Protein 9MNR (pdb70)

Sequence (478 aa):
SMYIAIDGDDVGRKITSSYLSNSEERLTYISNKLNDTTKKISKMLLSNGFEIIFQAADGVTAKTDNEVNLNFVFDKIKSYSFDEITFSAGVGANLREAYVALLNSKSNGKNMISIYKDISMYIAIDGDDVGRKITSSYLSNSEERLTYISNKLNDTTKKISKMLLSNGFEIIFQAADGVTAKTDNEVNLNFVFDKIKSYSFDEITFSAGVGANLREAYVALLNSKSNGKNMISIYKDILSMYIAIDGDDVGRKITSSYLSNSEERLTYISNKLNDTTKKISKMLLSNGFEIIFQAADGVTAKTDNEVNLNFVFDKIKSYSFDEITFSAGVGANLREAYVALLNSKSNGKNMISIYKDILSMYIAIDGDDVGRKITSSYLSNSEERLTYISNKLNDTTKKISKMLLSNGFEIIFQAADGVTAKTDNEVNLNFVFDKIKSYSFDEITFSAGVGANLREAYVALLNSKSNGKNMISIYKDI

Secondary structure (DSSP, 8-state):
-EEEEEEESSHHHHHHHHHHTT-HHHHHHHHHHHHHHHHHHHHHHHHTT-EEEEE-SSEEEEEESS---HHHHHHHHHHT-BTTB-EEEEEESSHHHHHHHHHHHHHH-SS-EEEGGG-/-EEEEEEEESHHHHHHHHHHTT-HHHHHHHHHHHHHHHHHHHHHHHHTT-EEEEEETTEEEEEESS---HHHHHHHHHHT-BTTBEEEEEEESSHHHHHHHHHHHHHH-SS-EEEGGGG-/-EEEEEEESSHHHHHHHHHHTT-HHHHHHHHHHHHHHHHHHHHHHHTTTPEEEEEETTEEEEEESS---HHHHHHHHHHT-BTTB-EEEEEESSHHHHHHHHHHHHHH-SS-EEEHHHH-/-EEEEEEESSHHHHHHHHHHTT-HHHHHHHHHHHHHHHHHHHHHHHHTT-EEEEEETTEEEEEESS---HHHHHHHHHTT-BTTB-EEEEEESSHHHHHHHHHHHHHH-SS-EEEGGG-

Solvent-accessible surface area: 19566 Å² total; per-residue (Å²): 92,53,17,0,0,3,31,1,12,65,8,44,75,46,31,21,3,0,13,0,59,52,34,32,144,91,0,60,95,5,12,96,52,3,75,58,1,5,100,82,0,5,135,13,0,94,101,43,39,9,100,45,8,12,57,12,14,34,7,2,2,0,48,6,120,93,178,28,89,26,118,93,0,10,82,69,0,88,76,33,38,20,106,54,5,21,0,0,0,0,4,7,67,47,2,40,44,0,30,4,0,14,35,14,0,58,7,73,23,146,46,64,52,10,54,44,176,105,60,88,49,25,0,0,4,35,3,5,49,8,44,75,56,29,19,4,0,11,0,53,58,34,38,146,86,0,48,106,8,6,83,56,1,49,72,0,6,107,82,1,6,128,14,0,100,97,41,39,8,109,42,6,15,54,15,9,29,8,1,2,0,43,5,111,104,130,40,87,33,116,94,0,6,78,73,0,82,75,28,42,15,110,39,2,23,1,0,0,0,4,8,65,40,3,23,40,0,29,5,0,14,36,17,0,60,9,73,21,92,44,61,50,8,48,33,155,108,27,129,98,49,22,3,0,3,30,5,4,50,8,45,90,43,31,21,5,0,13,0,58,61,35,51,154,81,0,49,90,6,7,94,69,5,52,69,2,5,111,84,0,5,140,17,0,98,93,49,33,6,97,43,8,12,54,10,27,29,10,0,2,0,52,2,115,92,177,35,95,40,115,93,2,14,84,77,0,80,70,32,43,21,117,58,3,25,0,0,0,0,4,3,49,38,1,24,29,0,30,3,0,12,34,14,0,61,8,72,17,94,40,65,53,9,46,26,99,112,35,129,96,50,20,1,0,3,35,2,6,41,6,45,72,43,29,20,4,0,13,0,53,58,27,46,156,102,0,47,103,12,7,80,74,5,52,82,7,7,111,106,0,7,111,9,0,100,100,39,33,10,104,44,8,14,51,9,30,30,4,1,2,0,48,5,112,96,173,42,93,35,123,97,3,14,74,65,0,96,80,33,40,12,118,58,5,17,1,0,0,0,4,7,66,50,2,33,42,0,28,4,0,12,31,19,0,54,9,76,21,100,37,59,55,11,54,45,177,110,67

InterPro domains:
  IPR040942 Minimal CRISPR polymerase domain [NF033576] (1-118)
  IPR040942 Minimal CRISPR polymerase domain [PF18182] (2-115)

Organism: Klebsiella pneumoniae (NCBI:txid573)

Foldseek 3Di:
DKKKKKFKAPVVVQLVVCVVVVNPVSNVVLVVLLVVLQVQLVVLCVVFAWAWDDGDRRITMIDHPDDGDVVVSLVSQQVSDDDPMHMEMEMEPDDVQRVVQRVVANVPDTSYYGYSVVD/DKKKKKAKACLVVQLVVCVVVVPPPSNVVSVVLQVVLQVQLVVLCVVFAWAWDDGDGRITMTDHPDDGDVVVSLVSQQVSDDDPMHMEMAMEPDDVLRVVQRVVGRVPDTSYYGYSVVVD/DKKKKKFKACLVVQLVVCVVVVPPPSNVVSQVLQLVLLVQLVVVQVVVAWDWDDGDRGMTMTDHPDDDDVVVSLVSQQVSDDDPMHMEMAMEPDPVLRVVQRVVRNVPDTSYYGYSVVVD/DKKKKKFKACLVVQLVVCVVVVNPVSNVVSVVLQVVLLVVLVVLVVVQAWDWDDGDGNMTMTDHPDDGDVVVSLVVQQVSDDDPMGMEMEMEPDPVQRVVQRVVANVPDTSYYGYSVVD

B-factor: mean 33.14, std 10.77, range [14.69, 75.46]

Nearest PDB structures (foldseek):
  2qv6-assembly1_B  TM=6.618E-01  e=1.847E-04  Methanocaldococcus jannaschii
  6jt0-assembly1_B  TM=6.784E-01  e=3.971E-03  Homo sapiens
  8hbe-assembly1_B  TM=6.672E-01  e=1.032E-02  Homo sapiens
  3uvj-assembly2_D  TM=6.135E-01  e=5.217E-03  Homo sapiens
  7d9t-assembly1_B  TM=6.543E-01  e=2.503E-02  Homo sapiens

Radius of gyration: 22.52 Å; Cα contacts (8 Å, |Δi|>4): 1011; chains: 4; bounding box: 63×44×66 Å

Structure (mmCIF, N/CA/C/O backbone):
data_9MNR
#
_entry.id   9MNR
#
_cell.length_a   114.170
_cell.length_b   39.652
_cell.length_c   109.204
_cell.angle_alpha   90.000
_cell.angle_beta   91.988
_cell.angle_gamma   90.000
#
_symmetry.space_group_name_H-M   'C 1 2 1'
#
loop_
_entity.id
_entity.type
_entity.pdbx_description
1 polymer 'Panoptes OptS minimal CRISPR polymerase (mCpol)'
2 water water
#
loop_
_atom_site.group_PDB
_atom_site.id
_atom_site.type_symbol
_atom_site.label_atom_id
_atom_site.label_alt_id
_atom_site.label_comp_id
_atom_site.label_asym_id
_atom_site.label_entity_id
_atom_site.label_seq_id
_atom_site.pdbx_PDB_ins_code
_atom_site.Cartn_x
_atom_site.Cartn_y
_atom_site.Cartn_z
_atom_site.occupancy
_atom_site.B_iso_or_equiv
_atom_site.auth_seq_id
_atom_site.auth_comp_id
_atom_site.auth_asym_id
_atom_site.auth_atom_id
_atom_site.pdbx_PDB_model_num
ATOM 1 N N . SER A 1 12 ? 14.89505 0.63391 14.14179 1.000 43.86465 0 SER A N 1
ATOM 2 C CA . SER A 1 12 ? 15.47272 -0.03107 15.30892 1.000 43.49001 0 SER A CA 1
ATOM 3 C C . SER A 1 12 ? 16.71502 0.71850 15.80468 1.000 40.43100 0 SER A C 1
ATOM 4 O O . SER A 1 12 ? 17.73624 0.77044 15.12015 1.000 38.08148 0 SER A O 1
ATOM 7 N N . MET A 1 13 ? 16.62418 1.30727 16.99376 1.000 29.83368 1 MET A N 1
ATOM 8 C CA . MET A 1 13 ? 17.66338 2.18183 17.52186 1.000 28.63660 1 MET A CA 1
ATOM 9 C C . MET A 1 13 ? 18.20600 1.62492 18.82750 1.000 29.28205 1 MET A C 1
ATOM 10 O O . MET A 1 13 ? 17.43365 1.23677 19.71246 1.000 25.24482 1 MET A O 1
ATOM 15 N N . TYR A 1 14 ? 19.52946 1.61779 18.95287 1.000 25.26517 2 TYR A N 1
ATOM 16 C CA . TYR A 1 14 ? 20.22143 1.17008 20.15109 1.000 26.54579 2 TYR A CA 1
ATOM 17 C C . TYR A 1 14 ? 20.92026 2.35604 20.79941 1.000 26.81184 2 TYR A C 1
ATOM 18 O O . TYR A 1 14 ? 21.39130 3.26133 20.10759 1.000 22.14740 2 TYR A O 1
ATOM 27 N N . ILE A 1 15 ? 20.96163 2.35942 22.13287 1.000 19.00619 3 ILE A N 1
ATOM 28 C CA . ILE A 1 15 ? 21.68482 3.36854 22.89243 1.000 20.95782 3 ILE A CA 1
ATOM 29 C C . ILE A 1 15 ? 22.52952 2.66438 23.94823 1.000 22.61381 3 ILE A C 1
ATOM 30 O O . ILE A 1 15 ? 22.04268 1.78867 24.67413 1.000 20.05468 3 ILE A O 1
ATOM 35 N N . ALA A 1 16 ? 23.81315 3.00491 23.99299 1.000 21.28686 4 ALA A N 1
ATOM 36 C CA . ALA A 1 16 ? 24.72562 2.47221 24.99409 1.000 21.35601 4 ALA A CA 1
ATOM 37 C C . ALA A 1 16 ? 25.20898 3.63731 25.84106 1.000 19.59647 4 ALA A C 1
ATOM 38 O O . ALA A 1 16 ? 25.73291 4.61893 25.30586 1.000 22.34397 4 ALA A O 1
ATOM 40 N N . ILE A 1 17 ? 25.00254 3.53726 27.15497 1.000 18.76712 5 ILE A N 1
ATOM 41 C CA . ILE A 1 17 ? 25.25599 4.61514 28.10339 1.000 17.87199 5 ILE A CA 1
ATOM 42 C C . ILE A 1 17 ? 26.25596 4.10749 29.12982 1.000 24.13939 5 ILE A C 1
ATOM 43 O O . ILE A 1 17 ? 26.10764 2.99281 29.64761 1.000 25.34619 5 ILE A O 1
ATOM 48 N N . ASP A 1 18 ? 27.25904 4.92812 29.44221 1.000 22.17398 6 ASP A N 1
ATOM 49 C CA . ASP A 1 18 ? 28.28917 4.51020 30.37591 1.000 22.80893 6 ASP A CA 1
ATOM 50 C C . ASP A 1 18 ? 28.83499 5.72552 31.11693 1.000 21.97910 6 ASP A C 1
ATOM 51 O O . ASP A 1 18 ? 28.84462 6.83892 30.58850 1.000 23.46037 6 ASP A O 1
ATOM 56 N N . GLY A 1 19 ? 29.30474 5.50122 32.34108 1.000 26.21152 7 GLY A N 1
ATOM 57 C CA . GLY A 1 19 ? 29.85993 6.59402 33.12205 1.000 25.22574 7 GLY A CA 1
ATOM 58 C C . GLY A 1 19 ? 31.20623 7.04311 32.58281 1.000 29.31188 7 GLY A C 1
ATOM 59 O O . GLY A 1 19 ? 31.93617 6.27995 31.95556 1.000 27.81597 7 GLY A O 1
ATOM 60 N N . ASP A 1 20 ? 31.53393 8.31181 32.82542 1.000 27.41461 8 ASP A N 1
ATOM 61 C CA . ASP A 1 20 ? 32.78302 8.89697 32.33860 1.000 38.93757 8 ASP A CA 1
ATOM 62 C C . ASP A 1 20 ? 33.86689 8.74678 33.39828 1.000 34.59327 8 ASP A C 1
ATOM 63 O O . ASP A 1 20 ? 33.86418 9.46496 34.40320 1.000 43.78960 8 ASP A O 1
ATOM 68 N N . ASP A 1 21 ? 34.79715 7.82418 33.16375 1.000 43.48495 9 ASP A N 1
ATOM 69 C CA . ASP A 1 21 ? 35.98537 7.68223 34.00358 1.000 49.10632 9 ASP A CA 1
ATOM 70 C C . ASP A 1 21 ? 35.61335 7.46402 35.46710 1.000 35.66541 9 ASP A C 1
ATOM 71 O O . ASP A 1 21 ? 36.27385 7.96777 36.37716 1.000 33.27592 9 ASP A O 1
ATOM 76 N N . VAL A 1 22 ? 34.52389 6.72206 35.69469 1.000 32.65852 10 VAL A N 1
ATOM 77 C CA . VAL A 1 22 ? 34.13144 6.38500 37.06009 1.000 31.93135 10 VAL A CA 1
ATOM 78 C C . VAL A 1 22 ? 35.24675 5.61744 37.75040 1.000 25.88966 10 VAL A C 1
ATOM 79 O O . VAL A 1 22 ? 35.47224 5.77849 38.95631 1.000 26.87594 10 VAL A O 1
ATOM 83 N N . GLY A 1 23 ? 35.97540 4.79422 36.99273 1.000 24.94379 11 GLY A N 1
ATOM 84 C CA . GLY A 1 23 ? 37.08888 4.05281 37.55066 1.000 29.51591 11 GLY A CA 1
ATOM 85 C C . GLY A 1 23 ? 38.12653 4.93222 38.21599 1.000 25.16996 11 GLY A C 1
ATOM 86 O O . GLY A 1 23 ? 38.70791 4.54149 39.22672 1.000 23.26851 11 GLY A O 1
ATOM 87 N N . ARG A 1 24 ? 38.35416 6.13810 37.68447 1.000 27.13917 12 ARG A N 1
ATOM 88 C CA . ARG A 1 24 ? 39.32372 7.03266 38.31665 1.000 22.37754 12 ARG A CA 1
ATOM 89 C C . ARG A 1 24 ? 38.86745 7.45647 39.70072 1.000 24.05401 12 ARG A C 1
ATOM 90 O O . ARG A 1 24 ? 39.67696 7.53874 40.62822 1.000 20.13857 12 ARG A O 1
ATOM 98 N N . LYS A 1 25 ? 37.57320 7.74663 39.85857 1.000 25.65954 13 LYS A N 1
ATOM 99 C CA . LYS A 1 25 ? 37.06045 8.14980 41.16171 1.000 25.15195 13 LYS A CA 1
ATOM 100 C C . LYS A 1 25 ? 37.13120 6.99771 42.15279 1.000 27.87100 13 LYS A C 1
ATOM 101 O O . LYS A 1 25 ? 37.40306 7.20476 43.34119 1.000 24.23327 13 LYS A O 1
ATOM 107 N N . ILE A 1 26 ? 36.89119 5.77417 41.67754 1.000 24.61207 14 ILE A N 1
ATOM 108 C CA . ILE A 1 26 ? 36.93433 4.60700 42.55408 1.000 27.73803 14 ILE A CA 1
ATOM 109 C C . ILE A 1 26 ? 38.36758 4.33814 43.00892 1.000 21.92299 14 ILE A C 1
ATOM 110 O O . ILE A 1 26 ? 38.63642 4.17896 44.20653 1.000 21.72831 14 ILE A O 1
ATOM 115 N N . THR A 1 27 ? 39.30866 4.30851 42.05792 1.000 21.95240 15 THR A N 1
ATOM 116 C CA . THR A 1 27 ? 40.72308 4.12024 42.38795 1.000 19.31486 15 THR A CA 1
ATOM 117 C C . THR A 1 27 ? 41.20005 5.17124 43.38281 1.000 17.69739 15 THR A C 1
ATOM 118 O O . THR A 1 27 ? 41.92379 4.85592 44.33410 1.000 19.59441 15 THR A O 1
ATOM 122 N N . SER A 1 28 ? 40.83156 6.43436 43.15852 1.000 19.65126 16 SER A N 1
ATOM 123 C CA . SER A 1 28 ? 41.23375 7.48853 44.08358 1.000 21.19394 16 SER A CA 1
ATOM 124 C C . SER A 1 28 ? 40.78166 7.16848 45.50053 1.000 24.43137 16 SER A C 1
ATOM 125 O O . SER A 1 28 ? 41.55623 7.30395 46.45492 1.000 26.34846 16 SER A O 1
ATOM 128 N N . SER A 1 29 ? 39.54927 6.68141 45.64440 1.000 19.91414 17 SER A N 1
ATOM 129 C CA . SER A 1 29 ? 39.01983 6.36680 46.96953 1.000 22.23022 17 SER A CA 1
ATOM 130 C C . SER A 1 29 ? 39.78425 5.21763 47.62111 1.000 22.23126 17 SER A C 1
ATOM 131 O O . SER A 1 29 ? 40.02835 5.24638 48.83191 1.000 24.04183 17 SER A O 1
ATOM 134 N N . TYR A 1 30 ? 40.17347 4.19838 46.84048 1.000 22.20210 18 TYR A N 1
ATOM 135 C CA . TYR A 1 30 ? 40.96906 3.10027 47.39460 1.000 19.02290 18 TYR A CA 1
ATOM 136 C C . TYR A 1 30 ? 42.32517 3.59898 47.87784 1.000 19.86488 18 TYR A C 1
ATOM 137 O O . TYR A 1 30 ? 42.78308 3.24620 48.97320 1.000 21.55885 18 TYR A O 1
ATOM 146 N N . LEU A 1 31 ? 42.98318 4.42294 47.06699 1.000 18.91740 19 LEU A N 1
ATOM 147 C CA . LEU A 1 31 ? 44.35594 4.81290 47.37106 1.000 24.96344 19 LEU A CA 1
ATOM 148 C C . LEU A 1 31 ? 44.43474 5.77245 48.54772 1.000 27.19450 19 LEU A C 1
ATOM 149 O O . LEU A 1 31 ? 45.47012 5.82394 49.22019 1.000 26.79558 19 LEU A O 1
ATOM 154 N N . SER A 1 32 ? 43.36635 6.52123 48.81579 1.000 26.47228 20 SER A N 1
ATOM 155 C CA . SER A 1 32 ? 43.29290 7.39610 49.97912 1.000 19.20583 20 SER A CA 1
ATOM 156 C C . SER A 1 32 ? 42.59309 6.75058 51.16664 1.000 29.94928 20 SER A C 1
ATOM 157 O O . SER A 1 32 ? 42.33224 7.43858 52.16065 1.000 25.76131 20 SER A O 1
ATOM 160 N N . ASN A 1 33 ? 42.27706 5.45258 51.09439 1.000 22.70775 21 ASN A N 1
ATOM 161 C CA . ASN A 1 33 ? 41.63696 4.74971 52.21192 1.000 20.88069 21 ASN A CA 1
ATOM 162 C C . ASN A 1 33 ? 40.31554 5.40905 52.60427 1.000 24.11180 21 ASN A C 1
ATOM 163 O O . ASN A 1 33 ? 39.97581 5.50704 53.78616 1.000 33.29575 21 ASN A O 1
ATOM 168 N N . SER A 1 34 ? 39.55674 5.85982 51.60440 1.000 26.66624 22 SER A N 1
ATOM 169 C CA . SER A 1 34 ? 38.31181 6.60081 51.82902 1.000 28.41955 22 SER A CA 1
ATOM 170 C C . SER A 1 34 ? 37.12441 5.65293 51.67892 1.000 21.24181 22 SER A C 1
ATOM 171 O O . SER A 1 34 ? 36.42265 5.64830 50.67008 1.000 22.07853 22 SER A O 1
ATOM 174 N N . GLU A 1 35 ? 36.89991 4.84840 52.72572 1.000 27.70912 23 GLU A N 1
ATOM 175 C CA . GLU A 1 35 ? 35.77058 3.92279 52.74173 1.000 28.84700 23 GLU A CA 1
ATOM 176 C C . GLU A 1 35 ? 34.45755 4.63938 52.47691 1.000 31.51274 23 GLU A C 1
ATOM 177 O O . GLU A 1 35 ? 33.63637 4.16501 51.68496 1.000 23.19839 23 GLU A O 1
ATOM 183 N N . GLU A 1 36 ? 34.23786 5.77924 53.13718 1.000 33.61674 24 GLU A N 1
ATOM 184 C CA . GLU A 1 36 ? 32.94825 6.44848 53.03017 1.000 37.07793 24 GLU A CA 1
ATOM 185 C C . GLU A 1 36 ? 32.69281 6.92277 51.60758 1.000 27.43401 24 GLU A C 1
ATOM 186 O O . GLU A 1 36 ? 31.56871 6.81596 51.10725 1.000 24.85514 24 GLU A O 1
ATOM 192 N N . ARG A 1 37 ? 33.72706 7.43777 50.93665 1.000 28.83259 25 ARG A N 1
ATOM 193 C CA . ARG A 1 37 ? 33.56939 7.88364 49.55790 1.000 31.16122 25 ARG A CA 1
ATOM 194 C C . ARG A 1 37 ? 33.29939 6.70349 48.63375 1.000 29.67940 25 ARG A C 1
ATOM 195 O O . ARG A 1 37 ? 32.49433 6.80725 47.69856 1.000 27.45357 25 ARG A O 1
ATOM 203 N N . LEU A 1 38 ? 33.93946 5.56333 48.90253 1.000 25.68696 26 LEU A N 1
ATOM 204 C CA . LEU A 1 38 ? 33.71608 4.37711 48.08324 1.000 25.96375 26 LEU A CA 1
ATOM 205 C C . LEU A 1 38 ? 32.28767 3.85725 48.24294 1.000 29.68892 26 LEU A C 1
ATOM 206 O O . LEU A 1 38 ? 31.63914 3.49991 47.25371 1.000 27.05442 26 LEU A O 1
ATOM 211 N N . THR A 1 39 ? 31.77998 3.81270 49.47977 1.000 30.79819 27 THR A N 1
ATOM 212 C CA . THR A 1 39 ? 30.40345 3.36479 49.70121 1.000 27.23554 27 THR A CA 1
ATOM 213 C C . THR A 1 39 ? 29.41267 4.34703 49.09522 1.000 27.30563 27 THR A C 1
ATOM 214 O O . THR A 1 39 ? 28.38771 3.94576 48.52770 1.000 28.05811 27 THR A O 1
ATOM 218 N N . TYR A 1 40 ? 29.71777 5.64002 49.18654 1.000 26.21211 28 TYR A N 1
ATOM 219 C CA . TYR A 1 40 ? 28.87801 6.65113 48.55571 1.000 35.01032 28 TYR A CA 1
ATOM 220 C C . TYR A 1 40 ? 28.79146 6.43218 47.04791 1.000 32.04386 28 TYR A C 1
ATOM 221 O O . TYR A 1 40 ? 27.69575 6.42915 46.47478 1.000 30.51644 28 TYR A O 1
ATOM 230 N N . ILE A 1 41 ? 29.93764 6.22572 46.39008 1.000 23.65886 29 ILE A N 1
ATOM 231 C CA . ILE A 1 41 ? 29.94089 5.98935 44.94930 1.000 23.63194 29 ILE A CA 1
ATOM 232 C C . ILE A 1 41 ? 29.14843 4.73260 44.60982 1.000 22.78227 29 ILE A C 1
ATOM 233 O O . ILE A 1 41 ? 28.36827 4.71532 43.65088 1.000 32.15461 29 ILE A O 1
ATOM 238 N N . SER A 1 42 ? 29.34723 3.65913 45.37791 1.000 20.73943 30 SER A N 1
ATOM 239 C CA . SER A 1 42 ? 28.58721 2.42727 45.16983 1.000 24.09831 30 SER A CA 1
ATOM 240 C C . SER A 1 42 ? 27.08446 2.68370 45.22725 1.000 38.82381 30 SER A C 1
ATOM 241 O O . SER A 1 42 ? 26.33438 2.26899 44.33385 1.000 29.75536 30 SER A O 1
ATOM 244 N N . ASN A 1 43 ? 26.62493 3.36021 46.28176 1.000 29.00824 31 ASN A N 1
ATOM 245 C CA . ASN A 1 43 ? 25.19376 3.60251 46.43344 1.000 31.02573 31 ASN A CA 1
ATOM 246 C C . ASN A 1 43 ? 24.67513 4.53430 45.34412 1.000 26.42800 31 ASN A C 1
ATOM 247 O O . ASN A 1 43 ? 23.59010 4.30989 44.78824 1.000 33.72276 31 ASN A O 1
ATOM 252 N N . LYS A 1 44 ? 25.43918 5.57855 45.01193 1.000 25.82278 32 LYS A N 1
ATOM 253 C CA . LYS A 1 44 ? 24.95409 6.57300 44.06108 1.000 30.39915 32 LYS A CA 1
ATOM 254 C C . LYS A 1 44 ? 24.96480 6.04258 42.63196 1.000 30.97927 32 LYS A C 1
ATOM 255 O O . LYS A 1 44 ? 24.08899 6.39381 41.83156 1.000 28.72187 32 LYS A O 1
ATOM 261 N N . LEU A 1 45 ? 25.94681 5.20659 42.28534 1.000 24.33384 33 LEU A N 1
ATOM 262 C CA . LEU A 1 45 ? 25.93117 4.56888 40.97127 1.000 26.83607 33 LEU A CA 1
ATOM 263 C C . LEU A 1 45 ? 24.70599 3.68039 40.81699 1.000 26.97475 33 LEU A C 1
ATOM 264 O O . LEU A 1 45 ? 24.02925 3.70768 39.78178 1.000 36.27907 33 LEU A O 1
ATOM 269 N N . ASN A 1 46 ? 24.41175 2.87891 41.84409 1.000 28.45746 34 ASN A N 1
ATOM 270 C CA . ASN A 1 46 ? 23.23337 2.01994 41.81860 1.000 27.25237 34 ASN A CA 1
ATOM 271 C C . ASN A 1 46 ? 21.96063 2.84098 41.64717 1.000 41.94126 34 ASN A C 1
ATOM 272 O O . ASN A 1 46 ? 21.09187 2.49566 40.83713 1.000 33.16099 34 ASN A O 1
ATOM 277 N N . ASP A 1 47 ? 21.84792 3.95128 42.38052 1.000 29.01585 35 ASP A N 1
ATOM 278 C CA . ASP A 1 47 ? 20.63066 4.75869 42.32631 1.000 33.72250 35 ASP A CA 1
ATOM 279 C C . ASP A 1 47 ? 20.52752 5.52178 41.01062 1.000 29.42699 35 ASP A C 1
ATOM 280 O O . ASP A 1 47 ? 19.43243 5.67573 40.45667 1.000 27.82723 35 ASP A O 1
ATOM 285 N N . THR A 1 48 ? 21.65672 5.99514 40.48261 1.000 29.51859 36 THR A N 1
ATOM 286 C CA . THR A 1 48 ? 21.60744 6.76765 39.24609 1.000 27.52179 36 THR A CA 1
ATOM 287 C C . THR A 1 48 ? 21.31946 5.88030 38.03845 1.000 32.34562 36 THR A C 1
ATOM 288 O O . THR A 1 48 ? 20.62245 6.30252 37.10682 1.000 32.94146 36 THR A O 1
ATOM 292 N N . THR A 1 49 ? 21.84082 4.65042 38.02015 1.000 28.68471 37 THR A N 1
ATOM 293 C CA . THR A 1 49 ? 21.52285 3.79475 36.87845 1.000 28.12964 37 THR A CA 1
ATOM 294 C C . THR A 1 49 ? 20.09168 3.27137 36.94163 1.000 24.57301 37 THR A C 1
ATOM 295 O O . THR A 1 49 ? 19.52401 2.93269 35.89964 1.000 25.92796 37 THR A O 1
ATOM 299 N N . LYS A 1 50 ? 19.48696 3.20802 38.12897 1.000 29.42375 38 LYS A N 1
ATOM 300 C CA . LYS A 1 50 ? 18.05623 2.93875 38.18382 1.000 29.77574 38 LYS A CA 1
ATOM 301 C C . LYS A 1 50 ? 17.25090 4.08590 37.58239 1.000 25.63899 38 LYS A C 1
ATOM 302 O O . LYS A 1 50 ? 16.29245 3.84495 36.84199 1.000 26.68191 38 LYS A O 1
ATOM 308 N N . LYS A 1 51 ? 17.60981 5.33909 37.88870 1.000 20.47806 39 LYS A N 1
ATOM 309 C CA . LYS A 1 51 ? 16.89301 6.46590 37.29037 1.000 21.39436 39 LYS A CA 1
ATOM 310 C C . LYS A 1 51 ? 17.01972 6.45575 35.76911 1.000 28.97679 39 LYS A C 1
ATOM 311 O O . LYS A 1 51 ? 16.06828 6.79169 35.05291 1.000 22.84981 39 LYS A O 1
ATOM 317 N N . ILE A 1 52 ? 18.19175 6.08485 35.25783 1.000 22.93470 40 ILE A N 1
ATOM 318 C CA . ILE A 1 52 ? 18.37985 6.03593 33.80917 1.000 22.41699 40 ILE A CA 1
ATOM 319 C C . ILE A 1 52 ? 17.48683 4.96845 33.19126 1.000 22.55312 40 ILE A C 1
ATOM 320 O O . ILE A 1 52 ? 16.78613 5.21675 32.19947 1.000 21.12218 40 ILE A O 1
ATOM 325 N N . SER A 1 53 ? 17.49454 3.76303 33.77149 1.000 22.96817 41 SER A N 1
ATOM 326 C CA . SER A 1 53 ? 16.73264 2.66268 33.18566 1.000 23.64972 41 SER A CA 1
ATOM 327 C C . SER A 1 53 ? 15.23932 2.95859 33.19745 1.000 26.38123 41 SER A C 1
ATOM 328 O O . SER A 1 53 ? 14.54774 2.69606 32.21022 1.000 23.34775 41 SER A O 1
ATOM 331 N N . LYS A 1 54 ? 14.72556 3.50662 34.30525 1.000 27.4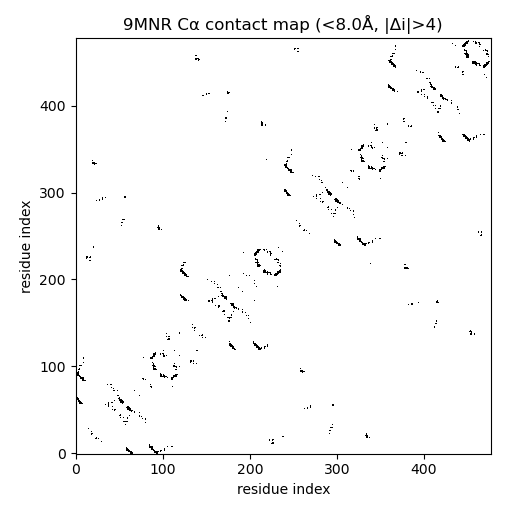3487 42 LYS A N 1
ATOM 332 C CA . LYS A 1 54 ? 13.29768 3.81244 34.38142 1.000 21.57065 42 LYS A CA 1
ATOM 333 C C . LYS A 1 54 ? 12.90747 4.91005 33.39898 1.000 23.28141 42 LYS A C 1
ATOM 334 O O . LYS A 1 54 ? 11.84843 4.83009 32.76548 1.000 23.04490 42 LYS A O 1
ATOM 340 N N . MET A 1 55 ? 13.75379 5.93375 33.24378 1.000 24.82426 43 MET A N 1
ATOM 341 C CA . MET A 1 55 ? 13.48444 6.97373 32.25266 1.000 23.31010 43 MET A CA 1
ATOM 342 C C . MET A 1 55 ? 13.43114 6.38739 30.84662 1.000 22.78950 43 MET A C 1
ATOM 343 O O . MET A 1 55 ? 12.54204 6.71955 30.05227 1.000 22.86854 43 MET A O 1
ATOM 348 N N . LEU A 1 56 ? 14.40155 5.53342 30.50867 1.000 21.92772 44 LEU A N 1
ATOM 349 C CA . LEU A 1 56 ? 14.38769 4.86830 29.20536 1.000 18.42857 44 LEU A CA 1
ATOM 350 C C . LEU A 1 56 ? 13.12306 4.03086 29.02333 1.000 22.15491 44 LEU A C 1
ATOM 351 O O . LEU A 1 56 ? 12.50174 4.04699 27.95234 1.000 22.56960 44 LEU A O 1
ATOM 356 N N . LEU A 1 57 ? 12.74373 3.27825 30.05432 1.000 19.93422 45 LEU A N 1
ATOM 357 C CA . LEU A 1 57 ? 11.52435 2.47801 29.98266 1.000 24.39272 45 LEU A CA 1
ATOM 358 C C . LEU A 1 57 ? 10.29804 3.35493 29.74881 1.000 25.11225 45 LEU A C 1
ATOM 359 O O . LEU A 1 57 ? 9.41718 3.01286 28.94541 1.000 27.34712 45 LEU A O 1
ATOM 364 N N . SER A 1 58 ? 10.22292 4.48820 30.44593 1.000 22.42071 46 SER A N 1
ATOM 365 C CA . SER A 1 58 ? 9.10604 5.40928 30.27771 1.000 26.92326 46 SER A CA 1
ATOM 366 C C . SER A 1 58 ? 9.10490 6.08645 28.91662 1.000 36.03354 46 SER A C 1
ATOM 367 O O . SER A 1 58 ? 8.08495 6.67100 28.53762 1.000 33.47479 46 SER A O 1
ATOM 370 N N . ASN A 1 59 ? 10.20943 6.01859 28.17368 1.000 29.25729 47 ASN A N 1
ATOM 371 C CA . ASN A 1 59 ? 10.30179 6.59686 26.83996 1.000 29.25697 47 ASN A CA 1
ATOM 372 C C . ASN A 1 59 ? 10.30054 5.54083 25.74274 1.000 24.24110 47 ASN A C 1
ATOM 373 O O . ASN A 1 59 ? 10.70902 5.82798 24.61229 1.000 30.93414 47 ASN A O 1
ATOM 378 N N . GLY A 1 60 ? 9.86289 4.32331 26.05076 1.000 23.45974 48 GLY A N 1
ATOM 379 C CA . GLY A 1 60 ? 9.64516 3.32464 25.02308 1.000 26.82862 48 GLY A CA 1
ATOM 380 C C . GLY A 1 60 ? 10.77981 2.36357 24.73735 1.000 27.61204 48 GLY A C 1
ATOM 381 O O . GLY A 1 60 ? 10.68407 1.60575 23.76364 1.000 30.47598 48 GLY A O 1
ATOM 382 N N . PHE A 1 61 ? 11.83013 2.34153 25.55813 1.000 20.72839 49 PHE A N 1
ATOM 383 C CA . PHE A 1 61 ? 12.97206 1.46381 25.34394 1.000 18.96385 49 PHE A CA 1
ATOM 384 C C . PHE A 1 61 ? 12.78613 0.11185 26.03164 1.000 20.25082 49 PHE A C 1
ATOM 385 O O . PHE A 1 61 ? 12.01086 -0.03890 26.97774 1.000 23.90740 49 PHE A O 1
ATOM 393 N N . GLU A 1 62 ? 13.53745 -0.86847 25.54144 1.000 22.68184 50 GLU A N 1
ATOM 394 C CA . GLU A 1 62 ? 13.71623 -2.16970 26.17347 1.000 21.47729 50 GLU A CA 1
ATOM 395 C C . GLU A 1 62 ? 15.13805 -2.24367 26.72050 1.000 24.56177 50 GLU A C 1
ATOM 396 O O . GLU A 1 62 ? 16.08839 -1.99442 25.97736 1.000 28.07916 50 GLU A O 1
ATOM 402 N N . ILE A 1 63 ? 15.29701 -2.58760 28.00086 1.000 21.80458 51 ILE A N 1
ATOM 403 C CA . ILE A 1 63 ? 16.63759 -2.60343 28.60043 1.000 16.59842 51 ILE A CA 1
ATOM 404 C C . ILE A 1 63 ? 17.34172 -3.90960 28.23000 1.000 27.25140 51 ILE A C 1
ATOM 405 O O . ILE A 1 63 ? 16.82019 -5.00151 28.49046 1.000 26.24832 51 ILE A O 1
ATOM 410 N N . ILE A 1 64 ? 18.53326 -3.79612 27.64202 1.000 21.96709 52 ILE A N 1
ATOM 411 C CA . ILE A 1 64 ? 19.33060 -4.93766 27.19088 1.000 24.43258 52 ILE A CA 1
ATOM 412 C C . ILE A 1 64 ? 20.42283 -5.29528 28.19403 1.000 24.90606 52 ILE A C 1
ATOM 413 O O . ILE A 1 64 ? 20.75777 -6.46789 28.38038 1.000 24.38661 52 ILE A O 1
ATOM 418 N N . PHE A 1 65 ? 21.01691 -4.28194 28.81246 1.000 20.98316 53 PHE A N 1
ATOM 419 C CA . PHE A 1 65 ? 22.17638 -4.45642 29.67185 1.000 19.52530 53 PHE A CA 1
ATOM 420 C C . PHE A 1 65 ? 22.07035 -3.40903 30.75839 1.000 17.86834 53 PHE A C 1
ATOM 421 O O . PHE A 1 65 ? 21.79182 -2.24818 30.46098 1.000 21.96507 53 PHE A O 1
ATOM 429 N N . GLN A 1 66 ? 22.28599 -3.81612 32.00748 1.000 22.75448 54 GLN A N 1
ATOM 430 C CA . GLN A 1 66 ? 22.18981 -2.88154 33.12594 1.000 20.92703 54 GLN A CA 1
ATOM 431 C C . GLN A 1 66 ? 23.13841 -3.37560 34.21125 1.000 22.67563 54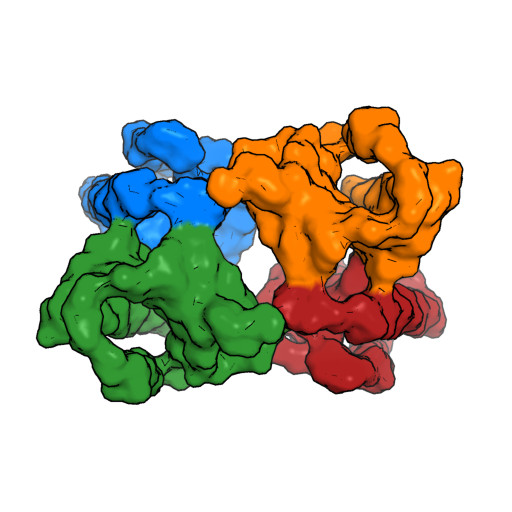 GLN A C 1
ATOM 432 O O . GLN A 1 66 ? 22.78793 -4.25848 34.99359 1.000 28.54042 54 GLN A O 1
ATOM 438 N N . ALA A 1 67 ? 24.33521 -2.82405 34.22416 1.000 30.27201 55 ALA A N 1
ATOM 439 C CA . ALA A 1 67 ? 25.23772 -2.87940 35.35761 1.000 42.42391 55 ALA A CA 1
ATOM 440 C C . ALA A 1 67 ? 25.20624 -1.53001 36.05997 1.000 59.81590 55 ALA A C 1
ATOM 441 O O . ALA A 1 67 ? 24.44972 -0.62064 35.69424 1.000 44.29120 55 ALA A O 1
ATOM 443 N N . ALA A 1 68 ? 26.04432 -1.39719 37.07600 1.000 55.79327 56 ALA A N 1
ATOM 444 C CA . ALA A 1 68 ? 26.31017 -0.08645 37.63625 1.000 43.58489 56 ALA A CA 1
ATOM 445 C C . ALA A 1 68 ? 27.23812 0.65785 36.68994 1.000 54.29200 56 ALA A C 1
ATOM 446 O O . ALA A 1 68 ? 28.23255 0.10307 36.21488 1.000 53.43269 56 ALA A O 1
ATOM 448 N N . ASP A 1 69 ? 26.88040 1.89748 36.39310 1.000 49.20477 57 ASP A N 1
ATOM 449 C CA . ASP A 1 69 ? 27.48531 2.86113 35.48204 1.000 52.91111 57 ASP A CA 1
ATOM 450 C C . ASP A 1 69 ? 27.22991 2.52863 34.00294 1.000 35.82655 57 ASP A C 1
ATOM 451 O O . ASP A 1 69 ? 27.36112 3.42266 33.17572 1.000 34.08880 57 ASP A O 1
ATOM 456 N N . GLY A 1 70 ? 26.79013 1.31497 33.65180 1.000 26.32267 58 GLY A N 1
ATOM 457 C CA . GLY A 1 70 ? 26.43053 1.00416 32.27359 1.000 28.73943 58 GLY A CA 1
ATOM 458 C C . GLY A 1 70 ? 24.99159 0.54509 32.04346 1.000 29.93239 58 GLY A C 1
ATOM 459 O O . GLY A 1 70 ? 24.51904 -0.37977 32.71863 1.000 23.87244 58 GLY A O 1
ATOM 460 N N . VAL A 1 71 ? 24.28127 1.19272 31.10961 1.000 19.68278 59 VAL A N 1
ATOM 461 C CA . VAL A 1 71 ? 22.94412 0.77449 30.67446 1.000 16.85618 59 VAL A CA 1
ATOM 462 C C . VAL A 1 71 ? 22.87696 0.82824 29.15028 1.000 21.07486 59 VAL A C 1
ATOM 463 O O . VAL A 1 71 ? 23.20583 1.85633 28.54642 1.000 19.72112 59 VAL A O 1
ATOM 467 N N . THR A 1 72 ? 22.39785 -0.25992 28.52970 1.000 18.10609 60 THR A N 1
ATOM 468 C CA . THR A 1 72 ? 22.18670 -0.33188 27.08823 1.000 20.60896 60 THR A CA 1
ATOM 469 C C . THR A 1 72 ? 20.75372 -0.75649 26.81766 1.000 22.15201 60 THR A C 1
ATOM 470 O O . THR A 1 72 ? 20.22904 -1.65071 27.49016 1.000 20.12082 60 THR A O 1
ATOM 474 N N . ALA A 1 73 ? 20.12820 -0.11817 25.83047 1.000 23.58797 61 ALA A N 1
ATOM 475 C CA . ALA A 1 73 ? 18.70695 -0.32441 25.57007 1.000 21.65199 61 ALA A CA 1
ATOM 476 C C . ALA A 1 73 ? 18.44108 -0.20261 24.07570 1.000 24.30719 61 ALA A C 1
ATOM 477 O O . ALA A 1 73 ? 19.30982 0.19334 23.29336 1.000 24.97652 61 ALA A O 1
ATOM 479 N N . LYS A 1 74 ? 17.21809 -0.54102 23.67775 1.000 23.33514 62 LYS A N 1
ATOM 480 C CA . LYS A 1 74 ? 16.83532 -0.38155 22.28290 1.000 21.59511 62 LYS A CA 1
ATOM 481 C C . LYS A 1 74 ? 15.35329 -0.04976 22.19449 1.000 27.87358 62 LYS A C 1
ATOM 482 O O . LYS A 1 74 ? 14.58293 -0.28233 23.12884 1.000 23.45136 62 LYS A O 1
ATOM 488 N N . THR A 1 75 ? 14.96380 0.50795 21.05263 1.000 25.64025 63 THR A N 1
ATOM 489 C CA . THR A 1 75 ? 13.56362 0.82395 20.81411 1.000 25.15565 63 THR A CA 1
ATOM 490 C C . THR A 1 75 ? 13.27848 0.72878 19.32480 1.000 35.08720 63 THR A C 1
ATOM 491 O O . THR A 1 75 ? 14.17625 0.88409 18.49676 1.000 32.20734 63 THR A O 1
ATOM 495 N N . ASP A 1 76 ? 12.01740 0.45900 18.99455 1.000 37.09723 64 ASP A N 1
ATOM 496 C CA . ASP A 1 76 ? 11.53616 0.57820 17.62690 1.000 38.91587 64 ASP A CA 1
ATOM 497 C C . ASP A 1 76 ? 10.67710 1.81334 17.41060 1.000 36.70220 64 ASP A C 1
ATOM 498 O O . ASP A 1 76 ? 10.28948 2.08324 16.26977 1.000 47.21728 64 ASP A O 1
ATOM 503 N N . ASN A 1 77 ? 10.36529 2.55832 18.46713 1.000 37.64889 65 ASN A N 1
ATOM 504 C CA . ASN A 1 77 ? 9.59218 3.78327 18.36031 1.000 43.58896 65 ASN A CA 1
ATOM 505 C C . ASN A 1 77 ? 10.51325 4.96679 18.09311 1.000 39.56360 65 ASN A C 1
ATOM 506 O O . ASN A 1 77 ? 11.70721 4.94597 18.40374 1.000 38.09015 65 ASN A O 1
ATOM 511 N N . GLU A 1 78 ? 9.93721 6.00935 17.50758 1.000 38.29111 66 GLU A N 1
ATOM 512 C CA . GLU A 1 78 ? 10.64141 7.27505 17.39139 1.000 46.78865 66 GLU A CA 1
ATOM 513 C C . GLU A 1 78 ? 10.84621 7.87128 18.77669 1.000 36.91497 66 GLU A C 1
ATOM 514 O O . GLU A 1 78 ? 9.97934 7.76397 19.64703 1.000 54.17824 66 GLU A O 1
ATOM 520 N N . VAL A 1 79 ? 12.00443 8.49177 18.98995 1.000 32.47799 67 VAL A N 1
ATOM 521 C CA . VAL A 1 79 ? 12.31121 9.11891 20.26872 1.000 39.64902 67 VAL A CA 1
ATOM 522 C C . VAL A 1 79 ? 13.01372 10.44547 20.02421 1.000 37.57746 67 VAL A C 1
ATOM 523 O O . VAL A 1 79 ? 13.66987 10.64690 18.99717 1.000 41.33244 67 VAL A O 1
ATOM 527 N N . ASN A 1 80 ? 12.85191 11.35749 20.97873 1.000 34.10749 68 ASN A N 1
ATOM 528 C CA . ASN A 1 80 ? 13.58568 12.62040 21.00952 1.000 38.10907 68 ASN A CA 1
ATOM 529 C C . ASN A 1 80 ? 14.87744 12.37383 21.77890 1.000 33.54026 68 ASN A C 1
ATOM 530 O O . ASN A 1 80 ? 14.89687 12.41553 23.01091 1.000 31.73564 68 ASN A O 1
ATOM 535 N N . LEU A 1 81 ? 15.96607 12.13237 21.04530 1.000 31.19541 69 LEU A N 1
ATOM 536 C CA . LEU A 1 81 ? 17.24745 11.86448 21.68377 1.000 37.09865 69 LEU A CA 1
ATOM 537 C C . LEU A 1 81 ? 17.75878 13.06764 22.45615 1.000 28.82076 69 LEU A C 1
ATOM 538 O O . LEU A 1 81 ? 18.48720 12.90026 23.43374 1.000 28.54051 69 LEU A O 1
ATOM 543 N N . ASN A 1 82 ? 17.40767 14.28420 22.03380 1.000 29.70254 70 ASN A N 1
ATOM 544 C CA . ASN A 1 82 ? 17.79042 15.45845 22.80977 1.000 26.20434 70 ASN A CA 1
ATOM 545 C C . ASN A 1 82 ? 17.15591 15.42005 24.19767 1.000 25.97037 70 ASN A C 1
ATOM 546 O O . ASN A 1 82 ? 17.82623 15.65004 25.21034 1.000 34.44734 70 ASN A O 1
ATOM 551 N N . PHE A 1 83 ? 15.85719 15.13518 24.25739 1.000 29.87111 71 PHE A N 1
ATOM 552 C CA . PHE A 1 83 ? 15.17932 15.01876 25.54308 1.000 27.73258 71 PHE A CA 1
ATOM 553 C C . PHE A 1 83 ? 15.76635 13.88994 26.38422 1.000 27.64937 71 PHE A C 1
ATOM 554 O O . PHE A 1 83 ? 16.00885 14.06482 27.58280 1.000 30.80194 71 PHE A O 1
ATOM 562 N N . VAL A 1 84 ? 15.98132 12.71966 25.77369 1.000 29.71705 72 VAL A N 1
ATOM 563 C CA . VAL A 1 84 ? 16.49283 11.56114 26.50637 1.000 27.82135 72 VAL A CA 1
ATOM 564 C C . VAL A 1 84 ? 17.87815 11.85299 27.06924 1.000 32.64394 72 VAL A C 1
ATOM 565 O O . VAL A 1 84 ? 18.16679 11.58103 28.24241 1.000 26.36439 72 VAL A O 1
ATOM 569 N N . PHE A 1 85 ? 18.76519 12.40436 26.24277 1.000 27.56901 73 PHE A N 1
ATOM 570 C CA . PHE A 1 85 ? 20.10369 12.65604 26.75843 1.000 24.82249 73 PHE A CA 1
ATOM 571 C C . PHE A 1 85 ? 20.13067 13.84041 27.71894 1.000 24.78595 73 PHE A C 1
ATOM 572 O O . PHE A 1 85 ? 20.99393 13.89449 28.60198 1.000 26.76086 73 PHE A O 1
ATOM 580 N N . ASP A 1 86 ? 19.20689 14.79598 27.57364 1.000 26.85942 74 ASP A N 1
ATOM 581 C CA . ASP A 1 86 ? 19.09532 15.84362 28.58726 1.000 31.93360 74 ASP A CA 1
ATOM 582 C C . ASP A 1 86 ? 18.72010 15.25606 29.94359 1.000 29.47504 74 ASP A C 1
ATOM 583 O O . ASP A 1 86 ? 19.23114 15.69763 30.98038 1.000 27.34270 74 ASP A O 1
ATOM 588 N N . LYS A 1 87 ? 17.82581 14.26085 29.95710 1.000 30.94927 75 LYS A N 1
ATOM 589 C CA . LYS A 1 87 ? 17.49768 13.58203 31.21037 1.000 29.71721 75 LYS A CA 1
ATOM 590 C C . LYS A 1 87 ? 18.71999 12.88744 31.79454 1.000 26.69285 75 LYS A C 1
ATOM 591 O O . LYS A 1 87 ? 18.98865 12.99295 32.99686 1.000 33.55664 75 LYS A O 1
ATOM 597 N N . ILE A 1 88 ? 19.48173 12.18545 30.95428 1.000 30.13786 76 ILE A N 1
ATOM 598 C CA . ILE A 1 88 ? 20.69251 11.52190 31.42827 1.000 27.86013 76 ILE A CA 1
ATOM 599 C C . ILE A 1 88 ? 21.65899 12.53380 32.02257 1.000 28.62564 76 ILE A C 1
ATOM 600 O O . ILE A 1 88 ? 22.24124 12.29877 33.08685 1.000 29.97567 76 ILE A O 1
ATOM 605 N N . LYS A 1 89 ? 21.83671 13.67944 31.35375 1.000 27.58148 77 LYS A N 1
ATOM 606 C CA . LYS A 1 89 ? 22.70160 14.72507 31.89249 1.000 28.33052 77 LYS A CA 1
ATOM 607 C C . LYS A 1 89 ? 22.19707 15.22762 33.23960 1.000 31.27408 77 LYS A C 1
ATOM 608 O O . LYS A 1 89 ? 22.99781 15.51967 34.13480 1.000 35.95509 77 LYS A O 1
ATOM 614 N N . SER A 1 90 ? 20.87158 15.30997 33.41735 1.000 33.35032 78 SER A N 1
ATOM 615 C CA . SER A 1 90 ? 20.33087 15.78055 34.68930 1.000 38.90061 78 SER A CA 1
ATOM 616 C C . SER A 1 90 ? 20.53487 14.79060 35.83076 1.000 39.82927 78 SER A C 1
ATOM 617 O O . SER A 1 90 ? 20.35756 15.17310 36.99104 1.000 38.91836 78 SER A O 1
ATOM 620 N N . TYR A 1 91 ? 20.89715 13.54277 35.54069 1.000 38.55709 79 TYR A N 1
ATOM 621 C CA . TYR A 1 91 ? 21.11120 12.53325 36.56915 1.000 38.20703 79 TYR A CA 1
ATOM 622 C C . TYR A 1 91 ? 22.55046 12.48641 37.07154 1.000 46.18999 79 TYR A C 1
ATOM 623 O O . TYR A 1 91 ? 22.85415 11.67711 37.95602 1.000 45.77958 79 TYR A O 1
ATOM 632 N N . SER A 1 92 ? 23.43604 13.32792 36.53694 1.000 37.00064 80 SER A N 1
ATOM 633 C CA . SER A 1 92 ? 24.80802 13.39177 37.02696 1.000 45.73472 80 SER A CA 1
ATOM 634 C C . SER A 1 92 ? 24.84587 13.79544 38.49826 1.000 40.11218 80 SER A C 1
ATOM 635 O O . SER A 1 92 ? 23.94278 14.46253 39.01030 1.000 41.44927 80 SER A O 1
ATOM 638 N N . PHE A 1 93 ? 25.90783 13.37554 39.18104 1.000 34.47682 81 PHE A N 1
ATOM 639 C CA . PHE A 1 93 ? 26.13390 13.72740 40.57511 1.000 47.41010 81 PHE A CA 1
ATOM 640 C C . PHE A 1 93 ? 27.62650 13.92742 40.79828 1.000 45.12779 81 PHE A C 1
ATOM 641 O O . PHE A 1 93 ? 28.44144 13.12269 40.33691 1.000 46.37393 81 PHE A O 1
ATOM 649 N N . ASP A 1 94 ? 27.97632 15.00773 41.49598 1.000 47.41707 82 ASP A N 1
ATOM 650 C CA . ASP A 1 94 ? 29.36886 15.32927 41.84593 1.000 46.85352 82 ASP A CA 1
ATOM 651 C C . ASP A 1 94 ? 30.15135 15.47997 40.54106 1.000 46.73615 82 ASP A C 1
ATOM 652 O O . ASP A 1 94 ? 29.65618 16.13264 39.60808 1.000 46.12597 82 ASP A O 1
ATOM 657 N N . GLU A 1 95 ? 31.35956 14.92994 40.43413 1.000 55.95440 83 GLU A N 1
ATOM 658 C CA . GLU A 1 95 ? 32.11543 14.94146 39.19273 1.000 57.00836 83 GLU A CA 1
ATOM 659 C C . GLU A 1 95 ? 31.90086 13.67923 38.37042 1.000 51.80500 83 GLU A C 1
ATOM 660 O O . GLU A 1 95 ? 32.79173 13.28772 37.61207 1.000 47.65286 83 GLU A O 1
ATOM 661 N N . ILE A 1 96 ? 30.74982 13.02638 38.51271 1.000 44.34029 84 ILE A N 1
ATOM 662 C CA . ILE A 1 96 ? 30.43355 11.81226 37.76798 1.000 42.13326 84 ILE A CA 1
ATOM 663 C C . ILE A 1 96 ? 29.32688 12.12559 36.76954 1.000 42.70184 84 ILE A C 1
ATOM 664 O O . ILE A 1 96 ? 28.24587 12.59773 37.14690 1.000 34.58309 84 ILE A O 1
ATOM 669 N N . THR A 1 97 ? 29.60313 11.85097 35.49673 1.000 31.46242 85 THR A N 1
ATOM 670 C CA . THR A 1 97 ? 28.70169 12.09692 34.38221 1.000 40.39752 85 THR A CA 1
ATOM 671 C C . THR A 1 97 ? 28.65291 10.84020 33.52170 1.000 32.36608 85 THR A C 1
ATOM 672 O O . THR A 1 97 ? 29.40942 9.89060 33.74036 1.000 25.68737 85 THR A O 1
ATOM 676 N N . PHE A 1 98 ? 27.75575 10.83705 32.53446 1.000 30.40635 86 PHE A N 1
ATOM 677 C CA . PHE A 1 98 ? 27.58854 9.70329 31.63233 1.000 28.08083 86 PHE A CA 1
ATOM 678 C C . PHE A 1 98 ? 27.65939 10.16715 30.18403 1.000 23.33535 86 PHE A C 1
ATOM 679 O O . PHE A 1 98 ? 27.23805 11.27831 29.85581 1.000 27.01849 86 PHE A O 1
ATOM 687 N N . SER A 1 99 ? 28.18139 9.29743 29.31550 1.000 21.56508 87 SER A N 1
ATOM 688 C CA . SER A 1 99 ? 28.18656 9.51732 27.87489 1.000 27.83506 87 SER A CA 1
ATOM 689 C C . SER A 1 99 ? 27.34497 8.44493 27.18755 1.000 23.60550 87 SER A C 1
ATOM 690 O O . SER A 1 99 ? 26.97278 7.43678 27.79773 1.000 21.86598 87 SER A O 1
ATOM 693 N N . ALA A 1 100 ? 27.03771 8.67203 25.90497 1.000 25.41457 88 ALA A N 1
ATOM 694 C CA . ALA A 1 100 ? 26.13805 7.78586 25.17351 1.000 20.50764 88 ALA A CA 1
ATOM 695 C C . ALA A 1 100 ? 26.54495 7.65372 23.71429 1.000 23.44500 88 ALA A C 1
ATOM 696 O O . ALA A 1 100 ? 27.03045 8.60636 23.08914 1.000 21.77580 88 ALA A O 1
ATOM 698 N N . GLY A 1 101 ? 26.32094 6.46847 23.16984 1.000 19.61648 89 GLY A N 1
ATOM 699 C CA . GLY A 1 101 ? 26.38257 6.25822 21.73486 1.000 25.62204 89 GLY A CA 1
ATOM 700 C C . GLY A 1 101 ? 25.08944 5.66632 21.21915 1.000 32.05064 89 GLY A C 1
ATOM 701 O O . GLY A 1 101 ? 24.51545 4.77131 21.83826 1.000 19.85343 89 GLY A O 1
ATOM 702 N N . VAL A 1 102 ? 24.64565 6.15745 20.06281 1.000 22.48982 90 VAL A N 1
ATOM 703 C CA . VAL A 1 102 ? 23.42146 5.69318 19.41726 1.000 22.40055 90 VAL A CA 1
ATOM 704 C C . VAL A 1 102 ? 23.79002 5.08565 18.07231 1.000 24.26501 90 VAL A C 1
ATOM 705 O O . VAL A 1 102 ? 24.67681 5.59481 17.37659 1.000 28.29768 90 VAL A O 1
ATOM 709 N N . GLY A 1 103 ? 23.11158 3.99395 17.71870 1.000 24.40777 91 GLY A N 1
ATOM 710 C CA . GLY A 1 103 ? 23.33914 3.29564 16.46623 1.000 26.26692 91 GLY A CA 1
ATOM 711 C C . GLY A 1 103 ? 22.16067 2.41693 16.10744 1.000 27.46893 91 GLY A C 1
ATOM 712 O O . GLY A 1 103 ? 21.20484 2.27080 16.87447 1.000 26.88603 91 GLY A O 1
ATOM 713 N N . ALA A 1 104 ? 22.25090 1.81958 14.91632 1.000 28.07388 92 ALA A N 1
ATOM 714 C CA . ALA A 1 104 ? 21.21740 0.93613 14.38714 1.000 27.23316 92 ALA A CA 1
ATOM 715 C C . ALA A 1 104 ? 21.43852 -0.52727 14.74532 1.000 29.01169 92 ALA A C 1
ATOM 716 O O . ALA A 1 104 ? 20.63327 -1.37772 14.34428 1.000 27.64805 92 ALA A O 1
ATOM 718 N N . ASN A 1 105 ? 22.52522 -0.84183 15.44724 1.000 22.34803 93 ASN A N 1
ATOM 719 C CA . ASN A 1 105 ? 22.74206 -2.15775 16.03241 1.000 23.10193 93 ASN A CA 1
ATOM 720 C C . ASN A 1 105 ? 23.70666 -1.99496 17.20261 1.000 19.58813 93 ASN A C 1
ATOM 721 O O . ASN A 1 105 ? 24.17382 -0.89017 17.48786 1.000 25.29864 93 ASN A O 1
ATOM 726 N N . LEU A 1 106 ? 24.00849 -3.11007 17.87506 1.000 21.79284 94 LEU A N 1
ATOM 727 C CA . LEU A 1 106 ? 24.86172 -3.06178 19.05853 1.000 19.47784 94 LEU A CA 1
ATOM 728 C C . LEU A 1 106 ? 26.24709 -2.53000 18.73697 1.000 22.06487 94 LEU A C 1
ATOM 729 O O . LEU A 1 106 ? 26.78494 -1.70870 19.48631 1.000 22.25184 94 LEU A O 1
ATOM 734 N N . ARG A 1 107 ? 26.83805 -2.98168 17.62475 1.000 24.27194 95 ARG A N 1
ATOM 735 C CA . ARG A 1 107 ? 28.19509 -2.57093 17.28807 1.000 23.65270 95 ARG A CA 1
ATOM 736 C C . ARG A 1 107 ? 28.27149 -1.07292 17.04648 1.000 24.29629 95 ARG A C 1
ATOM 737 O O . ARG A 1 107 ? 29.23475 -0.41489 17.45967 1.000 25.64697 95 ARG A O 1
ATOM 745 N N . GLU A 1 108 ? 27.26326 -0.51580 16.37435 1.000 21.60424 96 GLU A N 1
ATOM 746 C CA . GLU A 1 108 ? 27.27657 0.90764 16.07226 1.000 19.17082 96 GLU A CA 1
ATOM 747 C C . GLU A 1 108 ? 27.09353 1.74543 17.32653 1.000 24.39782 96 GLU A C 1
ATOM 748 O O . GLU A 1 108 ? 27.78911 2.75096 17.50780 1.000 23.85235 96 GLU A O 1
ATOM 754 N N . ALA A 1 109 ? 26.16796 1.35254 18.21108 1.000 22.18349 97 ALA A N 1
ATOM 755 C CA . ALA A 1 109 ? 26.04167 2.08451 19.46680 1.000 20.94454 97 ALA A CA 1
ATOM 756 C C . ALA A 1 109 ? 27.33384 2.01247 20.27524 1.000 20.31070 97 ALA A C 1
ATOM 757 O O . ALA A 1 109 ? 27.73171 2.99586 20.91077 1.000 22.59932 97 ALA A O 1
ATOM 759 N N . TYR A 1 110 ? 28.01034 0.85916 20.25951 1.000 20.00061 98 TYR A N 1
ATOM 760 C CA . TYR A 1 110 ? 29.25007 0.71992 21.02369 1.000 21.75105 98 TYR A CA 1
ATOM 761 C C . TYR A 1 110 ? 30.35500 1.61043 20.45328 1.000 24.60089 98 TYR A C 1
ATOM 762 O O . TYR A 1 110 ? 31.08609 2.26782 21.20603 1.000 19.72494 98 TYR A O 1
ATOM 771 N N . VAL A 1 111 ? 30.49409 1.63714 19.12955 1.000 19.58341 99 VAL A N 1
ATOM 772 C CA . VAL A 1 111 ? 31.52488 2.46992 18.51388 1.000 23.60627 99 VAL A CA 1
ATOM 773 C C . VAL A 1 111 ? 31.20514 3.94638 18.71422 1.000 23.35394 99 VAL A C 1
ATOM 774 O O . VAL A 1 111 ? 32.10385 4.76366 18.96624 1.000 19.61113 99 VAL A O 1
ATOM 778 N N . ALA A 1 112 ? 29.92079 4.31112 18.61729 1.000 21.66336 100 ALA A N 1
ATOM 779 C CA . ALA A 1 112 ? 29.50934 5.67812 18.91836 1.000 23.38235 100 ALA A CA 1
ATOM 780 C C . ALA A 1 112 ? 29.80862 6.02800 20.36691 1.000 23.78329 100 ALA A C 1
ATOM 781 O O . ALA A 1 112 ? 30.22293 7.15402 20.66679 1.000 23.00647 100 ALA A O 1
ATOM 783 N N . LEU A 1 113 ? 29.61233 5.07493 21.28858 1.000 18.28050 101 LEU A N 1
ATOM 784 C CA . LEU A 1 113 ? 29.95052 5.34405 22.68101 1.000 18.00919 101 LEU A CA 1
ATOM 785 C C . LEU A 1 113 ? 31.45131 5.56078 22.84873 1.000 21.21962 101 LEU A C 1
ATOM 786 O O . LEU A 1 113 ? 31.87491 6.48583 23.54913 1.000 19.49603 101 LEU A O 1
ATOM 791 N N . LEU A 1 114 ? 32.27202 4.72873 22.20706 1.000 27.50901 102 LEU A N 1
ATOM 792 C CA . LEU A 1 114 ? 33.71218 4.97361 22.23526 1.000 21.57210 102 LEU A CA 1
ATOM 793 C C . LEU A 1 114 ? 34.04329 6.35257 21.68366 1.000 26.29684 102 LEU A C 1
ATOM 794 O O . LEU A 1 114 ? 34.93625 7.04101 22.19556 1.000 22.68576 102 LEU A O 1
ATOM 799 N N . ASN A 1 115 ? 33.35029 6.75986 20.62137 1.000 28.50436 103 ASN A N 1
ATOM 800 C CA . ASN A 1 115 ? 33.56675 8.08468 20.05218 1.000 23.49098 103 ASN A CA 1
ATOM 801 C C . ASN A 1 115 ? 33.32660 9.17417 21.09185 1.000 29.45089 103 ASN A C 1
ATOM 802 O O . ASN A 1 115 ? 34.16138 10.06901 21.27680 1.000 26.27348 103 ASN A O 1
ATOM 807 N N . SER A 1 116 ? 32.19665 9.10128 21.80244 1.000 24.43031 104 SER A N 1
ATOM 808 C CA . SER A 1 116 ? 31.91896 10.07992 22.85138 1.000 21.66782 104 SER A CA 1
ATOM 809 C C . SER A 1 116 ? 33.00287 10.06573 23.92262 1.000 21.39888 104 SER A C 1
ATOM 810 O O . SER A 1 116 ? 33.47559 11.12115 24.36602 1.000 26.65160 104 SER A O 1
ATOM 813 N N . LYS A 1 117 ? 33.39888 8.87340 24.36949 1.000 19.69567 105 LYS A N 1
ATOM 814 C CA . LYS A 1 117 ? 34.34791 8.79416 25.47020 1.000 22.96492 105 LYS A CA 1
ATOM 815 C C . LYS A 1 117 ? 35.70989 9.33203 25.06291 1.000 24.67435 105 LYS A C 1
ATOM 816 O O . LYS A 1 117 ? 36.40768 9.94482 25.87968 1.000 26.70641 105 LYS A O 1
ATOM 822 N N . SER A 1 118 ? 36.09296 9.13715 23.80602 1.000 22.69513 106 SER A N 1
ATOM 823 C CA . SER A 1 118 ? 37.41778 9.56067 23.37931 1.000 27.43979 106 SER A CA 1
ATOM 824 C C . SER A 1 118 ? 37.49226 11.05261 23.08130 1.000 31.02593 106 SER A C 1
ATOM 825 O O . SER A 1 118 ? 38.59588 11.60563 23.04699 1.000 38.42640 106 SER A O 1
ATOM 828 N N . ASN A 1 119 ? 36.35473 11.71956 22.88564 1.000 28.55782 107 ASN A N 1
ATOM 829 C CA . ASN A 1 119 ? 36.33710 13.12997 22.52690 1.000 28.80196 107 ASN A CA 1
ATOM 830 C C . ASN A 1 119 ? 35.90442 14.04789 23.66268 1.000 41.14163 107 ASN A C 1
ATOM 831 O O . ASN A 1 119 ? 35.92411 15.27068 23.48945 1.000 58.45470 107 ASN A O 1
ATOM 836 N N . GLY A 1 120 ? 35.53246 13.51002 24.81301 1.000 40.66076 108 GLY A N 1
ATOM 837 C CA . GLY A 1 120 ? 35.12363 14.37496 25.90904 1.000 37.09272 108 GLY A CA 1
ATOM 838 C C . GLY A 1 120 ? 34.35950 13.59179 26.96273 1.000 41.02504 108 GLY A C 1
ATOM 839 O O . GLY A 1 120 ? 34.55721 12.38782 27.12467 1.000 34.39016 108 GLY A O 1
ATOM 840 N N . LYS A 1 121 ? 33.50595 14.31239 27.68383 1.000 38.61815 109 LYS A N 1
ATOM 841 C CA . LYS A 1 121 ? 32.63126 13.70739 28.67063 1.000 35.62194 109 LYS A CA 1
ATOM 842 C C . LYS A 1 121 ? 31.25394 14.33320 28.54611 1.000 40.25491 109 LYS A C 1
ATOM 843 O O . LYS A 1 121 ? 31.08766 15.41264 27.96964 1.000 36.30871 109 LYS A O 1
ATOM 849 N N . ASN A 1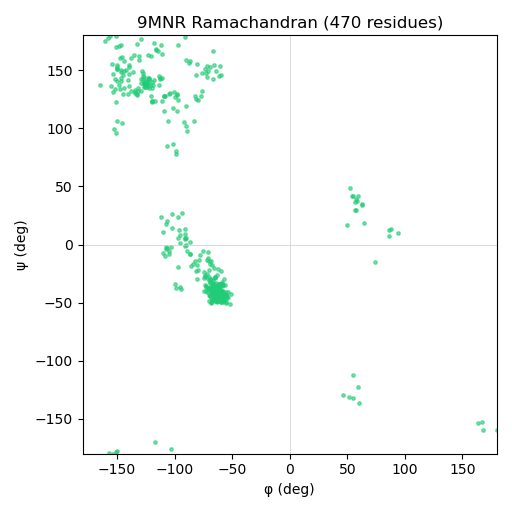 122 ? 30.26016 13.62408 29.07987 1.000 38.17350 110 ASN A N 1
ATOM 850 C CA . ASN A 1 122 ? 28.89473 14.13800 29.15025 1.000 35.26601 110 ASN A CA 1
ATOM 851 C C . ASN A 1 122 ? 28.36287 14.48742 27.76252 1.000 33.81103 110 ASN A C 1
ATOM 852 O O . ASN A 1 122 ? 27.64037 15.46909 27.58842 1.000 41.29497 110 ASN A O 1
ATOM 857 N N . MET A 1 123 ? 28.71928 13.68078 26.76327 1.000 29.60651 111 MET A N 1
ATOM 858 C CA . MET A 1 123 ? 28.26836 13.90778 25.39598 1.000 36.72129 111 MET A CA 1
ATOM 859 C C . MET A 1 123 ? 27.70451 12.62603 24.78918 1.000 37.01785 111 MET A C 1
ATOM 860 O O . MET A 1 123 ? 27.97464 11.51204 25.24650 1.000 29.85466 111 MET A O 1
ATOM 865 N N . ILE A 1 124 ? 26.89415 12.80988 23.75136 1.000 25.52521 112 ILE A N 1
ATOM 866 C CA . ILE A 1 124 ? 26.26673 11.72245 23.01465 1.000 27.88554 112 ILE A CA 1
ATOM 867 C C . ILE A 1 124 ? 26.72612 11.78814 21.56227 1.000 29.18314 112 ILE A C 1
ATOM 868 O O . ILE A 1 124 ? 26.87406 12.87721 20.99599 1.000 31.45536 112 ILE A O 1
ATOM 873 N N . SER A 1 125 ? 26.98976 10.62117 20.97305 1.000 27.80408 113 SER A N 1
ATOM 874 C CA . SER A 1 125 ? 27.32033 10.50365 19.55975 1.000 29.24685 113 SER A CA 1
ATOM 875 C C . SER A 1 125 ? 26.33175 9.57149 18.88125 1.000 31.73231 113 SER A C 1
ATOM 876 O O . SER A 1 125 ? 25.89853 8.57253 19.46836 1.000 28.72541 113 SER A O 1
ATOM 879 N N . ILE A 1 126 ? 25.98206 9.90870 17.64167 1.000 30.42484 114 ILE A N 1
ATOM 880 C CA . ILE A 1 126 ? 25.16126 9.07239 16.77332 1.000 29.30087 114 ILE A CA 1
ATOM 881 C C . ILE A 1 126 ? 26.06834 8.50619 15.68848 1.000 27.30496 114 ILE A C 1
ATOM 882 O O . ILE A 1 126 ? 26.79351 9.25849 15.02437 1.000 31.13294 114 ILE A O 1
ATOM 887 N N . TYR A 1 127 ? 26.03494 7.18317 15.51644 1.000 26.40790 115 TYR A N 1
ATOM 888 C CA . TYR A 1 127 ? 27.03239 6.51766 14.67776 1.000 25.74291 115 TYR A CA 1
ATOM 889 C C . TYR A 1 127 ? 27.04413 7.07202 13.25520 1.000 34.17068 115 TYR A C 1
ATOM 890 O O . TYR A 1 127 ? 28.11097 7.35121 12.69336 1.000 30.43329 115 TYR A O 1
ATOM 899 N N . LYS A 1 128 ? 25.86980 7.21133 12.64526 1.000 33.55990 116 LYS A N 1
ATOM 900 C CA . LYS A 1 128 ? 25.79883 7.70187 11.27257 1.000 33.82977 116 LYS A CA 1
ATOM 901 C C . LYS A 1 128 ? 26.39768 9.09500 11.11840 1.000 38.66815 116 LYS A C 1
ATOM 902 O O . LYS A 1 128 ? 26.79119 9.46885 10.00878 1.000 46.34738 116 LYS A O 1
ATOM 908 N N . ASP A 1 129 ? 26.46738 9.87332 12.19354 1.000 40.22285 117 ASP A N 1
ATOM 909 C CA . ASP A 1 129 ? 26.98516 11.23124 12.13097 1.000 37.42472 117 ASP A CA 1
ATOM 910 C C . ASP A 1 129 ? 28.48379 11.30927 12.38691 1.000 44.60530 117 ASP A C 1
ATOM 911 O O . ASP A 1 129 ? 29.02310 12.41660 12.45807 1.000 49.03710 117 ASP A O 1
ATOM 916 N N . ILE A 1 130 ? 29.16278 10.17565 12.54022 1.000 38.19125 118 ILE A N 1
ATOM 917 C CA . ILE A 1 130 ? 30.61629 10.16997 12.65555 1.000 47.09705 118 ILE A CA 1
ATOM 918 C C . ILE A 1 130 ? 31.22113 9.98647 11.26761 1.000 39.08753 118 ILE A C 1
ATOM 919 O O . ILE A 1 130 ? 32.13923 10.70856 10.88661 1.000 64.10260 118 ILE A O 1
ATOM 924 N N . SER B 1 12 ? 68.19057 5.82366 47.02595 1.000 41.01949 0 SER B N 1
ATOM 925 C CA . SER B 1 12 ? 67.66950 5.54746 45.68766 1.000 41.18781 0 SER B CA 1
ATOM 926 C C . SER B 1 12 ? 66.27358 6.11905 45.50727 1.000 35.21586 0 SER B C 1
ATOM 927 O O . SER B 1 12 ? 65.42749 6.01218 46.38850 1.000 40.51699 0 SER B O 1
ATOM 930 N N . MET B 1 13 ? 66.03332 6.72917 44.35226 1.000 29.83485 1 MET B N 1
ATOM 931 C CA . MET B 1 13 ? 64.72760 7.28422 44.03167 1.000 29.48647 1 MET B CA 1
ATOM 932 C C . MET B 1 13 ? 64.29713 6.77261 42.66819 1.000 32.93067 1 MET B C 1
ATOM 933 O O . MET B 1 13 ? 65.07972 6.79266 41.71377 1.000 25.03458 1 MET B O 1
ATOM 938 N N . TYR B 1 14 ? 63.06107 6.30288 42.58340 1.000 26.30096 2 TYR B N 1
ATOM 939 C CA . TYR B 1 14 ? 62.48498 5.83374 41.33611 1.000 19.83933 2 TYR B CA 1
ATOM 940 C C . TYR B 1 14 ? 61.39610 6.80791 40.91032 1.000 17.54324 2 TYR B C 1
ATOM 941 O O . TYR B 1 14 ? 60.68225 7.35698 41.75541 1.000 22.65359 2 TYR B O 1
ATOM 950 N N . ILE B 1 15 ? 61.27851 7.03419 39.60694 1.000 22.17877 3 ILE B N 1
ATOM 951 C CA . ILE B 1 15 ? 60.27011 7.92751 39.06066 1.000 24.23606 3 ILE B CA 1
ATOM 952 C C . ILE B 1 15 ? 59.61729 7.23542 37.87253 1.000 18.53406 3 ILE B C 1
ATOM 953 O O . ILE B 1 15 ? 60.30434 6.67017 37.01675 1.000 22.97179 3 ILE B O 1
ATOM 958 N N . ALA B 1 16 ? 58.28744 7.23635 37.85130 1.000 20.47219 4 ALA B N 1
ATOM 959 C CA . ALA B 1 16 ? 57.50628 6.66434 36.76219 1.000 21.96010 4 ALA B CA 1
ATOM 960 C C . ALA B 1 16 ? 56.65955 7.77843 36.16715 1.000 24.73448 4 ALA B C 1
ATOM 961 O O . ALA B 1 16 ? 55.89489 8.42526 36.88819 1.000 21.14166 4 ALA B O 1
ATOM 963 N N . ILE B 1 17 ? 56.81742 8.02143 34.86589 1.000 19.72650 5 ILE B N 1
ATOM 964 C CA . ILE B 1 17 ? 56.14960 9.11307 34.16835 1.000 20.32935 5 ILE B CA 1
ATOM 965 C C . ILE B 1 17 ? 55.26138 8.52666 33.08478 1.000 21.18250 5 ILE B C 1
ATOM 966 O O . ILE B 1 17 ? 55.67959 7.62395 32.35103 1.000 26.96798 5 ILE B O 1
ATOM 971 N N . ASP B 1 18 ? 54.05331 9.07122 32.95484 1.000 22.60233 6 ASP B N 1
ATOM 972 C CA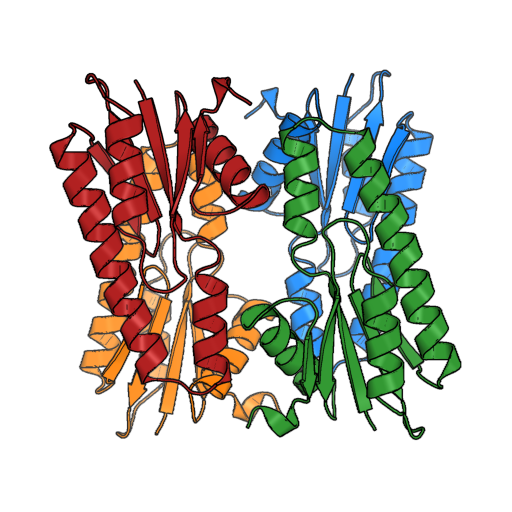 . ASP B 1 18 ? 53.09660 8.55665 31.98932 1.000 26.63233 6 ASP B CA 1
ATOM 973 C C . ASP B 1 18 ? 52.25187 9.70413 31.45362 1.000 24.31976 6 ASP B C 1
ATOM 974 O O . ASP B 1 18 ? 51.91037 10.63116 32.19408 1.000 32.80254 6 ASP B O 1
ATOM 979 N N . GLY B 1 19 ? 51.91927 9.64077 30.16698 1.000 26.80940 7 GLY B N 1
ATOM 980 C CA . GLY B 1 19 ? 51.00984 10.61720 29.60454 1.000 26.38370 7 GLY B CA 1
ATOM 981 C C . GLY B 1 19 ? 49.60074 10.42548 30.13207 1.000 29.89077 7 GLY B C 1
ATOM 982 O O . GLY B 1 19 ? 49.20340 9.33041 30.52690 1.000 27.80729 7 GLY B O 1
ATOM 983 N N . ASP B 1 20 ? 48.84616 11.52177 30.16694 1.000 27.46438 8 ASP B N 1
ATOM 984 C CA . ASP B 1 20 ? 47.43336 11.49186 30.52643 1.000 29.41400 8 ASP B CA 1
ATOM 985 C C . ASP B 1 20 ? 46.58896 11.48861 29.25849 1.000 34.21987 8 ASP B C 1
ATOM 986 O O . ASP B 1 20 ? 46.77837 12.33769 28.38191 1.000 32.48856 8 ASP B O 1
ATOM 991 N N . ASP B 1 21 ? 45.66079 10.54150 29.17057 1.000 33.97605 9 ASP B N 1
ATOM 992 C CA . ASP B 1 21 ? 44.60469 10.53286 28.15574 1.000 45.78120 9 ASP B CA 1
ATOM 993 C C . ASP B 1 21 ? 45.14211 10.38843 26.74310 1.000 30.38618 9 ASP B C 1
ATOM 994 O O . ASP B 1 21 ? 44.44664 10.73148 25.78210 1.000 35.98805 9 ASP B O 1
ATOM 999 N N . VAL B 1 22 ? 46.38104 9.91370 26.58934 1.000 23.85130 10 VAL B N 1
ATOM 1000 C CA . VAL B 1 22 ? 46.94066 9.72716 25.25373 1.000 28.72684 10 VAL B CA 1
ATOM 1001 C C . VAL B 1 22 ? 46.06231 8.78649 24.44194 1.000 21.90064 10 VAL B C 1
ATOM 1002 O O . VAL B 1 22 ? 45.74823 9.04880 23.27133 1.000 24.37535 10 VAL B O 1
ATOM 1006 N N . GLY B 1 23 ? 45.66553 7.66816 25.05475 1.000 27.68843 11 GLY B N 1
ATOM 1007 C CA . GLY B 1 23 ? 44.88487 6.67018 24.34851 1.000 28.28399 11 GLY B CA 1
ATOM 1008 C C . GLY B 1 23 ? 43.58333 7.21089 23.80220 1.000 26.26699 11 GLY B C 1
ATOM 1009 O O . GLY B 1 23 ? 43.14069 6.78870 22.73681 1.000 23.87608 11 GLY B O 1
ATOM 1010 N N . ARG B 1 24 ? 42.96684 8.16187 24.51101 1.000 29.17129 12 ARG B N 1
ATOM 1011 C CA . ARG B 1 24 ? 41.72297 8.75989 24.03600 1.000 20.80437 12 ARG B CA 1
ATOM 1012 C C . ARG B 1 24 ? 41.95192 9.61133 22.79450 1.000 26.52645 12 ARG B C 1
ATOM 1013 O O . ARG B 1 24 ? 41.15168 9.57167 21.85543 1.000 23.72122 12 ARG B O 1
ATOM 1021 N N . LYS B 1 25 ? 43.04192 10.38683 22.76538 1.000 24.81165 13 LYS B N 1
ATOM 1022 C CA . LYS B 1 25 ? 43.35969 11.16033 21.56962 1.000 26.44859 13 LYS B CA 1
ATOM 1023 C C . LYS B 1 25 ? 43.64992 10.24219 20.38969 1.000 23.64193 13 LYS B C 1
ATOM 1024 O O . LYS B 1 25 ? 43.23929 10.52044 19.25511 1.000 27.70035 13 LYS B O 1
ATOM 1030 N N . ILE B 1 26 ? 44.34608 9.13063 20.64350 1.000 21.49491 14 ILE B N 1
ATOM 1031 C CA . ILE B 1 26 ? 44.62052 8.15963 19.58610 1.000 20.49712 14 ILE B CA 1
ATOM 1032 C C . ILE B 1 26 ? 43.31541 7.55567 19.07431 1.000 23.62741 14 ILE B C 1
ATOM 1033 O O . ILE B 1 26 ? 43.06882 7.48499 17.86478 1.000 25.41669 14 ILE B O 1
ATOM 1038 N N . THR B 1 27 ? 42.46119 7.10791 19.99506 1.000 23.37910 15 THR B N 1
ATOM 1039 C CA . THR B 1 27 ? 41.18514 6.51727 19.59195 1.000 24.30285 15 THR B CA 1
ATOM 1040 C C . THR B 1 27 ? 40.34870 7.49424 18.78017 1.000 20.85443 15 THR B C 1
ATOM 1041 O O . THR B 1 27 ? 39.78677 7.12564 17.73940 1.000 21.48973 15 THR B O 1
ATOM 1045 N N . SER B 1 28 ? 40.26278 8.74602 19.23371 1.000 24.70855 16 SER B N 1
ATOM 1046 C CA . SER B 1 28 ? 39.52791 9.76283 18.48516 1.000 23.40069 16 SER B CA 1
ATOM 1047 C C . SER B 1 28 ? 39.96832 9.81072 17.02955 1.000 26.93095 16 SER B C 1
ATOM 1048 O O . SER B 1 28 ? 39.13333 9.91275 16.12103 1.000 25.91087 16 SER B O 1
ATOM 1051 N N . SER B 1 29 ? 41.28019 9.73437 16.79086 1.000 26.13255 17 SER B N 1
ATOM 1052 C CA . SER B 1 29 ? 41.80722 9.84055 15.43492 1.000 25.27043 17 SER B CA 1
ATOM 1053 C C . SER B 1 29 ? 41.38619 8.65453 14.57549 1.000 26.80200 17 SER B C 1
ATOM 1054 O O . SER B 1 29 ? 40.93206 8.84303 13.44433 1.000 27.39687 17 SER B O 1
ATOM 1057 N N . TYR B 1 30 ? 41.52015 7.42270 15.09184 1.000 22.90514 18 TYR B N 1
ATOM 1058 C CA . TYR B 1 30 ? 41.03978 6.25786 14.34612 1.000 22.71981 18 TYR B CA 1
ATOM 1059 C C . TYR B 1 30 ? 39.56682 6.40154 13.97989 1.000 29.42986 18 TYR B C 1
ATOM 1060 O O . TYR B 1 30 ? 39.17072 6.17908 12.83126 1.000 28.07077 18 TYR B O 1
ATOM 1069 N N . LEU B 1 31 ? 38.73387 6.74734 14.95613 1.000 24.57660 19 LEU B N 1
ATOM 1070 C CA . LEU B 1 31 ? 37.29936 6.74456 14.70276 1.000 25.44438 19 LEU B CA 1
ATOM 1071 C C . LEU B 1 31 ? 36.88111 7.83667 13.72228 1.000 32.82881 19 LEU B C 1
ATOM 1072 O O . LEU B 1 31 ? 35.90407 7.65788 12.98519 1.000 36.51675 19 LEU B O 1
ATOM 1077 N N . SER B 1 32 ? 37.59167 8.96068 13.68051 1.000 38.02639 20 SER B N 1
ATOM 1078 C CA . SER B 1 32 ? 37.27964 9.99427 12.69986 1.000 35.93763 20 SER B CA 1
ATOM 1079 C C . SER B 1 32 ? 38.05708 9.83301 11.39571 1.000 31.92525 20 SER B C 1
ATOM 1080 O O . SER B 1 32 ? 37.98431 10.71839 10.53965 1.000 34.05378 20 SER B O 1
ATOM 1083 N N . ASN B 1 33 ? 38.77132 8.71696 11.21144 1.000 27.92791 21 ASN B N 1
ATOM 1084 C CA . ASN B 1 33 ? 39.54071 8.46116 9.98608 1.000 36.38459 21 ASN B CA 1
ATOM 1085 C C . ASN B 1 33 ? 40.51766 9.59376 9.68492 1.000 34.95019 21 ASN B C 1
ATOM 1086 O O . ASN B 1 33 ? 40.67922 10.00762 8.53491 1.000 38.18188 21 ASN B O 1
ATOM 1091 N N . SER B 1 34 ? 41.17792 10.10148 10.72071 1.000 33.85074 22 SER B N 1
ATOM 1092 C CA . SER B 1 34 ? 42.08879 11.23690 10.57804 1.000 36.05287 22 SER B CA 1
ATOM 1093 C C . SER B 1 34 ? 43.51552 10.70657 10.57189 1.000 34.54829 22 SER B C 1
ATOM 1094 O O . SER B 1 34 ? 44.17574 10.65721 11.60735 1.000 32.52992 22 SER B O 1
ATOM 1097 N N . GLU B 1 35 ? 43.99479 10.31178 9.38635 1.000 34.19807 23 GLU B N 1
ATOM 1098 C CA . GLU B 1 35 ? 45.37031 9.83379 9.26114 1.000 35.80294 23 GLU B CA 1
ATOM 1099 C C . GLU B 1 35 ? 46.37290 10.88718 9.70944 1.000 41.23505 23 GLU B C 1
ATOM 1100 O O . GLU B 1 35 ? 47.35977 10.56611 10.38263 1.000 30.98980 23 GLU B O 1
ATOM 1106 N N . GLU B 1 36 ? 46.14484 12.14902 9.33074 1.000 42.65098 24 GLU B N 1
ATOM 1107 C CA . GLU B 1 36 ? 47.11072 13.19904 9.63744 1.000 46.34285 24 GLU B CA 1
ATOM 1108 C C . GLU B 1 36 ? 47.20473 13.43512 11.13263 1.000 40.03213 24 GLU B C 1
ATOM 1109 O O . GLU B 1 36 ? 48.30098 13.63460 11.66759 1.000 33.31034 24 GLU B O 1
ATOM 1115 N N . ARG B 1 37 ? 46.06530 13.42463 11.82507 1.000 28.10593 25 ARG B N 1
ATOM 1116 C CA . ARG B 1 37 ? 46.09911 13.62668 13.26551 1.000 41.31619 25 ARG B CA 1
ATOM 1117 C C . ARG B 1 37 ? 46.72978 12.43544 13.97564 1.000 31.30399 25 ARG B C 1
ATOM 1118 O O . ARG B 1 37 ? 47.39915 12.61107 15.00010 1.000 33.15203 25 ARG B O 1
ATOM 1126 N N . LEU B 1 38 ? 46.55193 11.22681 13.43543 1.000 26.66882 26 LEU B N 1
ATOM 1127 C CA . LEU B 1 38 ? 47.14467 10.04725 14.05893 1.000 29.69566 26 LEU B CA 1
ATOM 1128 C C . LEU B 1 38 ? 48.65275 10.01051 13.85553 1.000 26.48739 26 LEU B C 1
ATOM 1129 O O . LEU B 1 38 ? 49.40147 9.63625 14.76787 1.000 25.40082 26 LEU B O 1
ATOM 1134 N N . THR B 1 39 ? 49.12206 10.38873 12.66289 1.000 25.63568 27 THR B N 1
ATOM 1135 C CA . THR B 1 39 ? 50.56366 10.45838 12.44237 1.000 29.31029 27 THR B CA 1
ATOM 1136 C C . THR B 1 39 ? 51.18384 11.59016 13.25367 1.000 24.48935 27 THR B C 1
ATOM 1137 O O . THR B 1 39 ? 52.29182 11.44469 13.78229 1.000 27.65771 27 THR B O 1
ATOM 1141 N N . TYR B 1 40 ? 50.48558 12.72453 13.35894 1.000 29.41885 28 TYR B N 1
ATOM 1142 C CA . TYR B 1 40 ? 50.97143 13.81569 14.19791 1.000 33.79382 28 TYR B CA 1
ATOM 1143 C C . TYR B 1 40 ? 51.15893 13.36192 15.63997 1.000 33.81166 28 TYR B C 1
ATOM 1144 O O . TYR B 1 40 ? 52.16762 13.69127 16.27474 1.000 30.02548 28 TYR B O 1
ATOM 1153 N N . ILE B 1 41 ? 50.20168 12.59848 16.17398 1.000 29.65948 29 ILE B N 1
ATOM 1154 C CA . ILE B 1 41 ? 50.32167 12.11501 17.54711 1.000 31.22251 29 ILE B CA 1
ATOM 1155 C C . ILE B 1 41 ? 51.52308 11.18893 17.67941 1.000 27.53309 29 ILE B C 1
ATOM 1156 O O . ILE B 1 41 ? 52.33379 11.32126 18.60820 1.000 26.46748 29 ILE B O 1
ATOM 1161 N N . SER B 1 42 ? 51.64976 10.23559 16.75191 1.000 22.04419 30 SER B N 1
ATOM 1162 C CA . SER B 1 42 ? 52.79396 9.33100 16.73483 1.000 24.22071 30 SER B CA 1
ATOM 1163 C C . SER B 1 42 ? 54.10822 10.09979 16.78496 1.000 30.36791 30 SER B C 1
ATOM 1164 O O . SER B 1 42 ? 54.97946 9.81841 17.61669 1.000 22.07968 30 SER B O 1
ATOM 1167 N N . ASN B 1 43 ? 54.26611 11.07819 15.89057 1.000 25.70261 31 ASN B N 1
ATOM 1168 C CA . ASN B 1 43 ? 55.50848 11.84772 15.84910 1.000 26.98363 31 ASN B CA 1
ATOM 1169 C C . ASN B 1 43 ? 55.70079 12.66929 17.11696 1.000 23.60458 31 ASN B C 1
ATOM 1170 O O . ASN B 1 43 ? 56.80821 12.72427 17.66108 1.000 30.89425 31 ASN B O 1
ATOM 1175 N N . LYS B 1 44 ? 54.63308 13.29560 17.61508 1.000 30.64673 32 LYS B N 1
ATOM 1176 C CA . LYS B 1 44 ? 54.75007 14.12789 18.80934 1.000 25.83165 32 LYS B CA 1
ATOM 1177 C C . LYS B 1 44 ? 55.05783 13.29433 20.05460 1.000 37.73181 32 LYS B C 1
ATOM 1178 O O . LYS B 1 44 ? 55.87386 13.70143 20.89225 1.000 32.06084 32 LYS B O 1
ATOM 1184 N N . LEU B 1 45 ? 54.41438 12.12985 20.20243 1.000 29.04606 33 LEU B N 1
ATOM 1185 C CA . LEU B 1 45 ? 54.70352 11.26144 21.34562 1.000 26.18150 33 LEU B CA 1
ATOM 1186 C C . LEU B 1 45 ? 56.15887 10.81785 21.34953 1.000 24.15363 33 LEU B C 1
ATOM 1187 O O . LEU B 1 45 ? 56.83022 10.83298 22.39326 1.000 29.06594 33 LEU B O 1
ATOM 1192 N N . ASN B 1 46 ? 56.66695 10.41075 20.18468 1.000 28.05482 34 ASN B N 1
ATOM 1193 C CA . ASN B 1 46 ? 58.04799 9.94289 20.11474 1.000 26.05737 34 ASN B CA 1
ATOM 1194 C C . ASN B 1 46 ? 59.02403 11.06934 20.42428 1.000 26.17762 34 ASN B C 1
ATOM 1195 O O . ASN B 1 46 ? 59.96625 10.87881 21.19921 1.000 29.36473 34 ASN B O 1
ATOM 1200 N N . ASP B 1 47 ? 58.78169 12.26229 19.87445 1.000 27.03654 35 ASP B N 1
ATOM 1201 C CA . ASP B 1 47 ? 59.59396 13.42030 20.23575 1.000 29.00820 35 ASP B CA 1
ATOM 1202 C C . ASP B 1 47 ? 59.53817 13.69342 21.73257 1.000 33.19015 35 ASP B C 1
ATOM 1203 O O . ASP B 1 47 ? 60.55931 14.00824 22.35527 1.000 28.42252 35 ASP B O 1
ATOM 1208 N N . THR B 1 48 ? 58.35344 13.58491 22.32887 1.000 30.91791 36 THR B N 1
ATOM 1209 C CA . THR B 1 48 ? 58.22050 13.98415 23.72419 1.000 31.05296 36 THR B CA 1
ATOM 1210 C C . THR B 1 48 ? 58.85039 12.96103 24.66404 1.000 26.05481 36 THR B C 1
ATOM 1211 O O . THR B 1 48 ? 59.49449 13.33677 25.65010 1.000 24.85413 36 THR B O 1
ATOM 1215 N N . THR B 1 49 ? 58.69396 11.66546 24.38143 1.000 27.03036 37 THR B N 1
ATOM 1216 C CA . THR B 1 49 ? 59.33639 10.68445 25.25260 1.000 28.28236 37 THR B CA 1
ATOM 1217 C C . THR B 1 49 ? 60.85418 10.75631 25.16028 1.000 30.19984 37 THR B C 1
ATOM 1218 O O . THR B 1 49 ? 61.54325 10.53412 26.16205 1.000 25.08929 37 THR B O 1
ATOM 1222 N N . LYS B 1 50 ? 61.39750 11.08944 23.98676 1.000 29.29491 38 LYS B N 1
ATOM 1223 C CA . LYS B 1 50 ? 62.83659 11.29117 23.91053 1.000 32.97833 38 LYS B CA 1
ATOM 1224 C C . LYS B 1 50 ? 63.26648 12.52084 24.70761 1.000 21.31921 38 LYS B C 1
ATOM 1225 O O . LYS B 1 50 ? 64.30333 12.49042 25.37602 1.000 27.25732 38 LYS B O 1
ATOM 1231 N N . LYS B 1 51 ? 62.48475 13.60621 24.66997 1.000 23.38331 39 LYS B N 1
ATOM 1232 C CA . LYS B 1 51 ? 62.83231 14.77437 25.47854 1.000 23.92268 39 LYS B CA 1
ATOM 1233 C C . LYS B 1 51 ? 62.78648 14.44848 26.96345 1.000 26.07012 39 LYS B C 1
ATOM 1234 O O . LYS B 1 51 ? 63.63626 14.90816 27.73453 1.000 23.76891 39 LYS B O 1
ATOM 1240 N N . ILE B 1 52 ? 61.79751 13.65799 27.38583 1.000 23.88368 40 ILE B N 1
ATOM 1241 C CA . ILE B 1 52 ? 61.70257 13.28506 28.79290 1.000 23.40333 40 ILE B CA 1
ATOM 1242 C C . ILE B 1 52 ? 62.90618 12.44892 29.20765 1.000 21.91982 40 ILE B C 1
ATOM 1243 O O . ILE B 1 52 ? 63.54427 12.72028 30.23095 1.000 21.66353 40 ILE B O 1
ATOM 1248 N N . SER B 1 53 ? 63.24505 11.42920 28.41591 1.000 24.36932 41 SER B N 1
ATOM 1249 C CA . SER B 1 53 ? 64.35058 10.55338 28.79567 1.000 23.43411 41 SER B CA 1
ATOM 1250 C C . SER B 1 53 ? 65.69191 11.28471 28.74700 1.000 23.96333 41 SER B C 1
ATOM 1251 O O . SER B 1 53 ? 66.55142 11.06956 29.60961 1.000 19.93306 41 SER B O 1
ATOM 1254 N N . LYS B 1 54 ? 65.89636 12.14447 27.74381 1.000 24.36053 42 LYS B N 1
ATOM 1255 C CA . LYS B 1 54 ? 67.13347 12.92491 27.69657 1.000 25.42630 42 LYS B CA 1
ATOM 1256 C C . LYS B 1 54 ? 67.23722 13.86940 28.88919 1.000 23.94738 42 LYS B C 1
ATOM 1257 O O . LYS B 1 54 ? 68.32569 14.05504 29.44792 1.000 25.56472 42 LYS B O 1
ATOM 1263 N N . MET B 1 55 ? 66.10661 14.43009 29.33096 1.000 22.95411 43 MET B N 1
ATOM 1264 C CA . MET B 1 55 ? 66.12145 15.30795 30.49604 1.000 20.91430 43 MET B CA 1
ATOM 1265 C C . MET B 1 55 ? 66.45287 14.53227 31.77245 1.000 21.59037 43 MET B C 1
ATOM 1266 O O . MET B 1 55 ? 67.22966 15.00695 32.60760 1.000 22.82274 43 MET B O 1
ATOM 1271 N N . LEU B 1 56 ? 65.89327 13.32875 31.92996 1.000 24.20344 44 LEU B N 1
ATOM 1272 C CA . LEU B 1 56 ? 66.22327 12.48730 33.08051 1.000 22.55620 44 LEU B CA 1
ATOM 1273 C C . LEU B 1 56 ? 67.69767 12.08636 33.06164 1.000 22.19596 44 LEU B C 1
ATOM 1274 O O . LEU B 1 56 ? 68.39555 12.17935 34.07968 1.000 21.11956 44 LEU B O 1
ATOM 1279 N N . LEU B 1 57 ? 68.18552 11.62243 31.90991 1.000 20.68024 45 LEU B N 1
ATOM 1280 C CA . LEU B 1 57 ? 69.61304 11.33092 31.77689 1.000 22.46555 45 LEU B CA 1
ATOM 1281 C C . LEU B 1 57 ? 70.45336 12.55823 32.09772 1.000 25.98617 45 LEU B C 1
ATOM 1282 O O . LEU B 1 57 ? 71.47189 12.45916 32.79486 1.000 26.92479 45 LEU B O 1
ATOM 1287 N N . SER B 1 58 ? 70.03416 13.72913 31.60718 1.000 21.49315 46 SER B N 1
ATOM 1288 C CA . SER B 1 58 ? 70.76621 14.96171 31.89171 1.000 26.50140 46 SER B CA 1
ATOM 1289 C C . SER B 1 58 ? 70.79860 15.29188 33.37618 1.000 30.08526 46 SER B C 1
ATOM 1290 O O . SER B 1 58 ? 71.66180 16.05966 33.81433 1.000 28.52032 46 SER B O 1
ATOM 1293 N N . ASN B 1 59 ? 69.86461 14.75229 34.15637 1.000 25.38105 47 ASN B N 1
ATOM 1294 C CA . ASN B 1 59 ? 69.81311 14.99096 35.58941 1.000 21.59163 47 ASN B CA 1
ATOM 1295 C C . ASN B 1 59 ? 70.35513 13.81774 36.38407 1.000 21.16261 47 ASN B C 1
ATOM 1296 O O . ASN B 1 59 ? 70.10193 13.72353 37.58484 1.000 26.82286 47 ASN B O 1
ATOM 1301 N N . GLY B 1 60 ? 71.05405 12.89680 35.73423 1.000 24.48587 48 GLY B N 1
ATOM 1302 C CA . GLY B 1 60 ? 71.72137 11.83132 36.44834 1.000 29.88275 48 GLY B CA 1
ATOM 1303 C C . GLY B 1 60 ? 70.90298 10.59883 36.74886 1.000 32.49072 48 GLY B C 1
ATOM 1304 O O . GLY B 1 60 ? 71.34484 9.77704 37.56582 1.000 28.05266 48 GLY B O 1
ATOM 1305 N N . PHE B 1 61 ? 69.72816 10.44925 36.13415 1.000 25.04848 49 PHE B N 1
ATOM 1306 C CA . PHE B 1 61 ? 68.94159 9.22931 36.23204 1.000 21.77622 49 PHE B CA 1
ATOM 1307 C C . PHE B 1 61 ? 69.46478 8.15951 35.28042 1.000 25.35348 49 PHE B C 1
ATOM 1308 O O . PHE B 1 61 ? 70.10666 8.43898 34.25905 1.000 26.49137 49 PHE B O 1
ATOM 1316 N N . GLU B 1 62 ? 69.18167 6.91328 35.64062 1.000 21.27934 50 GLU B N 1
ATOM 1317 C CA . GLU B 1 62 ? 69.34190 5.76537 34.76566 1.000 24.61094 50 GLU B CA 1
ATOM 1318 C C . GLU B 1 62 ? 67.95949 5.34121 34.28323 1.000 28.67252 50 GLU B C 1
ATOM 1319 O O . GLU B 1 62 ? 67.04808 5.18558 35.10009 1.000 29.31063 50 GLU B O 1
ATOM 1325 N N . ILE B 1 63 ? 67.79985 5.15100 32.96974 1.000 27.23351 51 ILE B N 1
ATOM 1326 C CA . ILE B 1 63 ? 66.48652 4.82026 32.40998 1.000 25.06269 51 ILE B CA 1
ATOM 1327 C C . ILE B 1 63 ? 66.23327 3.32522 32.56320 1.000 27.67139 51 ILE B C 1
ATOM 1328 O O . ILE B 1 63 ? 67.05048 2.49307 32.15559 1.000 28.53872 51 ILE B O 1
ATOM 1333 N N . ILE B 1 64 ? 65.08638 2.98006 33.13771 1.000 24.24812 52 ILE B N 1
ATOM 1334 C CA . ILE B 1 64 ? 64.68879 1.59462 33.33858 1.000 22.61584 52 ILE B CA 1
ATOM 1335 C C . ILE B 1 64 ? 63.71376 1.12673 32.26314 1.000 21.81392 52 ILE B C 1
ATOM 1336 O O . ILE B 1 64 ? 63.74680 -0.03230 31.85684 1.000 25.51751 52 ILE B O 1
ATOM 1341 N N . PHE B 1 65 ? 62.84847 2.01692 31.78532 1.000 23.17443 53 PHE B N 1
ATOM 1342 C CA . PHE B 1 65 ? 61.75635 1.64390 30.90138 1.000 20.43441 53 PHE B CA 1
ATOM 1343 C C . PHE B 1 65 ? 61.42347 2.85818 30.05571 1.000 23.78960 53 PHE B C 1
ATOM 1344 O O . PHE B 1 65 ? 61.27236 3.96169 30.58612 1.000 25.30776 53 PHE B O 1
ATOM 1352 N N . GLN B 1 66 ? 61.31791 2.65945 28.74708 1.000 27.39773 54 GLN B N 1
ATOM 1353 C CA . GLN B 1 66 ? 61.01624 3.76229 27.84237 1.000 29.75030 54 GLN B CA 1
ATOM 1354 C C . GLN B 1 66 ? 60.16397 3.23669 26.70043 1.000 34.20505 54 GLN B C 1
ATOM 1355 O O . GLN B 1 66 ? 60.67195 2.55838 25.80316 1.000 35.02815 54 GLN B O 1
ATOM 1361 N N . ALA B 1 67 ? 58.87512 3.53842 26.74889 1.000 44.61299 55 ALA B N 1
ATOM 1362 C CA . ALA B 1 67 ? 57.95502 3.35672 25.63997 1.000 44.72152 55 ALA B CA 1
ATOM 1363 C C . ALA B 1 67 ? 57.42155 4.72872 25.22808 1.000 49.36967 55 ALA B C 1
ATOM 1364 O O . ALA B 1 67 ? 57.91063 5.77140 25.67463 1.000 52.93765 55 ALA B O 1
ATOM 1366 N N . ALA B 1 68 ? 56.40853 4.72751 24.37058 1.000 54.20921 56 ALA B N 1
ATOM 1367 C CA . ALA B 1 68 ? 55.69748 5.96329 24.08892 1.000 52.92907 56 ALA B CA 1
ATOM 1368 C C . ALA B 1 68 ? 54.84852 6.35066 25.29315 1.000 54.24238 56 ALA B C 1
ATOM 1369 O O . ALA B 1 68 ? 54.31151 5.48906 25.99559 1.000 54.22744 56 ALA B O 1
ATOM 1371 N N . ASP B 1 69 ? 54.75780 7.65993 25.53532 1.000 52.14871 57 ASP B N 1
ATOM 1372 C CA . ASP B 1 69 ? 54.03688 8.28251 26.65446 1.000 57.26785 57 ASP B CA 1
ATOM 1373 C C . ASP B 1 69 ? 54.37343 7.66500 28.01889 1.000 43.75351 57 ASP B C 1
ATOM 1374 O O . ASP B 1 69 ? 53.64681 7.88687 28.98997 1.000 47.47884 57 ASP B O 1
ATOM 1379 N N . GLY B 1 70 ? 55.47382 6.91813 28.13576 1.000 39.14765 58 GLY B N 1
ATOM 1380 C CA . GLY B 1 70 ? 55.85292 6.34478 29.41917 1.000 34.53200 58 GLY B CA 1
ATOM 1381 C C . GLY B 1 70 ? 57.34724 6.14793 29.61614 1.000 34.64364 58 GLY B C 1
ATOM 1382 O O . GLY B 1 70 ? 57.99047 5.46276 28.81499 1.000 27.91038 58 GLY B O 1
ATOM 1383 N N . VAL B 1 71 ? 57.91466 6.74053 30.67035 1.000 23.09832 59 VAL B N 1
ATOM 1384 C CA . VAL B 1 71 ? 59.33898 6.60737 30.98036 1.000 22.70391 59 VAL B CA 1
ATOM 1385 C C . VAL B 1 71 ? 59.48533 6.41764 32.48135 1.000 22.62819 59 VAL B C 1
ATOM 1386 O O . VAL B 1 71 ? 58.89369 7.16324 33.26693 1.000 21.64933 59 VAL B O 1
ATOM 1390 N N . THR B 1 72 ? 60.27625 5.42663 32.87916 1.000 20.75848 60 THR B N 1
ATOM 1391 C CA . THR B 1 72 ? 60.58843 5.18409 34.27750 1.000 19.79011 60 THR B CA 1
ATOM 1392 C C . THR B 1 72 ? 62.10070 5.14343 34.44193 1.000 17.67465 60 THR B C 1
ATOM 1393 O O . THR B 1 72 ? 62.81736 4.60247 33.59259 1.000 20.75776 60 THR B O 1
ATOM 1397 N N . ALA B 1 73 ? 62.57728 5.72355 35.53855 1.000 22.92640 61 ALA B N 1
ATOM 1398 C CA . ALA B 1 73 ? 64.00749 5.87449 35.73817 1.000 20.05892 61 ALA B CA 1
ATOM 1399 C C . ALA B 1 73 ? 64.31103 5.80665 37.22467 1.000 26.85375 61 ALA B C 1
ATOM 1400 O O . ALA B 1 73 ? 63.41313 5.83509 38.06549 1.000 23.99979 61 ALA B O 1
ATOM 1402 N N . LYS B 1 74 ? 65.59989 5.73320 37.54561 1.000 25.80112 62 LYS B N 1
ATOM 1403 C CA . LYS B 1 74 ? 66.02093 5.69503 38.93436 1.000 21.24417 62 LYS B CA 1
ATOM 1404 C C . LYS B 1 74 ? 67.35435 6.40922 39.06626 1.000 25.90142 62 LYS B C 1
ATOM 1405 O O . LYS B 1 74 ? 68.15927 6.42519 38.13205 1.000 27.93358 62 LYS B O 1
ATOM 1411 N N . THR B 1 75 ? 67.58044 6.99586 40.23500 1.000 26.74673 63 THR B N 1
ATOM 1412 C CA . THR B 1 75 ? 68.84933 7.64949 40.51402 1.000 28.65932 63 THR B CA 1
ATOM 1413 C C . THR B 1 75 ? 69.25362 7.40617 41.95951 1.000 31.96965 63 THR B C 1
ATOM 1414 O O . THR B 1 75 ? 68.40944 7.23628 42.84203 1.000 24.78963 63 THR B O 1
ATOM 1418 N N . ASP B 1 76 ? 70.56328 7.38033 42.18725 1.000 36.08730 64 ASP B N 1
ATOM 1419 C CA . ASP B 1 76 ? 71.12612 7.34523 43.52866 1.000 39.49666 64 ASP B CA 1
ATOM 1420 C C . ASP B 1 76 ? 71.76373 8.66888 43.91588 1.000 46.15567 64 ASP B C 1
ATOM 1421 O O . ASP B 1 76 ? 72.24099 8.81085 45.04612 1.000 49.90055 64 ASP B O 1
ATOM 1426 N N . ASN B 1 77 ? 71.77447 9.63816 43.01192 1.000 37.60055 65 ASN B N 1
ATOM 1427 C CA . ASN B 1 77 ? 72.35094 10.94782 43.25602 1.000 50.14736 65 ASN B CA 1
ATOM 1428 C C . ASN B 1 77 ? 71.26643 11.9325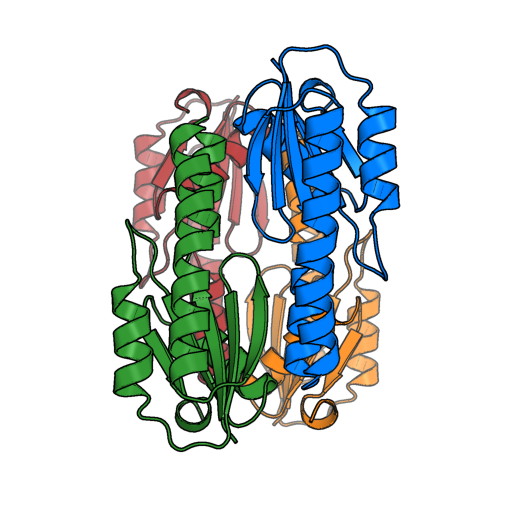5 43.67104 1.000 47.68960 65 ASN B C 1
ATOM 1429 O O . ASN B 1 77 ? 70.06856 11.64304 43.61741 1.000 47.62213 65 ASN B O 1
ATOM 1434 N N . GLU B 1 78 ? 71.70512 13.11625 44.08718 1.000 39.11045 66 GLU B N 1
ATOM 1435 C CA . GLU B 1 78 ? 70.76464 14.16027 44.45147 1.000 52.67183 66 GLU B CA 1
ATOM 1436 C C . GLU B 1 78 ? 70.07010 14.69015 43.20437 1.000 47.04930 66 GLU B C 1
ATOM 1437 O O . GLU B 1 78 ? 70.62478 14.67860 42.10195 1.000 47.50453 66 GLU B O 1
ATOM 1440 N N . VAL B 1 79 ? 68.83153 15.13371 43.38377 1.000 44.60346 67 VAL B N 1
ATOM 1441 C CA . VAL B 1 79 ? 68.01683 15.61443 42.27665 1.000 44.65951 67 VAL B CA 1
ATOM 1442 C C . VAL B 1 79 ? 67.05651 16.66953 42.80257 1.000 37.21564 67 VAL B C 1
ATOM 1443 O O . VAL B 1 79 ? 66.52433 16.54978 43.90929 1.000 46.67945 67 VAL B O 1
ATOM 1447 N N . ASN B 1 80 ? 66.85490 17.71647 42.00549 1.000 31.31504 68 ASN B N 1
ATOM 1448 C CA . ASN B 1 80 ? 65.76765 18.67021 42.21348 1.000 34.46180 68 ASN B CA 1
ATOM 1449 C C . ASN B 1 80 ? 64.55831 18.15703 41.44479 1.000 33.27754 68 ASN B C 1
ATOM 1450 O O . ASN B 1 80 ? 64.47826 18.31416 40.22437 1.000 37.29649 68 ASN B O 1
ATOM 1455 N N . LEU B 1 81 ? 63.60799 17.54456 42.16135 1.000 33.79249 69 LEU B N 1
ATOM 1456 C CA . LEU B 1 81 ? 62.40255 17.03745 41.51316 1.000 35.98201 69 LEU B CA 1
ATOM 1457 C C . LEU B 1 81 ? 61.54443 18.16920 40.97527 1.000 36.23245 69 LEU B C 1
ATOM 1458 O O . LEU B 1 81 ? 60.87681 18.01354 39.94555 1.000 36.04311 69 LEU B O 1
ATOM 1463 N N . ASN B 1 82 ? 61.51556 19.30400 41.67486 1.000 39.57722 70 ASN B N 1
ATOM 1464 C CA . ASN B 1 82 ? 60.72628 20.42725 41.18586 1.000 41.38574 70 ASN B CA 1
ATOM 1465 C C . ASN B 1 82 ? 61.20197 20.85335 39.80476 1.000 34.05397 70 ASN B C 1
ATOM 1466 O O . ASN B 1 82 ? 60.39442 21.02607 38.88494 1.000 35.21027 70 ASN B O 1
ATOM 1471 N N . PHE B 1 83 ? 62.51863 20.98454 39.63247 1.000 31.77692 71 PHE B N 1
ATOM 1472 C CA . PHE B 1 83 ? 63.05854 21.28824 38.31273 1.000 26.55589 71 PHE B CA 1
ATOM 1473 C C . PHE B 1 83 ? 62.73837 20.17426 37.32052 1.000 26.37951 71 PHE B C 1
ATOM 1474 O O . PHE B 1 83 ? 62.35140 20.44297 36.17917 1.000 24.89570 71 PHE B O 1
ATOM 1482 N N . VAL B 1 84 ? 62.86625 18.91702 37.74368 1.000 30.02696 72 VAL B N 1
ATOM 1483 C CA . VAL B 1 84 ? 62.62414 17.80248 36.82890 1.000 30.26189 72 VAL B CA 1
ATOM 1484 C C . VAL B 1 84 ? 61.16426 17.76672 36.38544 1.000 25.22000 72 VAL B C 1
ATOM 1485 O O . VAL B 1 84 ? 60.86844 17.62258 35.19528 1.000 25.41750 72 VAL B O 1
ATOM 1489 N N . PHE B 1 85 ? 60.22512 17.89956 37.32523 1.000 27.86690 73 PHE B N 1
ATOM 1490 C CA . PHE B 1 85 ? 58.83325 17.85144 36.89043 1.000 27.64571 73 PHE B CA 1
ATOM 1491 C C . PHE B 1 85 ? 58.40696 19.13112 36.17643 1.000 27.88057 73 PHE B C 1
ATOM 1492 O O . PHE B 1 85 ? 57.52179 19.08291 35.31756 1.000 28.17888 73 PHE B O 1
ATOM 1500 N N . ASP B 1 86 ? 59.00395 20.27948 36.50662 1.000 26.84697 74 ASP B N 1
ATOM 1501 C CA . ASP B 1 86 ? 58.69071 21.48115 35.74150 1.000 26.71873 74 ASP B CA 1
ATOM 1502 C C . ASP B 1 86 ? 59.04172 21.29251 34.27468 1.000 21.76992 74 ASP B C 1
ATOM 1503 O O . ASP B 1 86 ? 58.28695 21.71339 33.39032 1.000 28.85936 74 ASP B O 1
ATOM 1508 N N . LYS B 1 87 ? 60.17267 20.63628 33.99945 1.000 23.91827 75 LYS B N 1
ATOM 1509 C CA . LYS B 1 87 ? 60.53118 20.32529 32.62225 1.000 29.39346 75 LYS B CA 1
ATOM 1510 C C . LYS B 1 87 ? 59.51821 19.37919 31.99803 1.000 25.74995 75 LYS B C 1
ATOM 1511 O O . LYS B 1 87 ? 59.08637 19.58644 30.85856 1.000 29.60638 75 LYS B O 1
ATOM 1517 N N . ILE B 1 88 ? 59.11222 18.34220 32.73732 1.000 28.64947 76 ILE B N 1
ATOM 1518 C CA . ILE B 1 88 ? 58.11697 17.40519 32.21448 1.000 30.55505 76 ILE B CA 1
ATOM 1519 C C . ILE B 1 88 ? 56.84096 18.13988 31.81651 1.000 24.19119 76 ILE B C 1
ATOM 1520 O O . ILE B 1 88 ? 56.26874 17.88601 30.75036 1.000 28.18387 76 ILE B O 1
ATOM 1525 N N . LYS B 1 89 ? 56.37259 19.06333 32.66487 1.000 27.00352 77 LYS B N 1
ATOM 1526 C CA . LYS B 1 89 ? 55.14019 19.78493 32.35252 1.000 33.07890 77 LYS B CA 1
ATOM 1527 C C . LYS B 1 89 ? 55.30056 20.68409 31.13392 1.000 40.76958 77 LYS B C 1
ATOM 1528 O O . LYS B 1 89 ? 54.32903 20.90669 30.39996 1.000 43.01143 77 LYS B O 1
ATOM 1534 N N . SER B 1 90 ? 56.50914 21.20102 30.89648 1.000 33.48541 78 SER B N 1
ATOM 1535 C CA . SER B 1 90 ? 56.75342 22.01707 29.71377 1.000 36.48333 78 SER B CA 1
ATOM 1536 C C . SER B 1 90 ? 56.74060 21.20833 28.42184 1.000 42.52058 78 SER B C 1
ATOM 1537 O O . SER B 1 90 ? 56.70948 21.80508 27.34172 1.000 41.41491 78 SER B O 1
ATOM 1540 N N . TYR B 1 91 ? 56.76190 19.88057 28.49677 1.000 34.48264 79 TYR B N 1
ATOM 1541 C CA . TYR B 1 91 ? 56.69100 19.05535 27.30185 1.000 33.32789 79 TYR B CA 1
ATOM 1542 C C . TYR B 1 91 ? 55.26469 18.76336 26.85483 1.000 30.44267 79 TYR B C 1
ATOM 1543 O O . TYR B 1 91 ? 55.08165 18.03163 25.87571 1.000 32.06881 79 TYR B O 1
ATOM 1552 N N . SER B 1 92 ? 54.25626 19.30131 27.53794 1.000 31.66122 80 SER B N 1
ATOM 1553 C CA . SER B 1 92 ? 52.88454 19.08096 27.10646 1.000 33.62042 80 SER B CA 1
ATOM 1554 C C . SER B 1 92 ? 52.68489 19.61312 25.69447 1.000 40.28443 80 SER B C 1
ATOM 1555 O O . SER B 1 92 ? 53.29705 20.60299 25.28504 1.000 36.84578 80 SER B O 1
ATOM 1558 N N . PHE B 1 93 ? 51.83580 18.92485 24.93852 1.000 38.34300 81 PHE B N 1
ATOM 1559 C CA . PHE B 1 93 ? 51.43035 19.38536 23.62176 1.000 41.47012 81 PHE B CA 1
ATOM 1560 C C . PHE B 1 93 ? 49.94768 19.10175 23.45126 1.000 41.98880 81 PHE B C 1
ATOM 1561 O O . PHE B 1 93 ? 49.46620 18.02576 23.82084 1.000 31.20231 81 PHE B O 1
ATOM 1569 N N . ASP B 1 94 ? 49.23337 20.08523 22.90869 1.000 41.83934 82 ASP B N 1
ATOM 1570 C CA . ASP B 1 94 ? 47.79646 20.00390 22.65111 1.000 43.24447 82 ASP B CA 1
ATOM 1571 C C . ASP B 1 94 ? 47.11476 19.63472 23.96892 1.000 42.97792 82 ASP B C 1
ATOM 1572 O O . ASP B 1 94 ? 47.42834 20.24285 25.00097 1.000 46.03563 82 ASP B O 1
ATOM 1577 N N . GLU B 1 95 ? 46.21249 18.66160 23.99268 1.000 41.59191 83 GLU B N 1
ATOM 1578 C CA . GLU B 1 95 ? 45.53978 18.28395 25.22697 1.000 44.83378 83 GLU B CA 1
ATOM 1579 C C . GLU B 1 95 ? 46.26288 17.17934 25.98971 1.000 51.06144 83 GLU B C 1
ATOM 1580 O O . GLU B 1 95 ? 45.67909 16.59718 26.91006 1.000 53.02666 83 GLU B O 1
ATOM 1581 N N . ILE B 1 96 ? 47.51092 16.87941 25.63880 1.000 38.95656 84 ILE B N 1
ATOM 1582 C CA . ILE B 1 96 ? 48.24936 15.76937 26.23441 1.000 32.94232 84 ILE B CA 1
ATOM 1583 C C . ILE B 1 96 ? 49.21847 16.31860 27.27325 1.000 44.47291 84 ILE B C 1
ATOM 1584 O O . ILE B 1 96 ? 50.12623 17.08985 26.94230 1.000 36.99614 84 ILE B O 1
ATOM 1589 N N . THR B 1 97 ? 49.02523 15.91899 28.52719 1.000 37.43914 85 THR B N 1
ATOM 1590 C CA . THR B 1 97 ? 49.92796 16.22451 29.63086 1.000 42.29380 85 THR B CA 1
ATOM 1591 C C . THR B 1 97 ? 50.49730 14.92700 30.20156 1.000 37.28825 85 THR B C 1
ATOM 1592 O O . THR B 1 97 ? 50.08782 13.82854 29.82181 1.000 28.49480 85 THR B O 1
ATOM 1596 N N . PHE B 1 98 ? 51.44581 15.05891 31.13994 1.000 42.60133 86 PHE B N 1
ATOM 1597 C CA . PHE B 1 98 ? 52.14101 13.92024 31.73430 1.000 36.61577 86 PHE B CA 1
ATOM 1598 C C . PHE B 1 98 ? 52.05566 13.97613 33.25416 1.000 31.57504 86 PHE B C 1
ATOM 1599 O O . PHE B 1 98 ? 52.19112 15.05178 33.84468 1.000 34.89601 86 PHE B O 1
ATOM 1607 N N . SER B 1 99 ? 51.83190 12.81368 33.88382 1.000 28.06319 87 SER B N 1
ATOM 1608 C CA . SER B 1 99 ? 51.79118 12.65134 35.33489 1.000 29.82733 87 SER B CA 1
ATOM 1609 C C . SER B 1 99 ? 53.00110 11.85198 35.82165 1.000 20.66770 87 SER B C 1
ATOM 1610 O O . SER B 1 99 ? 53.67577 11.17630 35.04437 1.000 22.04375 87 SER B O 1
ATOM 1613 N N . ALA B 1 100 ? 53.26536 11.91411 37.13046 1.000 21.24861 88 ALA B N 1
ATOM 1614 C CA . ALA B 1 100 ? 54.44509 11.24003 37.66370 1.000 25.40710 88 ALA B CA 1
ATOM 1615 C C . ALA B 1 100 ? 54.20459 10.70270 39.07069 1.000 24.20079 88 ALA B C 1
ATOM 1616 O O . ALA B 1 100 ? 53.43500 11.26878 39.85963 1.000 24.84004 88 ALA B O 1
ATOM 1618 N N . GLY B 1 101 ? 54.88211 9.59814 39.35697 1.000 15.43939 89 GLY B N 1
ATOM 1619 C CA . GLY B 1 101 ? 54.95751 9.07216 40.71145 1.000 16.62555 89 GLY B CA 1
ATOM 1620 C C . GLY B 1 101 ? 56.40131 8.85050 41.11996 1.000 21.83416 89 GLY B C 1
ATOM 1621 O O . GLY B 1 101 ? 57.23099 8.43314 40.31087 1.000 22.76716 89 GLY B O 1
ATOM 1622 N N . VAL B 1 102 ? 56.69028 9.14189 42.38618 1.000 22.43146 90 VAL B N 1
ATOM 1623 C CA . VAL B 1 102 ? 58.03180 9.00971 42.94787 1.000 22.31802 90 VAL B CA 1
ATOM 1624 C C . VAL B 1 102 ? 57.97113 8.11357 44.17674 1.000 22.10683 90 VAL B C 1
ATOM 1625 O O . VAL B 1 102 ? 57.06172 8.24272 45.00341 1.000 24.09613 90 VAL B O 1
ATOM 1629 N N . GLY B 1 103 ? 58.94488 7.21096 44.30124 1.000 23.65190 91 GLY B N 1
ATOM 1630 C CA . GLY B 1 103 ? 58.99699 6.31233 45.43995 1.000 24.74536 91 GLY B CA 1
ATOM 1631 C C . GLY B 1 103 ? 60.39807 5.78003 45.65828 1.000 23.82956 91 GLY B C 1
ATOM 1632 O O . GLY B 1 103 ? 61.32236 6.06385 44.89654 1.000 25.08099 91 GLY B O 1
ATOM 1633 N N . ALA B 1 104 ? 60.54462 4.98120 46.71980 1.000 23.10576 92 ALA B N 1
ATOM 1634 C CA . ALA B 1 104 ? 61.83394 4.39828 47.07441 1.000 23.05218 92 ALA B CA 1
ATOM 1635 C C . ALA B 1 104 ? 62.12008 3.08765 46.35136 1.000 26.20566 92 ALA B C 1
ATOM 1636 O O . ALA B 1 104 ? 63.23705 2.56372 46.46392 1.000 23.61825 92 ALA B O 1
ATOM 1638 N N . ASN B 1 105 ? 61.13774 2.53828 45.64169 1.000 25.93280 93 ASN B N 1
ATOM 1639 C CA . ASN B 1 105 ? 61.33923 1.38841 44.77028 1.000 25.72294 93 ASN B CA 1
ATOM 1640 C C . ASN B 1 105 ? 60.31741 1.48289 43.64335 1.000 17.87943 93 ASN B C 1
ATOM 1641 O O . ASN B 1 105 ? 59.55420 2.45077 43.56045 1.000 21.09683 93 ASN B O 1
ATOM 1646 N N . LEU B 1 106 ? 60.32513 0.48298 42.74841 1.000 19.02877 94 LEU B N 1
ATOM 1647 C CA . LEU B 1 106 ? 59.40803 0.49778 41.60570 1.000 21.70079 94 LEU B CA 1
ATOM 1648 C C . LEU B 1 106 ? 57.94803 0.46035 42.03981 1.000 20.63853 94 LEU B C 1
ATOM 1649 O O . LEU B 1 106 ? 57.10941 1.17848 41.47976 1.000 20.15035 94 LEU B O 1
ATOM 1654 N N . ARG B 1 107 ? 57.62012 -0.38029 43.02409 1.000 19.60046 95 ARG B N 1
ATOM 1655 C CA . ARG B 1 107 ? 56.22843 -0.51067 43.43491 1.000 18.13805 95 ARG B CA 1
ATOM 1656 C C . ARG B 1 107 ? 55.70431 0.79977 44.00531 1.000 19.74826 95 ARG B C 1
ATOM 1657 O O . ARG B 1 107 ? 54.58421 1.20868 43.69687 1.000 19.82650 95 ARG B O 1
ATOM 1665 N N . GLU B 1 108 ? 56.51065 1.48662 44.81902 1.000 17.40441 96 GLU B N 1
ATOM 1666 C CA . GLU B 1 108 ? 56.07696 2.77173 45.36427 1.000 17.88476 96 GLU B CA 1
ATOM 1667 C C . GLU B 1 108 ? 55.91317 3.81867 44.27102 1.000 22.85271 96 GLU B C 1
ATOM 1668 O O . GLU B 1 108 ? 54.93537 4.57720 44.27500 1.000 21.28995 96 GLU B O 1
ATOM 1674 N N . ALA B 1 109 ? 56.85609 3.87726 43.32214 1.000 20.76647 97 ALA B N 1
ATOM 1675 C CA . ALA B 1 109 ? 56.72389 4.83201 42.22848 1.000 19.17907 97 ALA B CA 1
ATOM 1676 C C . ALA B 1 109 ? 55.45753 4.56658 41.42454 1.000 17.20508 97 ALA B C 1
ATOM 1677 O O . ALA B 1 109 ? 54.75239 5.50535 41.02756 1.000 19.45154 97 ALA B O 1
ATOM 1679 N N . TYR B 1 110 ? 55.16790 3.29089 41.15746 1.000 17.47006 98 TYR B N 1
ATOM 1680 C CA . TYR B 1 110 ? 53.98836 2.92766 40.37927 1.000 18.27263 98 TYR B CA 1
ATOM 1681 C C . TYR B 1 110 ? 52.70810 3.34330 41.09724 1.000 18.42682 98 TYR B C 1
ATOM 1682 O O . TYR B 1 110 ? 51.78943 3.90515 40.48740 1.000 18.67788 98 TYR B O 1
ATOM 1691 N N . VAL B 1 111 ? 52.61970 3.04861 42.39324 1.000 20.78575 99 VAL B N 1
ATOM 1692 C CA . VAL B 1 111 ? 51.40502 3.37038 43.13367 1.000 20.49288 99 VAL B CA 1
ATOM 1693 C C . VAL B 1 111 ? 51.24290 4.87863 43.24852 1.000 20.77222 99 VAL B C 1
ATOM 1694 O O . VAL B 1 111 ? 50.12992 5.40842 43.14111 1.000 18.64943 99 VAL B O 1
ATOM 1698 N N . ALA B 1 112 ? 52.35294 5.59594 43.44647 1.000 26.33732 100 ALA B N 1
ATOM 1699 C CA . ALA B 1 112 ? 52.30620 7.05162 43.38561 1.000 22.80792 100 ALA B CA 1
ATOM 1700 C C . ALA B 1 112 ? 51.80419 7.54016 42.02921 1.000 17.29179 100 ALA B C 1
ATOM 1701 O O . ALA B 1 112 ? 51.03019 8.50024 41.96608 1.000 21.77353 100 ALA B O 1
ATOM 1703 N N . LEU B 1 113 ? 52.25450 6.91565 40.92734 1.000 21.05042 101 LEU B N 1
ATOM 1704 C CA . LEU B 1 113 ? 51.76981 7.31623 39.60982 1.000 19.33830 101 LEU B CA 1
ATOM 1705 C C . LEU B 1 113 ? 50.27876 7.04471 39.46919 1.000 22.79039 101 LEU B C 1
ATOM 1706 O O . LEU B 1 113 ? 49.54345 7.86390 38.89955 1.000 18.76829 101 LEU B O 1
ATOM 1711 N N . LEU B 1 114 ? 49.81576 5.89456 39.96965 1.000 21.27645 102 LEU B N 1
ATOM 1712 C CA . LEU B 1 114 ? 48.37887 5.61799 39.95784 1.000 22.96993 102 LEU B CA 1
ATOM 1713 C C . LEU B 1 114 ? 47.62299 6.68106 40.73738 1.000 20.67336 102 LEU B C 1
ATOM 1714 O O . LEU B 1 114 ? 46.54618 7.11877 40.31637 1.000 21.71017 102 LEU B O 1
ATOM 1719 N N . ASN B 1 115 ? 48.18337 7.11535 41.87228 1.000 18.48236 103 ASN B N 1
ATOM 1720 C CA . ASN B 1 115 ? 47.58061 8.19588 42.64666 1.000 20.70823 103 ASN B CA 1
ATOM 1721 C C . ASN B 1 115 ? 47.44840 9.46952 41.82091 1.000 22.55541 103 ASN B C 1
ATOM 1722 O O . ASN B 1 115 ? 46.39830 10.12292 41.84507 1.000 20.00749 103 ASN B O 1
ATOM 1727 N N . SER B 1 116 ? 48.49800 9.83135 41.07450 1.000 24.13034 104 SER B N 1
ATOM 1728 C CA . SER B 1 116 ? 48.45592 11.04546 40.26527 1.000 21.75722 104 SER B CA 1
ATOM 1729 C C . SER B 1 116 ? 47.38811 10.95195 39.18897 1.000 22.85609 104 SER B C 1
ATOM 1730 O O . SER B 1 116 ? 46.61642 11.89369 38.97764 1.000 26.56303 104 SER B O 1
ATOM 1733 N N . LYS B 1 117 ? 47.33150 9.81456 38.49759 1.000 21.83977 105 LYS B N 1
ATOM 1734 C CA . LYS B 1 117 ? 46.43414 9.68110 37.35976 1.000 23.96956 105 LYS B CA 1
ATOM 1735 C C . LYS B 1 117 ? 44.98390 9.61346 37.79423 1.000 26.83359 105 LYS B C 1
ATOM 1736 O O . LYS B 1 117 ? 44.10250 10.05721 37.05508 1.000 25.68601 105 LYS B O 1
ATOM 1742 N N . SER B 1 118 ? 44.71444 9.08417 38.98593 1.000 20.87375 106 SER B N 1
ATOM 1743 C CA . SER B 1 118 ? 43.33205 8.98632 39.43436 1.000 25.56716 106 SER B CA 1
ATOM 1744 C C . SER B 1 118 ? 42.82853 10.27409 40.07310 1.000 26.80633 106 SER B C 1
ATOM 1745 O O . SER B 1 118 ? 41.61026 10.46308 40.18684 1.000 30.02737 106 SER B O 1
ATOM 1748 N N . ASN B 1 119 ? 43.72348 11.17240 40.46744 1.000 22.96314 107 ASN B N 1
ATOM 1749 C CA . ASN B 1 119 ? 43.32165 12.36561 41.19329 1.000 36.38973 107 ASN B CA 1
ATOM 1750 C C . ASN B 1 119 ? 43.42460 13.65217 40.39388 1.000 40.38652 107 ASN B C 1
ATOM 1751 O O . ASN B 1 119 ? 42.93120 14.68688 40.85820 1.000 40.96710 107 ASN B O 1
ATOM 1756 N N . GLY B 1 120 ? 44.03526 13.63093 39.22089 1.000 38.99244 108 GLY B N 1
ATOM 1757 C CA . GLY B 1 120 ? 44.08572 14.83972 38.43602 1.000 27.88541 108 GLY B CA 1
ATOM 1758 C C . GLY B 1 120 ? 44.81829 14.64399 37.13625 1.000 30.58373 108 GLY B C 1
ATOM 1759 O O . GLY B 1 120 ? 44.96149 13.52825 36.63129 1.000 33.73149 108 GLY B O 1
ATOM 1760 N N . LYS B 1 121 ? 45.26080 15.76473 36.59444 1.000 37.95169 109 LYS B N 1
ATOM 1761 C CA . LYS B 1 121 ? 46.05023 15.79568 35.38187 1.000 36.14429 109 LYS B CA 1
ATOM 1762 C C . LYS B 1 121 ? 47.29748 16.61179 35.65625 1.000 34.48608 109 LYS B C 1
ATOM 1763 O O . LYS B 1 121 ? 47.27413 17.56644 36.43977 1.000 35.06474 109 LYS B O 1
ATOM 1769 N N . ASN B 1 122 ? 48.39610 16.19635 35.03536 1.000 29.36228 110 ASN B N 1
ATOM 1770 C CA . ASN B 1 122 ? 49.62911 16.96891 35.05204 1.000 32.88821 110 ASN B CA 1
ATOM 1771 C C . ASN B 1 122 ? 50.17568 17.12759 36.46498 1.000 29.90655 110 ASN B C 1
ATOM 1772 O O . ASN B 1 122 ? 50.73320 18.16976 36.80833 1.000 38.68913 110 ASN B O 1
ATOM 1777 N N . MET B 1 123 ? 50.01429 16.11382 37.31232 1.000 41.27138 111 MET B N 1
ATOM 1778 C CA . MET B 1 123 ? 50.45961 16.22322 38.69163 1.000 32.95701 111 MET B CA 1
ATOM 1779 C C . MET B 1 123 ? 51.49125 15.14952 39.00948 1.000 30.43451 111 MET B C 1
ATOM 1780 O O . MET B 1 123 ? 51.64501 14.15997 38.28933 1.000 29.92360 111 MET B O 1
ATOM 1785 N N . ILE B 1 124 ? 52.21940 15.38415 40.09279 1.000 27.69735 112 ILE B N 1
ATOM 1786 C CA . ILE B 1 124 ? 53.23361 14.46726 40.58890 1.000 20.71961 112 ILE B CA 1
ATOM 1787 C C . ILE B 1 124 ? 52.87014 14.08511 42.01890 1.000 27.89995 112 ILE B C 1
ATOM 1788 O O . ILE B 1 124 ? 52.35089 14.91084 42.77747 1.000 28.73832 112 ILE B O 1
ATOM 1793 N N . SER B 1 125 ? 53.11138 12.82329 42.38007 1.000 26.79926 113 SER B N 1
ATOM 1794 C CA . SER B 1 125 ? 52.84651 12.33541 43.72749 1.000 30.18882 113 SER B CA 1
ATOM 1795 C C . SER B 1 125 ? 54.08497 11.63485 44.26045 1.000 25.59626 113 SER B C 1
ATOM 1796 O O . SER B 1 125 ? 54.75358 10.89257 43.53437 1.000 22.74095 113 SER B O 1
ATOM 1799 N N . ILE B 1 126 ? 54.38655 11.86638 45.52871 1.000 26.48601 114 ILE B N 1
ATOM 1800 C CA . ILE B 1 126 ? 55.47032 11.17260 46.20610 1.000 24.42976 114 ILE B CA 1
ATOM 1801 C C . ILE B 1 126 ? 54.84016 10.13343 47.11748 1.000 25.35102 114 ILE B C 1
ATOM 1802 O O . ILE B 1 126 ? 53.94832 10.45814 47.91248 1.000 23.52242 114 ILE B O 1
ATOM 1807 N N . TYR B 1 127 ? 55.31432 8.88711 47.01268 1.000 23.90210 115 TYR B N 1
ATOM 1808 C CA . TYR B 1 127 ? 54.63067 7.77285 47.66352 1.000 23.62844 115 TYR B CA 1
ATOM 1809 C C . TYR B 1 127 ? 54.44350 8.01359 49.15571 1.000 30.30989 115 TYR B C 1
ATOM 1810 O O . TYR B 1 127 ? 53.36812 7.74394 49.69424 1.000 26.79894 115 TYR B O 1
ATOM 1819 N N . LYS B 1 128 ? 55.47096 8.52037 49.84499 1.000 24.86638 116 LYS B N 1
ATOM 1820 C CA . LYS B 1 128 ? 55.32395 8.71420 51.28633 1.000 36.55315 116 LYS B CA 1
ATOM 1821 C C . LYS B 1 128 ? 54.23068 9.72580 51.61860 1.000 35.62971 116 LYS B C 1
ATOM 1822 O O . LYS B 1 128 ? 53.62247 9.64054 52.69185 1.000 29.43090 116 LYS B O 1
ATOM 1828 N N . ASP B 1 129 ? 53.93592 10.65912 50.71029 1.000 28.43513 117 ASP B N 1
ATOM 1829 C CA . ASP B 1 129 ? 52.92735 11.67894 50.98017 1.000 39.81459 117 ASP B CA 1
ATOM 1830 C C . ASP B 1 129 ? 51.49865 11.15884 50.89024 1.000 43.78184 117 ASP B C 1
ATOM 1831 O O . ASP B 1 129 ? 50.56561 11.91140 51.19285 1.000 38.62724 117 ASP B O 1
ATOM 1836 N N . ILE B 1 130 ? 51.30423 9.90688 50.47643 1.000 34.40285 118 ILE B N 1
ATOM 1837 C CA . ILE B 1 130 ? 49.97003 9.34631 50.29612 1.000 35.46613 118 ILE B CA 1
ATOM 1838 C C . ILE B 1 130 ? 49.50983 8.53143 51.50737 1.000 32.90748 118 ILE B C 1
ATOM 1839 O O . ILE B 1 130 ? 48.29699 8.32480 51.68128 1.000 35.19105 118 ILE B O 1
ATOM 1844 N N . LEU B 1 131 ? 50.43016 8.09002 52.35951 1.000 30.28618 119 LEU B N 1
ATOM 1845 C CA . LEU B 1 131 ? 50.08848 7.24900 53.50572 1.000 30.60260 119 LEU B CA 1
ATOM 1846 C C . LEU B 1 131 ? 49.27988 8.00263 54.55989 1.000 39.90876 119 LEU B C 1
ATOM 1847 O O . LEU B 1 131 ? 49.29400 9.23199 54.59916 1.000 38.12965 119 LEU B O 1
ATOM 1852 N N . SER C 1 12 ? 41.97095 -5.75080 61.57076 1.000 32.00950 0 SER C N 1
ATOM 1853 C CA . SER C 1 12 ? 41.00388 -5.50537 60.50191 1.000 40.03043 0 SER C CA 1
ATOM 1854 C C . SER C 1 12 ? 41.53127 -5.98980 59.16007 1.000 36.74043 0 SER C C 1
ATOM 1855 O O . SER C 1 12 ? 42.72094 -5.88689 58.86614 1.000 32.41321 0 SER C O 1
ATOM 1858 N N . MET C 1 13 ? 40.63587 -6.52122 58.33676 1.000 28.23048 1 MET C N 1
ATOM 1859 C CA . MET C 1 13 ? 41.01119 -7.06279 57.04276 1.000 28.57471 1 MET C CA 1
ATOM 1860 C C . MET C 1 13 ? 40.07025 -6.51838 55.98318 1.000 30.00737 1 MET C C 1
ATOM 1861 O O . MET C 1 13 ? 38.85411 -6.48619 56.18552 1.000 28.26384 1 MET C O 1
ATOM 1866 N N . TYR C 1 14 ? 40.63638 -6.09316 54.85887 1.000 22.40698 2 TYR C N 1
ATOM 1867 C CA . TYR C 1 14 ? 39.87100 -5.62064 53.71566 1.000 23.03248 2 TYR C CA 1
ATOM 1868 C C . TYR C 1 14 ? 40.05573 -6.59754 52.56414 1.000 20.76496 2 TYR C C 1
ATOM 1869 O O . TYR C 1 14 ? 41.13404 -7.17149 52.39833 1.000 22.28451 2 TYR C O 1
ATOM 1878 N N . ILE C 1 15 ? 38.99345 -6.83072 51.79675 1.000 17.30701 3 ILE C N 1
ATOM 1879 C CA . ILE C 1 15 ? 39.07090 -7.69392 50.62521 1.000 23.93160 3 ILE C CA 1
ATOM 1880 C C . ILE C 1 15 ? 38.41364 -6.98179 49.44873 1.000 23.19399 3 ILE C C 1
ATOM 1881 O O . ILE C 1 15 ? 37.32277 -6.41657 49.58463 1.000 21.16138 3 ILE C O 1
ATOM 1886 N N . ALA C 1 16 ? 39.09902 -6.97821 48.30272 1.000 19.85643 4 ALA C N 1
ATOM 1887 C CA . ALA C 1 16 ? 38.59685 -6.38662 47.06553 1.000 23.13753 4 ALA C CA 1
ATOM 1888 C C . ALA C 1 16 ? 38.52907 -7.48508 46.01749 1.000 21.92972 4 ALA C C 1
ATOM 1889 O O . ALA C 1 16 ? 39.54198 -8.13118 45.73345 1.000 20.19634 4 ALA C O 1
ATOM 1891 N N . ILE C 1 17 ? 37.33839 -7.69757 45.44863 1.000 22.16216 5 ILE C N 1
ATOM 1892 C CA . ILE C 1 17 ? 37.07365 -8.78557 44.51033 1.000 21.85702 5 ILE C CA 1
ATOM 1893 C C . ILE C 1 17 ? 36.57780 -8.20322 43.19239 1.000 21.95540 5 ILE C C 1
ATOM 1894 O O . ILE C 1 17 ? 35.71998 -7.31156 43.18216 1.000 23.52153 5 ILE C O 1
ATOM 1899 N N . ASP C 1 18 ? 37.07717 -8.74180 42.07964 1.000 20.34569 6 ASP C N 1
ATOM 1900 C CA . ASP C 1 18 ? 36.69991 -8.23574 40.76741 1.000 27.47283 6 ASP C CA 1
ATOM 1901 C C . ASP C 1 18 ? 36.75302 -9.36264 39.74032 1.000 23.53153 6 ASP C C 1
ATOM 1902 O O . ASP C 1 18 ? 37.52808 -10.31175 39.88222 1.000 25.45922 6 ASP C O 1
ATOM 1907 N N . GLY C 1 19 ? 35.94631 -9.23488 38.68657 1.000 21.70144 7 GLY C N 1
ATOM 1908 C CA . GLY C 1 19 ? 35.96865 -10.22288 37.62501 1.000 28.79356 7 GLY C CA 1
ATOM 1909 C C . GLY C 1 19 ? 37.20567 -10.09391 36.75501 1.000 32.68948 7 GLY C C 1
ATOM 1910 O O . GLY C 1 19 ? 37.77961 -9.01531 36.59671 1.000 29.98498 7 GLY C O 1
ATOM 1911 N N . ASP C 1 20 ? 37.63036 -11.22415 36.19452 1.000 25.23376 8 ASP C N 1
ATOM 1912 C CA . ASP C 1 20 ? 38.77057 -11.25922 35.28387 1.000 24.40679 8 ASP C CA 1
ATOM 1913 C C . ASP C 1 20 ? 38.26854 -11.05455 33.86251 1.000 38.09654 8 ASP C C 1
ATOM 1914 O O . ASP C 1 20 ? 37.46161 -11.85047 33.36487 1.000 35.48752 8 ASP C O 1
ATOM 1919 N N . ASP C 1 21 ? 38.73467 -9.98446 33.22125 1.000 34.40189 9 ASP C N 1
ATOM 1920 C CA . ASP C 1 21 ? 38.51261 -9.75545 31.79181 1.000 42.24521 9 ASP C CA 1
ATOM 1921 C C . ASP C 1 21 ? 37.03286 -9.73080 31.43086 1.000 29.80388 9 ASP C C 1
ATOM 1922 O O . ASP C 1 21 ? 36.65819 -10.10889 30.31902 1.000 31.07376 9 ASP C O 1
ATOM 1927 N N . VAL C 1 22 ? 36.17098 -9.30353 32.36342 1.000 24.34789 10 VAL C N 1
ATOM 1928 C CA . VAL C 1 22 ? 34.74494 -9.21572 32.05463 1.000 21.82364 10 VAL C CA 1
ATOM 1929 C C . VAL C 1 22 ? 34.50593 -8.26111 30.89211 1.000 31.33468 10 VAL C C 1
ATOM 1930 O O . VAL C 1 22 ? 33.68430 -8.53173 30.00343 1.000 23.62185 10 VAL C O 1
ATOM 1934 N N . GLY C 1 23 ? 35.21797 -7.12854 30.88404 1.000 27.30888 11 GLY C N 1
ATOM 1935 C CA . GLY C 1 23 ? 35.01323 -6.12593 29.85023 1.000 21.08623 11 GLY C CA 1
ATOM 1936 C C . GLY C 1 23 ? 35.25825 -6.64640 28.44989 1.000 21.75086 11 GLY C C 1
ATOM 1937 O O . GLY C 1 23 ? 34.61910 -6.19225 27.49815 1.000 24.51277 11 GLY C O 1
ATOM 1938 N N . ARG C 1 24 ? 36.19047 -7.59657 28.30197 1.000 24.53214 12 ARG C N 1
ATOM 1939 C CA . ARG C 1 24 ? 36.46730 -8.17506 26.99335 1.000 22.70574 12 ARG C CA 1
ATOM 1940 C C . ARG C 1 24 ? 35.29671 -9.01618 26.50316 1.000 24.46175 12 ARG C C 1
ATOM 1941 O O . ARG C 1 24 ? 34.95263 -8.97502 25.31651 1.000 24.22253 12 ARG C O 1
ATOM 1949 N N . LYS C 1 25 ? 34.66216 -9.76947 27.40853 1.000 24.87517 13 LYS C N 1
ATOM 1950 C CA . LYS C 1 25 ? 33.48700 -10.54690 27.03544 1.000 26.41461 13 LYS C CA 1
ATOM 1951 C C . LYS C 1 25 ? 32.34326 -9.63484 26.63582 1.000 22.29683 13 LYS C C 1
ATOM 1952 O O . LYS C 1 25 ? 31.57388 -9.95293 25.72487 1.000 26.78850 13 LYS C O 1
ATOM 1958 N N . ILE C 1 26 ? 32.20508 -8.50034 27.32697 1.000 19.86668 14 ILE C N 1
ATOM 1959 C CA . ILE C 1 26 ? 31.14732 -7.54874 27.00544 1.000 21.69142 14 ILE C CA 1
ATOM 1960 C C . ILE C 1 26 ? 31.41662 -6.89761 25.65387 1.000 22.18783 14 ILE C C 1
ATOM 1961 O O . ILE C 1 26 ? 30.53988 -6.84521 24.78140 1.000 22.79249 14 ILE C O 1
ATOM 1966 N N . THR C 1 27 ? 32.63553 -6.38465 25.46674 1.000 20.88925 15 THR C N 1
ATOM 1967 C CA . THR C 1 27 ? 33.01924 -5.81482 24.17844 1.000 26.20656 15 THR C CA 1
ATOM 1968 C C . THR C 1 27 ? 32.78539 -6.80006 23.03974 1.000 20.71950 15 THR C C 1
ATOM 1969 O O . THR C 1 27 ? 32.24852 -6.43012 21.98960 1.000 24.47899 15 THR C O 1
ATOM 1973 N N . SER C 1 28 ? 33.19037 -8.05579 23.22830 1.000 23.62273 16 SER C N 1
ATOM 1974 C CA . SER C 1 28 ? 32.96017 -9.06895 22.20364 1.000 26.27956 16 SER C CA 1
ATOM 1975 C C . SER C 1 28 ? 31.48578 -9.15677 21.83658 1.000 26.26693 16 SER C C 1
ATOM 1976 O O . SER C 1 28 ? 31.13715 -9.28713 20.65524 1.000 24.59899 16 SER C O 1
ATOM 1979 N N . SER C 1 29 ? 30.60440 -9.06950 22.83694 1.000 26.42825 17 SER C N 1
ATOM 1980 C CA . SER C 1 29 ? 29.17436 -9.18498 22.58031 1.000 21.04011 17 SER C CA 1
ATOM 1981 C C . SER C 1 29 ? 28.65570 -8.02812 21.73406 1.000 21.93380 17 SER C C 1
ATOM 1982 O O . SER C 1 29 ? 27.80310 -8.23673 20.86599 1.000 25.37384 17 SER C O 1
ATOM 1985 N N . TYR C 1 30 ? 29.13617 -6.80089 21.98349 1.000 23.98697 18 TYR C N 1
ATOM 1986 C CA . TYR C 1 30 ? 28.71355 -5.66145 21.16751 1.000 24.75557 18 TYR C CA 1
ATOM 1987 C C . TYR C 1 30 ? 29.18436 -5.81445 19.72285 1.000 20.26430 18 TYR C C 1
ATOM 1988 O O . TYR C 1 30 ? 28.41496 -5.59753 18.77974 1.000 23.17022 18 TYR C O 1
ATOM 1997 N N . LEU C 1 31 ? 30.45312 -6.18038 19.52884 1.000 22.14861 19 LEU C N 1
ATOM 1998 C CA . LEU C 1 31 ? 31.00753 -6.15389 18.18109 1.000 23.42571 19 LEU C CA 1
ATOM 1999 C C . LEU C 1 31 ? 30.40879 -7.24385 17.30217 1.000 30.54464 19 LEU C C 1
ATOM 2000 O O . LEU C 1 31 ? 30.32828 -7.07274 16.08027 1.000 36.34619 19 LEU C O 1
ATOM 2005 N N . SER C 1 32 ? 29.96802 -8.35217 17.89815 1.000 31.04044 20 SER C N 1
ATOM 2006 C CA . SER C 1 32 ? 29.31330 -9.42180 17.15413 1.000 27.40595 20 SER C CA 1
ATOM 2007 C C . SER C 1 32 ? 27.80277 -9.26188 17.08399 1.000 30.82798 20 SER C C 1
ATOM 2008 O O . SER C 1 32 ? 27.12868 -10.16031 16.56909 1.000 35.75000 20 SER C O 1
ATOM 2011 N N . ASN C 1 33 ? 27.26246 -8.14510 17.57607 1.000 25.78218 21 ASN C N 1
ATOM 2012 C CA . ASN C 1 33 ? 25.82044 -7.88482 17.61462 1.000 26.06806 21 ASN C CA 1
ATOM 2013 C C . ASN C 1 33 ? 25.04926 -9.02481 18.28130 1.000 33.56852 21 ASN C C 1
ATOM 2014 O O . ASN C 1 33 ? 24.03458 -9.50096 17.76869 1.000 34.78937 21 ASN C O 1
ATOM 2019 N N . SER C 1 34 ? 25.52468 -9.45599 19.44726 1.000 30.63285 22 SER C N 1
ATOM 2020 C CA . SER C 1 34 ? 24.91723 -10.57439 20.17508 1.000 30.37156 22 SER C CA 1
ATOM 2021 C C . SER C 1 34 ? 24.15581 -10.04185 21.38927 1.000 28.80249 22 SER C C 1
ATOM 2022 O O . SER C 1 34 ? 24.68906 -10.01052 22.49923 1.000 29.93664 22 SER C O 1
ATOM 2025 N N . GLU C 1 35 ? 22.90103 -9.63071 21.17063 1.000 32.64401 23 GLU C N 1
ATOM 2026 C CA . GLU C 1 35 ? 22.06837 -9.14584 22.27284 1.000 31.42296 23 GLU C CA 1
ATOM 2027 C C . GLU C 1 35 ? 21.86716 -10.22191 23.33237 1.000 32.48230 23 GLU C C 1
ATOM 2028 O O . GLU C 1 35 ? 21.92596 -9.93953 24.53835 1.000 24.66409 23 GLU C O 1
ATOM 2034 N N . GLU C 1 36 ? 21.61940 -11.46264 22.90239 1.000 32.13152 24 GLU C N 1
ATOM 2035 C CA . GLU C 1 36 ? 21.36951 -12.53939 23.85747 1.000 31.24889 24 GLU C CA 1
ATOM 2036 C C . GLU C 1 36 ? 22.56343 -12.73842 24.78639 1.000 28.46291 24 GLU C C 1
ATOM 2037 O O . GLU C 1 36 ? 22.40402 -12.88124 26.00417 1.000 24.70062 24 GLU C O 1
ATOM 2043 N N . ARG C 1 37 ? 23.77476 -12.75199 24.22823 1.000 28.28414 25 ARG C N 1
ATOM 2044 C CA . ARG C 1 37 ? 24.94602 -12.94630 25.07366 1.000 26.17610 25 ARG C CA 1
ATOM 2045 C C . ARG C 1 37 ? 25.17827 -11.73887 25.97723 1.000 25.03636 25 ARG C C 1
ATOM 2046 O O . ARG C 1 37 ? 25.57243 -11.89184 27.14427 1.000 25.71699 25 ARG C O 1
ATOM 2054 N N . LEU C 1 38 ? 24.91110 -10.53235 25.47127 1.000 22.70884 26 LEU C N 1
ATOM 2055 C CA . LEU C 1 38 ? 25.09146 -9.33506 26.29065 1.000 23.91090 26 LEU C CA 1
ATOM 2056 C C . LEU C 1 38 ? 24.13677 -9.33461 27.47311 1.000 25.06384 26 LEU C C 1
ATOM 2057 O O . LEU C 1 38 ? 24.53004 -9.04364 28.60979 1.000 21.32902 26 LEU C O 1
ATOM 2062 N N . THR C 1 39 ? 22.86532 -9.62314 27.20992 1.000 21.43847 27 THR C N 1
ATOM 2063 C CA . THR C 1 39 ? 21.89234 -9.70867 28.29126 1.000 18.99854 27 THR C CA 1
ATOM 2064 C C . THR C 1 39 ? 22.25602 -10.82940 29.25409 1.000 20.77412 27 THR C C 1
ATOM 2065 O O . THR C 1 39 ? 22.10413 -10.68094 30.47238 1.000 21.69112 27 THR C O 1
ATOM 2069 N N . TYR C 1 40 ? 22.75305 -11.95322 28.72487 1.000 20.37355 28 TYR C N 1
ATOM 2070 C CA . TYR C 1 40 ? 23.18706 -13.05704 29.57670 1.000 27.32775 28 TYR C CA 1
ATOM 2071 C C . TYR C 1 40 ? 24.28975 -12.61398 30.52922 1.000 26.80338 28 TYR C C 1
ATOM 2072 O O . TYR C 1 40 ? 24.23938 -12.90352 31.72797 1.000 26.49024 28 TYR C O 1
ATOM 2081 N N . ILE C 1 41 ? 25.30650 -11.91777 30.00763 1.000 21.78109 29 ILE C N 1
ATOM 2082 C CA . ILE C 1 41 ? 26.38274 -11.42541 30.86464 1.000 26.14174 29 ILE C CA 1
ATOM 2083 C C . ILE C 1 41 ? 25.83879 -10.47918 31.92460 1.000 22.42382 29 ILE C C 1
ATOM 2084 O O . ILE C 1 41 ? 26.22115 -10.55881 33.09919 1.000 29.58445 29 ILE C O 1
ATOM 2089 N N . SER C 1 42 ? 24.91864 -9.58570 31.53966 1.000 21.44217 30 SER C N 1
ATOM 2090 C CA . SER C 1 42 ? 24.35660 -8.64119 32.50298 1.000 21.32033 30 SER C CA 1
ATOM 2091 C C . SER C 1 42 ? 23.68979 -9.37279 33.66155 1.000 24.48910 30 SER C C 1
ATOM 2092 O O . SER C 1 42 ? 23.90304 -9.03706 34.83149 1.000 21.72871 30 SER C O 1
ATOM 2095 N N . ASN C 1 43 ? 22.89407 -10.39548 33.35415 1.000 25.58336 31 ASN C N 1
ATOM 2096 C CA . ASN C 1 43 ? 22.13572 -11.07244 34.40435 1.000 24.39576 31 ASN C CA 1
ATOM 2097 C C . ASN C 1 43 ? 23.03666 -11.91635 35.30289 1.000 24.42529 31 ASN C C 1
ATOM 2098 O O . ASN C 1 43 ? 22.84722 -11.94798 36.52853 1.000 30.52817 31 ASN C O 1
ATOM 2103 N N . LYS C 1 44 ? 24.00742 -12.61727 34.71188 1.000 28.10689 32 LYS C N 1
ATOM 2104 C CA . LYS C 1 44 ? 24.88272 -13.49327 35.48843 1.000 32.72453 32 LYS C CA 1
ATOM 2105 C C . LYS C 1 44 ? 25.84059 -12.69272 36.35910 1.000 34.36140 32 LYS C C 1
ATOM 2106 O O . LYS C 1 44 ? 26.14956 -13.10025 37.48688 1.000 28.89590 32 LYS C O 1
ATOM 2112 N N . LEU C 1 45 ? 26.33289 -11.56001 35.85143 1.000 29.72855 33 LEU C N 1
ATOM 2113 C CA . LEU C 1 45 ? 27.16463 -10.68916 36.67715 1.000 29.97600 33 LEU C CA 1
ATOM 2114 C C . LEU C 1 45 ? 26.40236 -10.21563 37.90377 1.000 28.95993 33 LEU C C 1
ATOM 2115 O O . LEU C 1 45 ? 26.90562 -10.28802 39.03391 1.000 28.84828 33 LEU C O 1
ATOM 2120 N N . ASN C 1 46 ? 25.17922 -9.72669 37.70154 1.000 25.94588 34 ASN C N 1
ATOM 2121 C CA . ASN C 1 46 ? 24.42208 -9.20033 38.82611 1.000 21.68202 34 ASN C CA 1
ATOM 2122 C C . ASN C 1 46 ? 24.06929 -10.30425 39.81172 1.000 29.47492 34 ASN C C 1
ATOM 2123 O O . ASN C 1 46 ? 24.10839 -10.09170 41.02934 1.000 31.76225 34 ASN C O 1
ATOM 2128 N N . ASP C 1 47 ? 23.75073 -11.49522 39.30384 1.000 27.40328 35 ASP C N 1
ATOM 2129 C CA . ASP C 1 47 ? 23.48747 -12.63640 40.17591 1.000 28.63567 35 ASP C CA 1
ATOM 2130 C C . ASP C 1 47 ? 24.75375 -13.07972 40.90424 1.000 31.38698 35 ASP C C 1
ATOM 2131 O O . ASP C 1 47 ? 24.71136 -13.40232 42.09849 1.000 29.88186 35 ASP C O 1
ATOM 2136 N N . THR C 1 48 ? 25.89351 -13.08612 40.20988 1.000 25.71728 36 THR C N 1
ATOM 2137 C CA . THR C 1 48 ? 27.12912 -13.53083 40.84597 1.000 29.12293 36 THR C CA 1
ATOM 2138 C C . THR C 1 48 ? 27.57246 -12.56684 41.93570 1.000 25.56845 36 THR C C 1
ATOM 2139 O O . THR C 1 48 ? 28.04163 -12.99247 42.99829 1.000 25.19109 36 THR C O 1
ATOM 2143 N N . THR C 1 49 ? 27.44131 -11.26276 41.70330 1.000 25.77734 37 THR C N 1
ATOM 2144 C CA . THR C 1 49 ? 27.89174 -10.34604 42.74002 1.000 28.70978 37 THR C CA 1
ATOM 2145 C C . THR C 1 49 ? 26.92621 -10.32901 43.91832 1.000 28.57075 37 THR C C 1
ATOM 2146 O O . THR C 1 49 ? 27.34352 -10.06795 45.05142 1.000 29.09760 37 THR C O 1
ATOM 2150 N N . LYS C 1 50 ? 25.64819 -10.63622 43.68829 1.000 27.62677 38 LYS C N 1
ATOM 2151 C CA . LYS C 1 50 ? 24.75075 -10.82396 44.82081 1.000 29.94952 38 LYS C CA 1
ATOM 2152 C C . LYS C 1 50 ? 25.17772 -12.02582 45.66167 1.000 24.09600 38 LYS C C 1
ATOM 2153 O O . LYS C 1 50 ? 25.18127 -11.95516 46.89338 1.000 31.20261 38 LYS C O 1
ATOM 2159 N N . LYS C 1 51 ? 25.58507 -13.12278 45.01660 1.000 27.57150 39 LYS C N 1
ATOM 2160 C CA . LYS C 1 51 ? 26.05222 -14.28365 45.77234 1.000 25.41445 39 LYS C CA 1
ATOM 2161 C C . LYS C 1 51 ? 27.32767 -13.96961 46.54355 1.000 35.30244 39 LYS C C 1
ATOM 2162 O O . LYS C 1 51 ? 27.50384 -14.42946 47.67909 1.000 25.41594 39 LYS C O 1
ATOM 2168 N N . ILE C 1 52 ? 28.23067 -13.19191 45.94091 1.000 27.77292 40 ILE C N 1
ATOM 2169 C CA . ILE C 1 52 ? 29.45874 -12.80580 46.63247 1.000 23.00674 40 ILE C CA 1
ATOM 2170 C C . ILE C 1 52 ? 29.13736 -11.99228 47.87725 1.000 24.90967 40 ILE C C 1
ATOM 2171 O O . ILE C 1 52 ? 29.63264 -12.28117 48.97416 1.000 29.80018 40 ILE C O 1
ATOM 2176 N N . SER C 1 53 ? 28.28086 -10.97847 47.73426 1.000 24.12408 41 SER C N 1
ATOM 2177 C CA . SER C 1 53 ? 27.95020 -10.12263 48.86806 1.000 27.44765 41 SER C CA 1
ATOM 2178 C C . SER C 1 53 ? 27.26693 -10.90544 49.98136 1.000 31.21782 41 SER C C 1
ATOM 2179 O O . SER C 1 53 ? 27.54003 -10.67789 51.16655 1.000 25.90380 41 SER C O 1
ATOM 2182 N N . LYS C 1 54 ? 26.38162 -11.83748 49.62622 1.000 25.84278 42 LYS C N 1
ATOM 2183 C CA . LYS C 1 54 ? 25.68865 -12.59532 50.66486 1.000 32.89726 42 LYS C CA 1
ATOM 2184 C C . LYS C 1 54 ? 26.64297 -13.53129 51.40334 1.000 27.91827 42 LYS C C 1
ATOM 2185 O O . LYS C 1 54 ? 26.53254 -13.69727 52.62555 1.000 36.37465 42 LYS C O 1
ATOM 2191 N N . MET C 1 55 ? 27.59463 -14.13979 50.68753 1.000 28.23969 43 MET C N 1
ATOM 2192 C CA . MET C 1 55 ? 28.57441 -15.00741 51.33881 1.000 27.25719 43 MET C CA 1
ATOM 2193 C C . MET C 1 55 ? 29.47692 -14.21072 52.27916 1.000 32.01959 43 MET C C 1
ATOM 2194 O O . MET C 1 55 ? 29.81686 -14.67963 53.37361 1.000 29.57777 43 MET C O 1
ATOM 2199 N N . LEU C 1 56 ? 29.85023 -12.99184 51.88593 1.000 34.17380 44 LEU C N 1
ATOM 2200 C CA . LEU C 1 56 ? 30.67907 -12.15431 52.74659 1.000 29.67793 44 LEU C CA 1
ATOM 2201 C C . LEU C 1 56 ? 29.91541 -11.71409 53.99548 1.000 35.33473 44 LEU C C 1
ATOM 2202 O O . LEU C 1 56 ? 30.42809 -11.81447 55.11780 1.000 31.89234 44 LEU C O 1
ATOM 2207 N N . LEU C 1 57 ? 28.68725 -11.21746 53.81903 1.000 26.72384 45 LEU C N 1
ATOM 2208 C CA . LEU C 1 57 ? 27.86255 -10.83696 54.96129 1.000 29.68995 45 LEU C CA 1
ATOM 2209 C C . LEU C 1 57 ? 27.63791 -12.01149 55.90220 1.000 35.07077 45 LEU C C 1
ATOM 2210 O O . LEU C 1 57 ? 27.57838 -11.82871 57.12423 1.000 38.93750 45 LEU C O 1
ATOM 2215 N N . SER C 1 58 ? 27.53119 -13.22074 55.35142 1.000 33.25893 46 SER C N 1
ATOM 2216 C CA . SER C 1 58 ? 27.36800 -14.42650 56.15423 1.000 38.77284 46 SER C CA 1
ATOM 2217 C C . SER C 1 58 ? 28.59822 -14.75202 56.98648 1.000 45.46333 46 SER C C 1
ATOM 2218 O O . SER C 1 58 ? 28.50561 -15.54666 57.92961 1.000 34.46255 46 SER C O 1
ATOM 2221 N N . ASN C 1 59 ? 29.74985 -14.18346 56.65046 1.000 29.26517 47 ASN C N 1
ATOM 2222 C CA . ASN C 1 59 ? 30.96633 -14.41342 57.40980 1.000 24.86182 47 ASN C CA 1
ATOM 2223 C C . ASN C 1 59 ? 31.41474 -13.15979 58.15226 1.000 27.63453 47 ASN C C 1
ATOM 2224 O O . ASN C 1 59 ? 32.59017 -13.01922 58.49832 1.000 41.25812 47 ASN C O 1
ATOM 2229 N N . GLY C 1 60 ? 30.47967 -12.25327 58.41997 1.000 27.95660 48 GLY C N 1
ATOM 2230 C CA . GLY C 1 60 ? 30.71813 -11.13072 59.29972 1.000 38.43352 48 GLY C CA 1
ATOM 2231 C C . GLY C 1 60 ? 31.31808 -9.90838 58.64624 1.000 43.61381 48 GLY C C 1
ATOM 2232 O O . GLY C 1 60 ? 31.67301 -8.95656 59.35796 1.000 33.72930 48 GLY C O 1
ATOM 2233 N N . PHE C 1 61 ? 31.43588 -9.89929 57.32185 1.000 28.16941 49 PHE C N 1
ATOM 2234 C CA . PHE C 1 61 ? 31.95405 -8.74232 56.61121 1.000 32.99245 49 PHE C CA 1
ATOM 2235 C C . PHE C 1 61 ? 30.90680 -7.64073 56.53392 1.000 32.13367 49 PHE C C 1
ATOM 2236 O O . PHE C 1 61 ? 29.70071 -7.89867 56.47942 1.000 36.19522 49 PHE C O 1
ATOM 2244 N N . GLU C 1 62 ? 31.37934 -6.39996 56.54567 1.000 25.03806 50 GLU C N 1
ATOM 2245 C CA . GLU C 1 62 ? 30.58097 -5.25263 56.13901 1.000 25.50154 50 GLU C CA 1
ATOM 2246 C C . GLU C 1 62 ? 30.92885 -4.92744 54.69197 1.000 29.52755 50 GLU C C 1
ATOM 2247 O O . GLU C 1 62 ? 32.11105 -4.83851 54.34592 1.000 26.76618 50 GLU C O 1
ATOM 2253 N N . ILE C 1 63 ? 29.90528 -4.78206 53.85012 1.000 25.89515 51 ILE C N 1
ATOM 2254 C CA . ILE C 1 63 ? 30.10878 -4.53159 52.42579 1.000 21.41555 51 ILE C CA 1
ATOM 2255 C C . ILE C 1 63 ? 30.41947 -3.05565 52.22778 1.000 31.91524 51 ILE C C 1
ATOM 2256 O O . ILE C 1 63 ? 29.63278 -2.18433 52.60946 1.000 26.97350 51 ILE C O 1
ATOM 2261 N N . ILE C 1 64 ? 31.54929 -2.77117 51.59186 1.000 21.50497 52 ILE C N 1
ATOM 2262 C CA . ILE C 1 64 ? 31.94671 -1.38942 51.35516 1.000 17.92153 52 ILE C CA 1
ATOM 2263 C C . ILE C 1 64 ? 31.49871 -0.91329 49.98480 1.000 26.17960 52 ILE C C 1
ATOM 2264 O O . ILE C 1 64 ? 31.12607 0.24713 49.81696 1.000 21.95801 52 ILE C O 1
ATOM 2269 N N . PHE C 1 65 ? 31.57077 -1.79391 48.98850 1.000 25.15828 53 PHE C N 1
ATOM 2270 C CA . PHE C 1 65 ? 31.32816 -1.44216 47.59804 1.000 23.36766 53 PHE C CA 1
ATOM 2271 C C . PHE C 1 65 ? 30.72810 -2.65397 46.90825 1.000 19.98990 53 PHE C C 1
ATOM 2272 O O . PHE C 1 65 ? 31.17917 -3.78380 47.13215 1.000 22.08885 53 PHE C O 1
ATOM 2280 N N . GLN C 1 66 ? 29.71039 -2.41487 46.07451 1.000 21.13018 54 GLN C N 1
ATOM 2281 C CA . GLN C 1 66 ? 29.06136 -3.49232 45.32690 1.000 21.70755 54 GLN C CA 1
ATOM 2282 C C . GLN C 1 66 ? 28.48427 -2.87643 44.05303 1.000 22.78265 54 GLN C C 1
ATOM 2283 O O . GLN C 1 66 ? 27.41030 -2.27318 44.08467 1.000 31.83738 54 GLN C O 1
ATOM 2289 N N . ALA C 1 67 ? 29.20066 -3.02677 42.94215 1.000 34.06765 55 ALA C N 1
ATOM 2290 C CA . ALA C 1 67 ? 28.76142 -2.43345 41.68339 1.000 32.20608 55 ALA C CA 1
ATOM 2291 C C . ALA C 1 67 ? 29.36520 -3.21472 40.53075 1.000 54.05405 55 ALA C C 1
ATOM 2292 O O . ALA C 1 67 ? 30.55751 -3.53975 40.55804 1.000 59.06299 55 ALA C O 1
ATOM 2294 N N . ALA C 1 68 ? 28.54586 -3.48187 39.51299 1.000 57.21957 56 ALA C N 1
ATOM 2295 C CA . ALA C 1 68 ? 28.96054 -4.23846 38.33935 1.000 61.17869 56 ALA C CA 1
ATOM 2296 C C . ALA C 1 68 ? 29.53526 -5.58826 38.74177 1.000 60.50716 56 ALA C C 1
ATOM 2297 O O . ALA C 1 68 ? 28.81028 -6.44498 39.25937 1.000 49.90128 56 ALA C O 1
ATOM 2299 N N . ASP C 1 69 ? 30.84257 -5.77001 38.53072 1.000 31.36599 57 ASP C N 1
ATOM 2300 C CA . ASP C 1 69 ? 31.52698 -7.03030 38.80127 1.000 43.10513 57 ASP C CA 1
ATOM 2301 C C . ASP C 1 69 ? 32.47464 -6.95486 39.99885 1.000 42.96966 57 ASP C C 1
ATOM 2302 O O . ASP C 1 69 ? 33.24803 -7.89554 40.21776 1.000 37.08007 57 ASP C O 1
ATOM 2307 N N . GLY C 1 70 ? 32.41813 -5.88072 40.78287 1.000 36.54515 58 GLY C N 1
ATOM 2308 C CA . GLY C 1 70 ? 33.29583 -5.70475 41.93530 1.000 29.92986 58 GLY C CA 1
ATOM 2309 C C . GLY C 1 70 ? 32.54066 -5.72700 43.25197 1.000 26.63314 58 GLY C C 1
ATOM 2310 O O . GLY C 1 70 ? 31.46499 -5.13406 43.36791 1.000 23.35404 58 GLY C O 1
ATOM 2311 N N . VAL C 1 71 ? 33.11095 -6.42040 44.24308 1.000 21.76797 59 VAL C N 1
ATOM 2312 C CA . VAL C 1 71 ? 32.64409 -6.35101 45.62699 1.000 20.06460 59 VAL C CA 1
ATOM 2313 C C . VAL C 1 71 ? 33.84594 -6.14621 46.54304 1.000 19.91317 59 VAL C C 1
ATOM 2314 O O . VAL C 1 71 ? 34.82483 -6.89990 46.47768 1.000 21.19083 59 VAL C O 1
ATOM 2318 N N . THR C 1 72 ? 33.75367 -5.15360 47.41965 1.000 18.08707 60 THR C N 1
ATOM 2319 C CA . THR C 1 72 ? 34.79465 -4.88087 48.40435 1.000 16.27327 60 THR C CA 1
ATOM 2320 C C . THR C 1 72 ? 34.16481 -4.84400 49.79284 1.000 19.22929 60 THR C C 1
ATOM 2321 O O . THR C 1 72 ? 33.07225 -4.29666 49.97934 1.000 21.04711 60 THR C O 1
ATOM 2325 N N . ALA C 1 73 ? 34.84402 -5.44814 50.76695 1.000 19.36255 61 ALA C N 1
ATOM 2326 C CA . ALA C 1 73 ? 34.26760 -5.58719 52.09687 1.000 20.69624 61 ALA C CA 1
ATOM 2327 C C . ALA C 1 73 ? 35.38211 -5.61995 53.13530 1.000 29.07493 61 ALA C C 1
ATOM 2328 O O . ALA C 1 73 ? 36.56357 -5.73708 52.80266 1.000 22.51642 61 ALA C O 1
ATOM 2330 N N . LYS C 1 74 ? 34.99020 -5.53320 54.40979 1.000 24.18880 62 LYS C N 1
ATOM 2331 C CA . LYS C 1 74 ? 35.95689 -5.55589 55.50040 1.000 20.12576 62 LYS C CA 1
ATOM 2332 C C . LYS C 1 74 ? 35.37018 -6.30708 56.68580 1.000 26.48856 62 LYS C C 1
ATOM 2333 O O . LYS C 1 74 ? 34.14993 -6.42541 56.82372 1.000 27.83794 62 LYS C O 1
ATOM 2339 N N . THR C 1 75 ? 36.25284 -6.80793 57.55012 1.000 22.99214 63 THR C N 1
ATOM 2340 C CA . THR C 1 75 ? 35.77076 -7.41928 58.78441 1.000 26.86151 63 THR C CA 1
ATOM 2341 C C . THR C 1 75 ? 36.83165 -7.34331 59.87027 1.000 37.08109 63 THR C C 1
ATOM 2342 O O . THR C 1 75 ? 38.03178 -7.23542 59.58663 1.000 26.78217 63 THR C O 1
ATOM 2346 N N . ASP C 1 76 ? 36.35289 -7.38742 61.12365 1.000 36.93992 64 ASP C N 1
ATOM 2347 C CA . ASP C 1 76 ? 37.17496 -7.62273 62.30405 1.000 40.69568 64 ASP C CA 1
ATOM 2348 C C . ASP C 1 76 ? 37.02121 -9.02344 62.87673 1.000 30.80677 64 ASP C C 1
ATOM 2349 O O . ASP C 1 76 ? 37.76424 -9.37898 63.79667 1.000 38.19106 64 ASP C O 1
ATOM 2354 N N . ASN C 1 77 ? 36.07622 -9.81672 62.38207 1.000 32.57968 65 ASN C N 1
ATOM 2355 C CA . ASN C 1 77 ? 35.99246 -11.20372 62.80580 1.000 40.10516 65 ASN C CA 1
ATOM 2356 C C . ASN C 1 77 ? 37.21426 -11.97326 62.31918 1.000 43.12913 65 ASN C C 1
ATOM 2357 O O . ASN C 1 77 ? 37.97496 -11.51353 61.46421 1.000 37.13387 65 ASN C O 1
ATOM 2362 N N . GLU C 1 78 ? 37.38925 -13.17057 62.86774 1.000 38.08178 66 GLU C N 1
ATOM 2363 C CA . GLU C 1 78 ? 38.30439 -14.12310 62.26564 1.000 48.15163 66 GLU C CA 1
ATOM 2364 C C . GLU C 1 78 ? 37.68033 -14.67356 60.99156 1.000 48.57035 66 GLU C C 1
ATOM 2365 O O . GLU C 1 78 ? 36.45587 -14.78760 60.87363 1.000 33.77541 66 GLU C O 1
ATOM 2371 N N . VAL C 1 79 ? 38.53037 -14.98215 60.01609 1.000 46.43211 67 VAL C N 1
ATOM 2372 C CA . VAL C 1 79 ? 38.07674 -15.40813 58.69786 1.000 42.38567 67 VAL C CA 1
ATOM 2373 C C . VAL C 1 79 ? 39.04360 -16.44526 58.15209 1.000 46.28203 67 VAL C C 1
ATOM 2374 O O . VAL C 1 79 ? 40.25871 -16.22486 58.14447 1.000 42.71309 67 VAL C O 1
ATOM 2378 N N . ASN C 1 80 ? 38.50799 -17.57503 57.70050 1.000 37.86948 68 ASN C N 1
ATOM 2379 C CA . ASN C 1 80 ? 39.28295 -18.52525 56.91271 1.000 40.63570 68 ASN C CA 1
ATOM 2380 C C . ASN C 1 80 ? 39.26292 -18.05374 55.46458 1.000 51.65334 68 ASN C C 1
ATOM 2381 O O . ASN C 1 80 ? 38.23532 -18.15810 54.78739 1.000 45.63731 68 ASN C O 1
ATOM 2386 N N . LEU C 1 81 ? 40.39321 -17.52114 54.99119 1.000 40.83876 69 LEU C N 1
ATOM 2387 C CA . LEU C 1 81 ? 40.44833 -16.98985 53.63379 1.000 42.16710 69 LEU C CA 1
ATOM 2388 C C . LEU C 1 81 ? 40.35266 -18.09269 52.59413 1.000 42.51156 69 LEU C C 1
ATOM 2389 O O . LEU C 1 81 ? 39.83932 -17.86211 51.49236 1.000 42.75769 69 LEU C O 1
ATOM 2394 N N . ASN C 1 82 ? 40.84331 -19.28843 52.91873 1.000 44.92391 70 ASN C N 1
ATOM 2395 C CA . ASN C 1 82 ? 40.71310 -20.40300 51.99001 1.000 44.16413 70 ASN C CA 1
ATOM 2396 C C . ASN C 1 82 ? 39.24856 -20.72724 51.73850 1.000 34.68004 7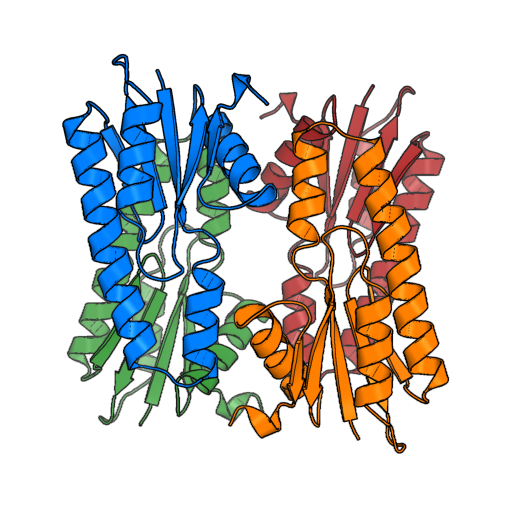0 ASN C C 1
ATOM 2397 O O . ASN C 1 82 ? 38.84673 -20.97175 50.59528 1.000 40.33656 70 ASN C O 1
ATOM 2402 N N . PHE C 1 83 ? 38.43160 -20.70311 52.79390 1.000 38.76085 71 PHE C N 1
ATOM 2403 C CA . PHE C 1 83 ? 36.99678 -20.89525 52.62642 1.000 42.55033 71 PHE C CA 1
ATOM 2404 C C . PHE C 1 83 ? 36.39206 -19.78172 51.78162 1.000 41.63960 71 PHE C C 1
ATOM 2405 O O . PHE C 1 83 ? 35.66756 -20.04393 50.81723 1.000 32.62365 71 PHE C O 1
ATOM 2413 N N . VAL C 1 84 ? 36.69058 -18.52537 52.12434 1.000 34.94206 72 VAL C N 1
ATOM 2414 C CA . VAL C 1 84 ? 36.09549 -17.40018 51.40784 1.000 35.23787 72 VAL C CA 1
ATOM 2415 C C . VAL C 1 84 ? 36.49803 -17.41431 49.93854 1.000 31.53354 72 VAL C C 1
ATOM 2416 O O . VAL C 1 84 ? 35.66466 -17.19139 49.05255 1.000 33.93006 72 VAL C O 1
ATOM 2420 N N . PHE C 1 85 ? 37.76997 -17.67741 49.64575 1.000 34.61677 73 PHE C N 1
ATOM 2421 C CA . PHE C 1 85 ? 38.16430 -17.61253 48.24242 1.000 39.37739 73 PHE C CA 1
ATOM 2422 C C . PHE C 1 85 ? 37.82600 -18.88017 47.46735 1.000 44.62093 73 PHE C C 1
ATOM 2423 O O . PHE C 1 85 ? 37.70744 -18.82185 46.23714 1.000 34.97888 73 PHE C O 1
ATOM 2431 N N . ASP C 1 86 ? 37.67073 -20.02227 48.14178 1.000 40.84467 74 ASP C N 1
ATOM 2432 C CA . ASP C 1 86 ? 37.09852 -21.17824 47.45740 1.000 47.27542 74 ASP C CA 1
ATOM 2433 C C . ASP C 1 86 ? 35.64311 -20.92402 47.08801 1.000 33.61041 74 ASP C C 1
ATOM 2434 O O . ASP C 1 86 ? 35.17963 -21.36562 46.03024 1.000 41.45640 74 ASP C O 1
ATOM 2439 N N . LYS C 1 87 ? 34.91275 -20.20145 47.94211 1.000 30.94923 75 LYS C N 1
ATOM 2440 C CA . LYS C 1 87 ? 33.55728 -19.78569 47.59530 1.000 33.60497 75 LYS C CA 1
ATOM 2441 C C . LYS C 1 87 ? 33.56114 -18.84192 46.40267 1.000 45.09614 75 LYS C C 1
ATOM 2442 O O . LYS C 1 87 ? 32.70647 -18.94740 45.51571 1.000 41.55116 75 LYS C O 1
ATOM 2448 N N . ILE C 1 88 ? 34.51577 -17.91110 46.36699 1.000 37.04872 76 ILE C N 1
ATOM 2449 C CA . ILE C 1 88 ? 34.63990 -17.00752 45.22776 1.000 42.82643 76 ILE C CA 1
ATOM 2450 C C . ILE C 1 88 ? 34.85963 -17.80242 43.94887 1.000 34.40526 76 ILE C C 1
ATOM 2451 O O . ILE C 1 88 ? 34.19435 -17.57391 42.93165 1.000 37.20874 76 ILE C O 1
ATOM 2456 N N . LYS C 1 89 ? 35.77872 -18.77100 43.99429 1.000 37.86117 77 LYS C N 1
ATOM 2457 C CA . LYS C 1 89 ? 36.09492 -19.55896 42.81029 1.000 41.92310 77 LYS C CA 1
ATOM 2458 C C . LYS C 1 89 ? 34.90874 -20.39554 42.34317 1.000 46.26073 77 LYS C C 1
ATOM 2459 O O . LYS C 1 89 ? 34.78778 -20.67285 41.14600 1.000 40.70146 77 LYS C O 1
ATOM 2465 N N . SER C 1 90 ? 34.01403 -20.78865 43.25114 1.000 36.74225 78 SER C N 1
ATOM 2466 C CA . SER C 1 90 ? 32.86667 -21.57604 42.81769 1.000 45.87674 78 SER C CA 1
ATOM 2467 C C . SER C 1 90 ? 31.84934 -20.74947 42.04032 1.000 51.23597 78 SER C C 1
ATOM 2468 O O . SER C 1 90 ? 30.96626 -21.32917 41.39870 1.000 49.29423 78 SER C O 1
ATOM 2471 N N . TYR C 1 91 ? 31.95828 -19.42305 42.06510 1.000 42.87036 79 TYR C N 1
ATOM 2472 C CA . TYR C 1 91 ? 31.00155 -18.54965 41.40179 1.000 47.40059 79 TYR C CA 1
ATOM 2473 C C . TYR C 1 91 ? 31.38380 -18.23616 39.95808 1.000 39.56739 79 TYR C C 1
ATOM 2474 O O . TYR C 1 91 ? 30.70385 -17.43042 39.31268 1.000 43.33211 79 TYR C O 1
ATOM 2483 N N . SER C 1 92 ? 32.43680 -18.85967 39.43362 1.000 34.86693 80 SER C N 1
ATOM 2484 C CA . SER C 1 92 ? 32.81908 -18.62885 38.04599 1.000 44.51626 80 SER C CA 1
ATOM 2485 C C . SER C 1 92 ? 31.72980 -19.12285 37.10326 1.000 50.74949 80 SER C C 1
ATOM 2486 O O . SER C 1 92 ? 31.00377 -20.07394 37.40031 1.000 53.53965 80 SER C O 1
ATOM 2489 N N . PHE C 1 93 ? 31.61406 -18.46001 35.95600 1.000 45.45001 81 PHE C N 1
ATOM 2490 C CA . PHE C 1 93 ? 30.64329 -18.86214 34.95102 1.000 46.48798 81 PHE C CA 1
ATOM 2491 C C . PHE C 1 93 ? 31.22573 -18.57392 33.57882 1.000 52.60470 81 PHE C C 1
ATOM 2492 O O . PHE C 1 93 ? 31.89505 -17.55466 33.38502 1.000 42.00337 81 PHE C O 1
ATOM 2500 N N . ASP C 1 94 ? 30.98307 -19.49237 32.64273 1.000 51.32112 82 ASP C N 1
ATOM 2501 C CA . ASP C 1 94 ? 31.50735 -19.41395 31.27600 1.000 48.68665 82 ASP C CA 1
ATOM 2502 C C . ASP C 1 94 ? 33.01588 -19.19174 31.37095 1.000 47.09238 82 ASP C C 1
ATOM 2503 O O . ASP C 1 94 ? 33.68767 -19.90596 32.12748 1.000 58.23560 82 ASP C O 1
ATOM 2508 N N . GLU C 1 95 ? 33.58414 -18.22931 30.64876 1.000 41.57106 83 GLU C N 1
ATOM 2509 C CA . GLU C 1 95 ? 35.01041 -17.95672 30.72444 1.000 55.40979 83 GLU C CA 1
ATOM 2510 C C . GLU C 1 95 ? 35.33130 -16.81071 31.67989 1.000 52.57539 83 GLU C C 1
ATOM 2511 O O . GLU C 1 95 ? 36.39037 -16.18781 31.55249 1.000 58.03959 83 GLU C O 1
ATOM 2513 N N . ILE C 1 96 ? 34.44908 -16.53190 32.64033 1.000 45.04642 84 ILE C N 1
ATOM 2514 C CA . ILE C 1 96 ? 34.59214 -15.39795 33.55006 1.000 43.25875 84 ILE C CA 1
ATOM 2515 C C . ILE C 1 96 ? 34.92722 -15.91269 34.94144 1.000 49.47977 84 ILE C C 1
ATOM 2516 O O . ILE C 1 96 ? 34.09875 -16.56458 35.59215 1.000 42.69951 84 ILE C O 1
ATOM 2521 N N . THR C 1 97 ? 36.12709 -15.58713 35.40702 1.000 40.66168 85 THR C N 1
ATOM 2522 C CA . THR C 1 97 ? 36.58095 -15.90552 36.75073 1.000 37.01898 85 THR C CA 1
ATOM 2523 C C . THR C 1 97 ? 36.72685 -14.62253 37.56479 1.000 29.77388 85 THR C C 1
ATOM 2524 O O . THR C 1 97 ? 36.60558 -13.51095 37.04474 1.000 27.94998 85 THR C O 1
ATOM 2528 N N . PHE C 1 98 ? 36.97372 -14.78698 38.86447 1.000 32.84227 86 PHE C N 1
ATOM 2529 C CA . PHE C 1 98 ? 37.08560 -13.66884 39.79219 1.000 26.38384 86 PHE C CA 1
ATOM 2530 C C . PHE C 1 98 ? 38.40104 -13.74808 40.55386 1.000 24.50637 86 PHE C C 1
ATOM 2531 O O . PHE C 1 98 ? 38.82693 -14.83464 40.95265 1.000 27.40679 86 PHE C O 1
ATOM 2539 N N . SER C 1 99 ? 39.04450 -12.59224 40.74491 1.000 24.91322 87 SER C N 1
ATOM 2540 C CA . SER C 1 99 ? 40.27328 -12.47268 41.52236 1.000 28.14161 87 SER C CA 1
ATOM 2541 C C . SER C 1 99 ? 40.02595 -11.59453 42.74028 1.000 31.34521 87 SER C C 1
ATOM 2542 O O . SER C 1 99 ? 38.99212 -10.92858 42.85184 1.000 24.11357 87 SER C O 1
ATOM 2545 N N . ALA C 1 100 ? 40.99168 -11.59602 43.66046 1.000 21.58179 88 ALA C N 1
ATOM 2546 C CA . ALA C 1 100 ? 40.82875 -10.85325 44.89704 1.000 23.62333 88 ALA C CA 1
ATOM 2547 C C . ALA C 1 100 ? 42.16909 -10.37433 45.43359 1.000 21.15425 88 ALA C C 1
ATOM 2548 O O . ALA C 1 100 ? 43.21379 -11.00337 45.21847 1.000 21.88483 88 ALA C O 1
ATOM 2550 N N . GLY C 1 101 ? 42.10346 -9.26128 46.14747 1.000 19.62675 89 GLY C N 1
ATOM 2551 C CA . GLY C 1 101 ? 43.22933 -8.78373 46.93877 1.000 20.74170 89 GLY C CA 1
ATOM 2552 C C . GLY C 1 101 ? 42.80816 -8.54039 48.37264 1.000 21.59353 89 GLY C C 1
ATOM 2553 O O . GLY C 1 101 ? 41.69001 -8.10333 48.63647 1.000 20.08123 89 GLY C O 1
ATOM 2554 N N . VAL C 1 102 ? 43.72272 -8.83055 49.30162 1.000 23.20372 90 VAL C N 1
ATOM 2555 C CA . VAL C 1 102 ? 43.49094 -8.69269 50.73630 1.000 19.66616 90 VAL C CA 1
ATOM 2556 C C . VAL C 1 102 ? 44.57730 -7.81138 51.33895 1.000 23.14253 90 VAL C C 1
ATOM 2557 O O . VAL C 1 102 ? 45.75578 -7.93924 50.98875 1.000 23.22724 90 VAL C O 1
ATOM 2561 N N . GLY C 1 103 ? 44.18319 -6.92314 52.24963 1.000 20.61201 91 GLY C N 1
ATOM 2562 C CA . GLY C 1 103 ? 45.14051 -6.09522 52.96243 1.000 23.58033 91 GLY C CA 1
ATOM 2563 C C . GLY C 1 103 ? 44.58094 -5.60911 54.28089 1.000 31.24112 91 GLY C C 1
ATOM 2564 O O . GLY C 1 103 ? 43.44884 -5.92422 54.65772 1.000 24.55650 91 GLY C O 1
ATOM 2565 N N . ALA C 1 104 ? 45.40112 -4.82296 54.98694 1.000 21.29440 92 ALA C N 1
ATOM 2566 C CA . ALA C 1 104 ? 45.00485 -4.25639 56.26544 1.000 25.98556 92 ALA C CA 1
ATOM 2567 C C . ALA C 1 104 ? 44.25534 -2.94060 56.12886 1.000 23.07281 92 ALA C C 1
ATOM 2568 O O . ALA C 1 104 ? 43.75623 -2.42776 57.13581 1.000 23.83637 92 ALA C O 1
ATOM 2570 N N . ASN C 1 105 ? 44.19048 -2.37646 54.92257 1.000 26.92390 93 ASN C N 1
ATOM 2571 C CA . ASN C 1 105 ? 43.39140 -1.19559 54.62138 1.000 23.14437 93 ASN C CA 1
ATOM 2572 C C . ASN C 1 105 ? 42.97354 -1.28174 53.15684 1.000 22.44467 93 ASN C C 1
ATOM 2573 O O . ASN C 1 105 ? 43.32370 -2.23435 52.45384 1.000 20.83009 93 ASN C O 1
ATOM 2578 N N . LEU C 1 106 ? 42.21640 -0.27755 52.69925 1.000 18.69709 94 LEU C N 1
ATOM 2579 C CA . LEU C 1 106 ? 41.68849 -0.30917 51.33340 1.000 22.31516 94 LEU C CA 1
ATOM 2580 C C . LEU C 1 106 ? 42.80264 -0.23592 50.30252 1.000 20.34781 94 LEU C C 1
ATOM 2581 O O . LEU C 1 106 ? 42.73817 -0.90085 49.25976 1.000 20.72876 94 LEU C O 1
ATOM 2586 N N . ARG C 1 107 ? 43.81215 0.60388 50.55696 1.000 17.77750 95 ARG C N 1
ATOM 2587 C CA . ARG C 1 107 ? 44.90016 0.76854 49.59898 1.000 17.79888 95 ARG C CA 1
ATOM 2588 C C . ARG C 1 107 ? 45.62565 -0.54884 49.37700 1.000 19.90901 95 ARG C C 1
ATOM 2589 O O . ARG C 1 107 ? 45.88717 -0.93993 48.23454 1.000 20.78387 95 ARG C O 1
ATOM 2597 N N . GLU C 1 108 ? 45.93337 -1.26132 50.46487 1.000 16.89442 96 GLU C N 1
ATOM 2598 C CA . GLU C 1 108 ? 46.62752 -2.54009 50.34570 1.000 18.11327 96 GLU C CA 1
ATOM 2599 C C . GLU C 1 108 ? 45.77777 -3.56500 49.61214 1.000 18.71367 96 GLU C C 1
ATOM 2600 O O . GLU C 1 108 ? 46.28863 -4.31874 48.77790 1.000 20.17316 96 GLU C O 1
ATOM 2606 N N . ALA C 1 109 ? 44.47770 -3.61998 49.92093 1.000 17.68254 97 ALA C N 1
ATOM 2607 C CA . ALA C 1 109 ? 43.61359 -4.56765 49.23433 1.000 20.45510 97 ALA C CA 1
ATOM 2608 C C . ALA C 1 109 ? 43.55558 -4.26997 47.74292 1.000 19.69261 97 ALA C C 1
ATOM 2609 O O . ALA C 1 109 ? 43.53858 -5.19269 46.92249 1.000 22.06996 97 ALA C O 1
ATOM 2611 N N . TYR C 1 110 ? 43.50726 -2.98457 47.37817 1.000 16.18414 98 TYR C N 1
ATOM 2612 C CA . TYR C 1 110 ? 43.46654 -2.60278 45.97235 1.000 22.12038 98 TYR C CA 1
ATOM 2613 C C . TYR C 1 110 ? 44.75904 -2.98460 45.26538 1.000 18.43858 98 TYR C C 1
ATOM 2614 O O . TYR C 1 110 ? 44.72792 -3.55835 44.17239 1.000 19.55080 98 TYR C O 1
ATOM 2623 N N . VAL C 1 111 ? 45.90729 -2.67458 45.87724 1.000 18.52796 99 VAL C N 1
ATOM 2624 C CA . VAL C 1 111 ? 47.18769 -3.01917 45.25715 1.000 19.14239 99 VAL C CA 1
ATOM 2625 C C . VAL C 1 111 ? 47.32974 -4.53091 45.13837 1.000 17.68566 99 VAL C C 1
ATOM 2626 O O . VAL C 1 111 ? 47.83374 -5.04776 44.13078 1.000 19.26924 99 VAL C O 1
ATOM 2630 N N . ALA C 1 112 ? 46.87390 -5.26945 46.15735 1.000 19.60493 100 ALA C N 1
ATOM 2631 C CA . ALA C 1 112 ? 46.92283 -6.72678 46.07583 1.000 19.24360 100 ALA C CA 1
ATOM 2632 C C . ALA C 1 112 ? 45.99366 -7.25617 44.99146 1.000 17.02627 100 ALA C C 1
ATOM 2633 O O . ALA C 1 112 ? 46.31532 -8.25754 44.34035 1.000 19.11659 100 ALA C O 1
ATOM 2635 N N . LEU C 1 113 ? 44.84271 -6.60876 44.78160 1.000 15.43282 101 LEU C N 1
ATOM 2636 C CA . LEU C 1 113 ? 43.98686 -6.98775 43.65958 1.000 14.68629 101 LEU C CA 1
ATOM 2637 C C . LEU C 1 113 ? 44.68277 -6.72753 42.32660 1.000 20.92475 101 LEU C C 1
ATOM 2638 O O . LEU C 1 113 ? 44.62707 -7.56563 41.41846 1.000 18.49816 101 LEU C O 1
ATOM 2643 N N . LEU C 1 114 ? 45.34384 -5.57144 42.18974 1.000 19.56706 102 LEU C N 1
ATOM 2644 C CA . LEU C 1 114 ? 46.10016 -5.30226 40.96007 1.000 18.35792 102 LEU C CA 1
ATOM 2645 C C . LEU C 1 114 ? 47.19356 -6.33376 40.74704 1.000 19.87427 102 LEU C C 1
ATOM 2646 O O . LEU C 1 114 ? 47.49485 -6.69602 39.60155 1.000 21.99988 102 LEU C O 1
ATOM 2651 N N . ASN C 1 115 ? 47.78841 -6.82252 41.83563 1.000 19.37491 103 ASN C N 1
ATOM 2652 C CA . ASN C 1 115 ? 48.78376 -7.88203 41.73804 1.000 23.18779 103 ASN C CA 1
ATOM 2653 C C . ASN C 1 115 ? 48.17390 -9.15785 41.17072 1.000 21.81324 103 ASN C C 1
ATOM 2654 O O . ASN C 1 115 ? 48.75435 -9.78982 40.27934 1.000 21.87838 103 ASN C O 1
ATOM 2659 N N . SER C 1 116 ? 47.00264 -9.55043 41.67847 1.000 22.13540 104 SER C N 1
ATOM 2660 C CA . SER C 1 116 ? 46.31181 -10.72645 41.15891 1.000 22.35767 104 SER C CA 1
ATOM 2661 C C . SER C 1 116 ? 45.99745 -10.57358 39.67491 1.000 20.92755 104 SER C C 1
ATOM 2662 O O . SER C 1 116 ? 46.27475 -11.47725 38.87791 1.000 27.11747 104 SER C O 1
ATOM 2665 N N . LYS C 1 117 ? 45.41402 -9.43299 39.28924 1.000 19.69413 105 LYS C N 1
ATOM 2666 C CA . LYS C 1 117 ? 44.99123 -9.23880 37.90721 1.000 24.20789 105 LYS C CA 1
ATOM 2667 C C . LYS C 1 117 ? 46.18303 -9.27972 36.96617 1.000 24.87939 105 LYS C C 1
ATOM 2668 O O . LYS C 1 117 ? 46.08573 -9.78995 35.84428 1.000 26.33406 105 LYS C O 1
ATOM 2674 N N . SER C 1 118 ? 47.31978 -8.75192 37.41066 1.000 20.39765 106 SER C N 1
ATOM 2675 C CA . SER C 1 118 ? 48.46934 -8.64208 36.52902 1.000 18.18348 106 SER C CA 1
ATOM 2676 C C . SER C 1 118 ? 49.22370 -9.95326 36.38142 1.000 25.66188 106 SER C C 1
ATOM 2677 O O . SER C 1 118 ? 49.92837 -10.13055 35.38137 1.000 29.92573 106 SER C O 1
ATOM 2680 N N . ASN C 1 119 ? 49.07850 -10.88234 37.32893 1.000 24.35360 107 ASN C N 1
ATOM 2681 C CA . ASN C 1 119 ? 49.86507 -12.10894 37.32483 1.000 26.14652 107 ASN C CA 1
ATOM 2682 C C . ASN C 1 119 ? 49.09005 -13.35818 36.93819 1.000 39.10515 107 ASN C C 1
ATOM 2683 O O . ASN C 1 119 ? 49.69323 -14.43377 36.85589 1.000 39.14231 107 ASN C O 1
ATOM 2688 N N . GLY C 1 120 ? 47.78723 -13.26595 36.71246 1.000 27.66270 108 GLY C N 1
ATOM 2689 C CA . GLY C 1 120 ? 47.05825 -14.44395 36.28878 1.000 36.37954 108 GLY C CA 1
ATOM 2690 C C . GLY C 1 120 ? 45.56027 -14.21440 36.36498 1.000 35.12357 108 GLY C C 1
ATOM 2691 O O . GLY C 1 120 ? 45.08772 -13.08082 36.36243 1.000 26.66514 108 GLY C O 1
ATOM 2692 N N . LYS C 1 121 ? 44.83764 -15.32347 36.41289 1.000 34.47806 109 LYS C N 1
ATOM 2693 C CA . LYS C 1 121 ? 43.39098 -15.30656 36.51021 1.000 31.65582 109 LYS C CA 1
ATOM 2694 C C . LYS C 1 121 ? 42.96211 -16.19261 37.66495 1.000 28.52864 109 LYS C C 1
ATOM 2695 O O . LYS C 1 121 ? 43.63079 -17.17759 37.99846 1.000 30.39630 109 LYS C O 1
ATOM 2701 N N . ASN C 1 122 ? 41.84340 -15.81900 38.28160 1.000 25.93640 110 ASN C N 1
ATOM 2702 C CA . ASN C 1 122 ? 41.21518 -16.64089 39.30647 1.000 33.04358 110 ASN C CA 1
ATOM 2703 C C . ASN C 1 122 ? 42.12541 -16.82336 40.51878 1.000 34.92412 110 ASN C C 1
ATOM 2704 O O . ASN C 1 122 ? 42.10815 -17.87546 41.16140 1.000 38.20362 110 ASN C O 1
ATOM 2709 N N . MET C 1 123 ? 42.92650 -15.81071 40.85390 1.000 27.60245 111 MET C N 1
ATOM 2710 C CA . MET C 1 123 ? 43.86191 -15.93283 41.96289 1.000 37.89213 111 MET C CA 1
ATOM 2711 C C . MET C 1 123 ? 43.63906 -14.84465 43.00917 1.000 29.89943 111 MET C C 1
ATOM 2712 O O . MET C 1 123 ? 42.98160 -13.82802 42.76136 1.000 27.29995 111 MET C O 1
ATOM 2717 N N . ILE C 1 124 ? 44.20038 -15.08188 44.19475 1.000 23.87477 112 ILE C N 1
ATOM 2718 C CA . ILE C 1 124 ? 44.08304 -14.17484 45.32883 1.000 23.02315 112 ILE C CA 1
ATOM 2719 C C . ILE C 1 124 ? 45.48004 -13.80137 45.81185 1.000 25.38962 112 ILE C C 1
ATOM 2720 O O . ILE C 1 124 ? 46.38484 -14.64143 45.84176 1.000 31.89777 112 ILE C O 1
ATOM 2725 N N . SER C 1 125 ? 45.64928 -12.53377 46.19293 1.000 26.25335 113 SER C N 1
ATOM 2726 C CA . SER C 1 125 ? 46.91091 -12.00691 46.69493 1.000 29.61030 113 SER C CA 1
ATOM 2727 C C . SER C 1 125 ? 46.68119 -11.35818 48.04780 1.000 24.38301 113 SER C C 1
ATOM 2728 O O . SER C 1 125 ? 45.70777 -10.62183 48.23162 1.000 22.81655 113 SER C O 1
ATOM 2731 N N . ILE C 1 126 ? 47.58159 -11.62911 48.99114 1.000 21.80390 114 ILE C N 1
ATOM 2732 C CA . ILE C 1 126 ? 47.62088 -10.93887 50.27667 1.000 21.21201 114 ILE C CA 1
ATOM 2733 C C . ILE C 1 126 ? 48.70483 -9.87720 50.18447 1.000 25.32605 114 ILE C C 1
ATOM 2734 O O . ILE C 1 126 ? 49.84276 -10.18919 49.82120 1.000 24.32565 114 ILE C O 1
ATOM 2739 N N . TYR C 1 127 ? 48.36682 -8.62547 50.51072 1.000 22.23821 115 TYR C N 1
ATOM 2740 C CA . TYR C 1 127 ? 49.31711 -7.53450 50.29180 1.000 20.41773 115 TYR C CA 1
ATOM 2741 C C . TYR C 1 127 ? 50.66543 -7.82441 50.94902 1.000 26.22959 115 TYR C C 1
ATOM 2742 O O . TYR C 1 127 ? 51.73243 -7.57886 50.36309 1.000 23.33592 115 TYR C O 1
ATOM 2751 N N . LYS C 1 128 ? 50.63114 -8.38055 52.15369 1.000 24.66920 116 LYS C N 1
ATOM 2752 C CA . LYS C 1 128 ? 51.85476 -8.56861 52.92356 1.000 29.17251 116 LYS C CA 1
ATOM 2753 C C . LYS C 1 128 ? 52.79560 -9.55650 52.24882 1.000 34.64354 116 LYS C C 1
ATOM 2754 O O . LYS C 1 128 ? 54.01963 -9.440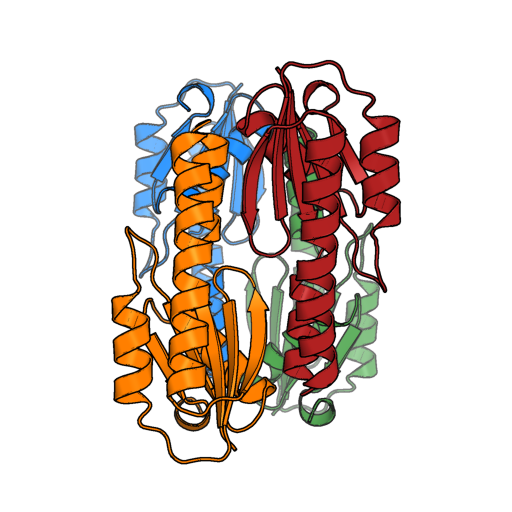69 52.40133 1.000 32.48941 116 LYS C O 1
ATOM 2760 N N . ASP C 1 129 ? 52.25333 -10.50764 51.47829 1.000 29.69009 117 ASP C N 1
ATOM 2761 C CA . ASP C 1 129 ? 53.07824 -11.48398 50.77122 1.000 37.68377 117 ASP C CA 1
ATOM 2762 C C . ASP C 1 129 ? 53.73093 -10.92744 49.51056 1.000 36.88835 117 ASP C C 1
ATOM 2763 O O . ASP C 1 129 ? 54.58570 -11.60239 48.92994 1.000 36.88553 117 ASP C O 1
ATOM 2768 N N . ILE C 1 130 ? 53.36033 -9.72303 49.07404 1.000 29.86119 118 ILE C N 1
ATOM 2769 C CA . ILE C 1 130 ? 53.95801 -9.13162 47.87670 1.000 37.34402 118 ILE C CA 1
ATOM 2770 C C . ILE C 1 130 ? 55.26019 -8.38520 48.17117 1.000 34.51444 118 ILE C C 1
ATOM 2771 O O . ILE C 1 130 ? 56.05186 -8.13710 47.24782 1.000 33.36173 118 ILE C O 1
ATOM 2776 N N . LEU C 1 131 ? 55.51092 -8.02729 49.42426 1.000 37.34098 119 LEU C N 1
ATOM 2777 C CA . LEU C 1 131 ? 56.66339 -7.19942 49.77688 1.000 43.24508 119 LEU C CA 1
ATOM 2778 C C . LEU C 1 131 ? 57.98125 -7.97295 49.76058 1.000 36.18879 119 LEU C C 1
ATOM 2779 O O . LEU C 1 131 ? 57.98901 -9.20056 49.85876 1.000 36.93724 119 LEU C O 1
ATOM 2784 N N . SER D 1 12 ? 43.09271 -0.06136 -1.32829 1.000 47.74107 0 SER D N 1
ATOM 2785 C CA . SER D 1 12 ? 43.59260 0.66906 -0.16176 1.000 46.24018 0 SER D CA 1
ATOM 2786 C C . SER D 1 12 ? 43.27430 -0.06968 1.14168 1.000 45.70929 0 SER D C 1
ATOM 2787 O O . SER D 1 12 ? 42.11350 -0.15523 1.55425 1.000 35.50987 0 SER D O 1
ATOM 2790 N N . MET D 1 13 ? 44.30504 -0.59713 1.80238 1.000 34.99850 1 MET D N 1
ATOM 2791 C CA . MET D 1 13 ? 44.10604 -1.42173 2.98499 1.000 34.33721 1 MET D CA 1
ATOM 2792 C C . MET D 1 13 ? 44.92278 -0.91384 4.16595 1.000 28.37236 1 MET D C 1
ATOM 2793 O O . MET D 1 13 ? 46.11200 -0.60758 4.03118 1.000 27.19911 1 MET D O 1
ATOM 2798 N N . TYR D 1 14 ? 44.28376 -0.87188 5.33590 1.000 28.76607 2 TYR D N 1
ATOM 2799 C CA . TYR D 1 14 ? 44.89136 -0.40555 6.57534 1.000 27.12586 2 TYR D CA 1
ATOM 2800 C C . TYR D 1 14 ? 45.04002 -1.56374 7.55736 1.000 24.54735 2 TYR D C 1
ATOM 2801 O O . TYR D 1 14 ? 44.17733 -2.44493 7.62285 1.000 24.03056 2 TYR D O 1
ATOM 2810 N N . ILE D 1 15 ? 46.13166 -1.57096 8.32806 1.000 21.55552 3 ILE D N 1
ATOM 2811 C CA . ILE D 1 15 ? 46.34670 -2.60212 9.33891 1.000 22.74990 3 ILE D CA 1
ATOM 2812 C C . ILE D 1 15 ? 46.80136 -1.93238 10.62755 1.000 22.16753 3 ILE D C 1
ATOM 2813 O O . ILE D 1 15 ? 47.65050 -1.03491 10.60355 1.000 23.48589 3 ILE D O 1
ATOM 2818 N N . ALA D 1 16 ? 46.18875 -2.33096 11.74673 1.000 22.12239 4 ALA D N 1
ATOM 2819 C CA . ALA D 1 16 ? 46.50920 -1.80724 13.06903 1.000 23.06961 4 ALA D CA 1
ATOM 2820 C C . ALA D 1 16 ? 46.97133 -2.97262 13.93131 1.000 22.35865 4 ALA D C 1
ATOM 2821 O O . ALA D 1 16 ? 46.25597 -3.97074 14.06819 1.000 21.22332 4 ALA D O 1
ATOM 2823 N N . ILE D 1 17 ? 48.17127 -2.85891 14.48984 1.000 19.80721 5 ILE D N 1
ATOM 2824 C CA . ILE D 1 17 ? 48.80567 -3.94788 15.22526 1.000 21.52405 5 ILE D CA 1
ATOM 2825 C C . ILE D 1 17 ? 49.13247 -3.45733 16.62405 1.000 23.95457 5 ILE D C 1
ATOM 2826 O O . ILE D 1 17 ? 49.62504 -2.33965 16.78923 1.000 26.42727 5 ILE D O 1
ATOM 2831 N N . ASP D 1 18 ? 48.88475 -4.29916 17.62669 1.000 25.03076 6 ASP D N 1
ATOM 2832 C CA . ASP D 1 18 ? 49.06602 -3.87683 19.00528 1.000 26.99348 6 ASP D CA 1
ATOM 2833 C C . ASP D 1 18 ? 49.36144 -5.09463 19.86390 1.000 26.15777 6 ASP D C 1
ATOM 2834 O O . ASP D 1 18 ? 48.86540 -6.19246 19.59552 1.000 23.68948 6 ASP D O 1
ATOM 2839 N N . GLY D 1 19 ? 50.18616 -4.89204 20.89114 1.000 25.50953 7 GLY D N 1
ATOM 2840 C CA . GLY D 1 19 ? 50.49081 -5.97093 21.81261 1.000 27.45486 7 GLY D CA 1
ATOM 2841 C C . GLY D 1 19 ? 49.27140 -6.40383 22.60743 1.000 25.53996 7 GLY D C 1
ATOM 2842 O O . GLY D 1 19 ? 48.32962 -5.64004 22.81537 1.000 29.42175 7 GLY D O 1
ATOM 2843 N N . ASP D 1 20 ? 49.29511 -7.65980 23.05168 1.000 28.14741 8 ASP D N 1
ATOM 2844 C CA . ASP D 1 20 ? 48.20364 -8.26027 23.81604 1.000 31.13524 8 ASP D CA 1
ATOM 2845 C C . ASP D 1 20 ? 48.52027 -8.19855 25.30457 1.000 37.32795 8 ASP D C 1
ATOM 2846 O O . ASP D 1 20 ? 49.46260 -8.85259 25.76643 1.000 52.44666 8 ASP D O 1
ATOM 2851 N N . ASP D 1 21 ? 47.72079 -7.44076 26.05339 1.000 42.65957 9 ASP D N 1
ATOM 2852 C CA . ASP D 1 21 ? 47.80249 -7.43690 27.51731 1.000 49.57792 9 ASP D CA 1
ATOM 2853 C C . ASP D 1 21 ? 49.20476 -7.07949 27.99727 1.000 39.51536 9 ASP D C 1
ATOM 2854 O O . ASP D 1 21 ? 49.64944 -7.53373 29.05344 1.000 37.30295 9 ASP D O 1
ATOM 2856 N N . VAL D 1 22 ? 49.91665 -6.27025 27.20919 1.000 37.78968 10 VAL D N 1
ATOM 2857 C CA . VAL D 1 22 ? 51.28727 -5.90870 27.55955 1.000 32.14656 10 VAL D CA 1
ATOM 2858 C C . VAL D 1 22 ? 51.31277 -5.11504 28.85993 1.000 28.37705 10 VAL D C 1
ATOM 2859 O O . VAL D 1 22 ? 52.23966 -5.25268 29.66972 1.000 31.74736 10 VAL D O 1
ATOM 2863 N N . GLY D 1 23 ? 50.29143 -4.28003 29.08218 1.000 27.49274 11 GLY D N 1
ATOM 2864 C CA . GLY D 1 23 ? 50.18984 -3.54386 30.33244 1.000 30.81100 11 GLY D CA 1
ATOM 2865 C C . GLY D 1 23 ? 50.17055 -4.43571 31.56039 1.000 27.69528 11 GLY D C 1
ATOM 2866 O O . GLY D 1 23 ? 50.63150 -4.02925 32.63302 1.000 21.89498 11 GLY D O 1
ATOM 2867 N N . ARG D 1 24 ? 49.64939 -5.65973 31.42583 1.000 26.60500 12 ARG D N 1
ATOM 2868 C CA . ARG D 1 24 ? 49.60920 -6.56799 32.57174 1.000 25.48492 12 ARG D CA 1
ATOM 2869 C C . ARG D 1 24 ? 51.00074 -7.04921 32.94036 1.000 29.16908 12 ARG D C 1
ATOM 2870 O O . ARG D 1 24 ? 51.34255 -7.12091 34.12443 1.000 21.32469 12 ARG D O 1
ATOM 2878 N N . LYS D 1 25 ? 51.81067 -7.40438 31.94126 1.000 22.17156 13 LYS D N 1
ATOM 2879 C CA . LYS D 1 25 ? 53.17930 -7.82771 32.21492 1.000 26.38764 13 LYS D CA 1
ATOM 2880 C C . LYS D 1 25 ? 53.98118 -6.69081 32.82997 1.000 24.32065 13 LYS D C 1
ATOM 2881 O O . LYS D 1 25 ? 54.80845 -6.91272 33.71938 1.000 24.45296 13 LYS D O 1
ATOM 2887 N N . ILE D 1 26 ? 53.73731 -5.46219 32.36477 1.000 27.32565 14 ILE D N 1
ATOM 2888 C CA . ILE D 1 26 ? 54.43822 -4.29198 32.88421 1.000 23.95669 14 ILE D CA 1
ATOM 2889 C C . ILE D 1 26 ? 54.03559 -4.02011 34.32699 1.000 23.53514 14 ILE D C 1
ATOM 2890 O O . ILE D 1 26 ? 54.88840 -3.81251 35.20088 1.000 25.12859 14 ILE D O 1
ATOM 2895 N N . THR D 1 27 ? 52.72827 -4.03028 34.60349 1.000 25.18292 15 THR D N 1
ATOM 2896 C CA . THR D 1 27 ? 52.25813 -3.82181 35.96850 1.000 21.82407 15 THR D CA 1
ATOM 2897 C C . THR D 1 27 ? 52.82302 -4.87889 36.90857 1.000 19.92070 15 THR D C 1
ATOM 2898 O O . THR D 1 27 ? 53.25662 -4.56392 38.02254 1.000 18.11743 15 THR D O 1
ATOM 2902 N N . SER D 1 28 ? 52.85306 -6.13832 36.46233 1.000 20.69262 16 SER D N 1
ATOM 2903 C CA . SER D 1 28 ? 53.41473 -7.20279 37.29177 1.000 23.80039 16 SER D CA 1
ATOM 2904 C C . SER D 1 28 ? 54.84419 -6.88309 37.71601 1.000 23.82801 16 SER D C 1
ATOM 2905 O O . SER D 1 28 ? 55.21438 -7.08323 38.88029 1.000 22.02580 16 SER D O 1
ATOM 2908 N N . SER D 1 29 ? 55.65637 -6.38188 36.78021 1.000 20.32451 17 SER D N 1
ATOM 2909 C CA . SER D 1 29 ? 57.05948 -6.09417 37.06817 1.000 23.75150 17 SER D CA 1
ATOM 2910 C C . SER D 1 29 ? 57.20024 -4.95019 38.06460 1.000 21.62196 17 SER D C 1
ATOM 2911 O O . SER D 1 29 ? 58.05467 -5.00343 38.95812 1.000 25.11707 17 SER D O 1
ATOM 2914 N N . TYR D 1 30 ? 56.36912 -3.91095 37.94075 1.000 17.41049 18 TYR D N 1
ATOM 2915 C CA . TYR D 1 30 ? 56.39499 -2.83369 38.93036 1.000 19.68526 18 TYR D CA 1
ATOM 2916 C C . TYR D 1 30 ? 56.08336 -3.36652 40.32135 1.000 21.88546 18 TYR D C 1
ATOM 2917 O O . TYR D 1 30 ? 56.80650 -3.08620 41.28480 1.000 21.79456 18 TYR D O 1
ATOM 2926 N N . LEU D 1 31 ? 55.00428 -4.14388 40.44361 1.000 16.91738 19 LEU D N 1
ATOM 2927 C CA . LEU D 1 31 ? 54.52827 -4.54928 41.76247 1.000 22.71336 19 LEU D CA 1
ATOM 2928 C C . LEU D 1 31 ? 55.46685 -5.53510 42.44189 1.000 23.53736 19 LEU D C 1
ATOM 2929 O O . LEU D 1 31 ? 55.45403 -5.62849 43.66989 1.000 25.00348 19 LEU D O 1
ATOM 2934 N N . SER D 1 32 ? 56.29945 -6.24415 41.68353 1.000 21.11404 20 SER D N 1
ATOM 2935 C CA . SER D 1 32 ? 57.26133 -7.18089 42.24778 1.000 23.15902 20 SER D CA 1
ATOM 2936 C C . SER D 1 32 ? 58.65042 -6.57652 42.39808 1.000 25.37153 20 SER D C 1
ATOM 2937 O O . SER D 1 32 ? 59.58172 -7.28646 42.78822 1.000 22.28028 20 SER D O 1
ATOM 2940 N N . ASN D 1 33 ? 58.80173 -5.28158 42.11912 1.000 21.29492 21 ASN D N 1
ATOM 2941 C CA . ASN D 1 33 ? 60.10238 -4.61429 42.16322 1.000 25.82840 21 ASN D CA 1
ATOM 2942 C C . ASN D 1 33 ? 61.11298 -5.34609 41.28367 1.000 23.94958 21 ASN D C 1
ATOM 2943 O O . ASN D 1 33 ? 62.26693 -5.54728 41.66462 1.000 26.25860 21 ASN D O 1
ATOM 2948 N N . SER D 1 34 ? 60.66289 -5.76588 40.09920 1.000 26.02033 22 SER D N 1
ATOM 2949 C CA . SER D 1 34 ? 61.49549 -6.51242 39.15099 1.000 23.19775 22 SER D CA 1
ATOM 2950 C C . SER D 1 34 ? 62.02579 -5.54317 38.09805 1.000 22.47775 22 SER D C 1
ATOM 2951 O O . SER D 1 34 ? 61.51170 -5.44039 36.98594 1.000 22.34822 22 SER D O 1
ATOM 2954 N N . GLU D 1 35 ? 63.08868 -4.83562 38.48025 1.000 23.09720 23 GLU D N 1
ATOM 2955 C CA . GLU D 1 35 ? 63.73712 -3.86303 37.61414 1.000 33.59687 23 GLU D CA 1
ATOM 2956 C C . GLU D 1 35 ? 64.22123 -4.50567 36.31985 1.000 34.27487 23 GLU D C 1
ATOM 2957 O O . GLU D 1 35 ? 63.95994 -3.99770 35.22349 1.000 24.77191 23 GLU D O 1
ATOM 2963 N N . GLU D 1 36 ? 64.92930 -5.63073 36.43272 1.000 28.36215 24 GLU D N 1
ATOM 2964 C CA . GLU D 1 36 ? 65.46956 -6.29454 35.25143 1.000 34.11849 24 GLU D CA 1
ATOM 2965 C C . GLU D 1 36 ? 64.36432 -6.76113 34.31338 1.000 31.20500 24 GLU D C 1
ATOM 2966 O O . GLU D 1 36 ? 64.49387 -6.64193 33.08918 1.000 27.31575 24 GLU D O 1
ATOM 2972 N N . ARG D 1 37 ? 63.27804 -7.30974 34.86863 1.000 25.83258 25 ARG D N 1
ATOM 2973 C CA . ARG D 1 37 ? 62.14691 -7.73313 34.04903 1.000 25.63053 25 ARG D CA 1
ATOM 2974 C C . ARG D 1 37 ? 61.56947 -6.55710 33.27448 1.000 22.22785 25 ARG D C 1
ATOM 2975 O O . ARG D 1 37 ? 61.28378 -6.66749 32.07805 1.000 25.68716 25 ARG D O 1
ATOM 2983 N N . LEU D 1 38 ? 61.36740 -5.42728 33.95991 1.000 21.81617 26 LEU D N 1
ATOM 2984 C CA . LEU D 1 38 ? 60.78323 -4.25080 33.32194 1.000 22.10224 26 LEU D CA 1
ATOM 2985 C C . LEU D 1 38 ? 61.65643 -3.76744 32.16954 1.000 22.48836 26 LEU D C 1
ATOM 2986 O O . LEU D 1 38 ? 61.15950 -3.47795 31.07171 1.000 24.90655 26 LEU D O 1
ATOM 2991 N N . THR D 1 39 ? 62.96619 -3.66777 32.40737 1.000 22.90105 27 THR D N 1
ATOM 2992 C CA . THR D 1 39 ? 63.88807 -3.23286 31.35479 1.000 23.23199 27 THR D CA 1
ATOM 2993 C C . THR D 1 39 ? 63.91060 -4.21699 30.19154 1.000 24.57404 27 THR D C 1
ATOM 2994 O O . THR D 1 39 ? 64.02705 -3.81495 29.02699 1.000 28.65479 27 THR D O 1
ATOM 2998 N N . TYR D 1 40 ? 63.80771 -5.51240 30.48532 1.000 24.25034 28 TYR D N 1
ATOM 2999 C CA . TYR D 1 40 ? 63.74620 -6.49777 29.41450 1.000 34.57635 28 TYR D CA 1
ATOM 3000 C C . TYR D 1 40 ? 62.50623 -6.29624 28.55090 1.000 29.20584 28 TYR D C 1
ATOM 3001 O O . TYR D 1 40 ? 62.58300 -6.34506 27.31610 1.000 26.17036 28 TYR D O 1
ATOM 3010 N N . ILE D 1 41 ? 61.35359 -6.06294 29.18210 1.000 23.71883 29 ILE D N 1
ATOM 3011 C CA . ILE D 1 41 ? 60.12767 -5.82181 28.42917 1.000 25.82003 29 ILE D CA 1
ATOM 3012 C C . ILE D 1 41 ? 60.26114 -4.56348 27.58178 1.000 26.19704 29 ILE D C 1
ATOM 3013 O O . ILE D 1 41 ? 59.84158 -4.53494 26.41671 1.000 28.98913 29 ILE D O 1
ATOM 3018 N N . SER D 1 42 ? 60.82811 -3.49786 28.15641 1.000 23.45314 30 SER D N 1
ATOM 3019 C CA . SER D 1 42 ? 61.02823 -2.26561 27.39861 1.000 22.84153 30 SER D CA 1
ATOM 3020 C C . SER D 1 42 ? 61.83686 -2.52850 26.13400 1.000 30.00981 30 SER D C 1
ATOM 3021 O O . SER D 1 42 ? 61.48142 -2.06717 25.04489 1.000 32.65733 30 SER D O 1
ATOM 3024 N N . ASN D 1 43 ? 62.92969 -3.27451 26.26348 1.000 24.28229 31 ASN D N 1
ATOM 3025 C CA . ASN D 1 43 ? 63.79655 -3.52609 25.11168 1.000 30.12570 31 ASN D CA 1
ATOM 3026 C C . ASN D 1 43 ? 63.12938 -4.45440 24.10662 1.000 35.18277 31 ASN D C 1
ATOM 3027 O O . ASN D 1 43 ? 63.09827 -4.17032 22.90127 1.000 32.69379 31 ASN D O 1
ATOM 3032 N N . LYS D 1 44 ? 62.58747 -5.57358 24.58613 1.000 32.72610 32 LYS D N 1
ATOM 3033 C CA . LYS D 1 44 ? 61.94635 -6.52074 23.68376 1.000 38.85912 32 LYS D CA 1
ATOM 3034 C C . LYS D 1 44 ? 60.75855 -5.89764 22.96283 1.000 39.40443 32 LYS D C 1
ATOM 3035 O O . LYS D 1 44 ? 60.50423 -6.22376 21.79915 1.000 41.66940 32 LYS D O 1
ATOM 3041 N N . LEU D 1 45 ? 60.02813 -4.99548 23.62745 1.000 32.76233 33 LEU D N 1
ATOM 3042 C CA . LEU D 1 45 ? 58.89288 -4.33506 22.98772 1.000 35.54271 33 LEU D CA 1
ATOM 3043 C C . LEU D 1 45 ? 59.34621 -3.41809 21.86251 1.000 23.70572 33 LEU D C 1
ATOM 3044 O O . LEU D 1 45 ? 58.79209 -3.45569 20.75772 1.000 33.76828 33 LEU D O 1
ATOM 3049 N N . ASN D 1 46 ? 60.33318 -2.56413 22.13770 1.000 31.26255 34 ASN D N 1
ATOM 3050 C CA . ASN D 1 46 ? 60.81068 -1.63627 21.11930 1.000 35.00571 34 ASN D CA 1
ATOM 3051 C C . ASN D 1 46 ? 61.47502 -2.38329 19.97212 1.000 33.22514 34 ASN D C 1
ATOM 3052 O O . ASN D 1 46 ? 61.31091 -2.01153 18.80464 1.000 30.53808 34 ASN D O 1
ATOM 3057 N N . ASP D 1 47 ? 62.21294 -3.45045 20.28517 1.000 32.49382 35 ASP D N 1
ATOM 3058 C CA . ASP D 1 47 ? 62.84519 -4.24231 19.23721 1.000 29.50566 35 ASP D CA 1
ATOM 3059 C C . ASP D 1 47 ? 61.81238 -4.96418 18.38940 1.000 30.17292 35 ASP D C 1
ATOM 3060 O O . ASP D 1 47 ? 61.94036 -5.01931 17.16100 1.000 29.10838 35 ASP D O 1
ATOM 3065 N N . THR D 1 48 ? 60.78338 -5.52972 19.01848 1.000 25.72519 36 THR D N 1
ATOM 3066 C CA . THR D 1 48 ? 59.80223 -6.26670 18.23174 1.000 24.51883 36 THR D CA 1
ATOM 3067 C C . THR D 1 48 ? 58.95215 -5.33006 17.38090 1.000 31.45643 36 THR D C 1
ATOM 3068 O O . THR D 1 48 ? 58.62463 -5.65975 16.23540 1.000 25.61196 36 THR D O 1
ATOM 3072 N N . THR D 1 49 ? 58.60105 -4.14818 17.90048 1.000 27.95895 37 THR D N 1
ATOM 3073 C CA . THR D 1 49 ? 57.80921 -3.23682 17.08164 1.000 26.58337 37 THR D CA 1
ATOM 3074 C C . THR D 1 49 ? 58.62359 -2.68726 15.91543 1.000 26.37472 37 THR D C 1
ATOM 3075 O O . THR D 1 49 ? 58.06347 -2.42759 14.84334 1.000 27.05773 37 THR D O 1
ATOM 3079 N N . LYS D 1 50 ? 59.93073 -2.49062 16.10141 1.000 22.50295 38 LYS D N 1
ATOM 3080 C CA . LYS D 1 50 ? 60.77372 -2.12849 14.96218 1.000 25.59468 38 LYS D CA 1
ATOM 3081 C C . LYS D 1 50 ? 60.81497 -3.25363 13.93679 1.000 27.25948 38 LYS D C 1
ATOM 3082 O O . LYS D 1 50 ? 60.79142 -2.99888 12.72714 1.000 28.63490 38 LYS D O 1
ATOM 3088 N N . LYS D 1 51 ? 60.86387 -4.50581 14.40016 1.000 23.87224 39 LYS D N 1
ATOM 3089 C CA . LYS D 1 51 ? 60.83840 -5.64247 13.48236 1.000 24.15496 39 LYS D CA 1
ATOM 3090 C C . LYS D 1 51 ? 59.54888 -5.66460 12.67044 1.000 31.77390 39 LYS D C 1
ATOM 3091 O O . LYS D 1 51 ? 59.56874 -5.87598 11.45108 1.000 30.13312 39 LYS D O 1
ATOM 3097 N N . ILE D 1 52 ? 58.41324 -5.45406 13.33578 1.000 24.19298 40 ILE D N 1
ATOM 3098 C CA . ILE D 1 52 ? 57.13643 -5.39650 12.63303 1.000 22.16262 40 ILE D CA 1
ATOM 3099 C C . ILE D 1 52 ? 57.13536 -4.25686 11.62197 1.000 25.84055 40 ILE D C 1
ATOM 3100 O O . ILE D 1 52 ? 56.69619 -4.42491 10.47749 1.000 24.73960 40 ILE D O 1
ATOM 3105 N N . SER D 1 53 ? 57.65468 -3.08986 12.01878 1.000 24.38005 41 SER D N 1
ATOM 3106 C CA . SER D 1 53 ? 57.64880 -1.91512 11.14657 1.000 23.55441 41 SER D CA 1
ATOM 3107 C C . SER D 1 53 ? 58.51350 -2.13886 9.90998 1.000 34.11269 41 SER D C 1
ATOM 3108 O O . SER D 1 53 ? 58.09077 -1.85065 8.78254 1.000 25.83126 41 SER D O 1
ATOM 3111 N N . LYS D 1 54 ? 59.72995 -2.65617 10.10304 1.000 27.71030 42 LYS D N 1
ATOM 3112 C CA . LYS D 1 54 ? 60.58673 -2.96214 8.95977 1.000 29.90584 42 LYS D CA 1
ATOM 3113 C C . LYS D 1 54 ? 59.96536 -4.02925 8.06702 1.000 34.57468 42 LYS D C 1
ATOM 3114 O O . LYS D 1 54 ? 60.12023 -3.97669 6.84093 1.000 29.15262 42 LYS D O 1
ATOM 3120 N N . MET D 1 55 ? 59.25442 -4.99754 8.66102 1.000 27.66395 43 MET D N 1
ATOM 3121 C CA . MET D 1 55 ? 58.61661 -6.05300 7.87696 1.000 32.93675 43 MET D CA 1
ATOM 3122 C C . MET D 1 55 ? 57.48497 -5.49861 7.01004 1.000 35.47633 43 MET D C 1
ATOM 3123 O O . MET D 1 55 ? 57.34764 -5.87354 5.83660 1.000 29.45561 43 MET D O 1
ATOM 3128 N N . LEU D 1 56 ? 56.65303 -4.61541 7.56958 1.000 28.87424 44 LEU D N 1
ATOM 3129 C CA . LEU D 1 56 ? 55.58507 -4.01548 6.77472 1.000 28.38915 44 LEU D CA 1
ATOM 3130 C C . LEU D 1 56 ? 56.15408 -3.15694 5.64542 1.000 25.83160 44 LEU D C 1
ATOM 3131 O O . LEU D 1 56 ? 55.61267 -3.13977 4.53099 1.000 30.67222 44 LEU D O 1
ATOM 3136 N N . LEU D 1 57 ? 57.23400 -2.42285 5.91931 1.000 23.26350 45 LEU D N 1
ATOM 3137 C CA . LEU D 1 57 ? 57.89852 -1.66746 4.85995 1.000 30.48076 45 LEU D CA 1
ATOM 3138 C C . LEU D 1 57 ? 58.36027 -2.58881 3.73535 1.000 30.90075 45 LEU D C 1
ATOM 3139 O O . LEU D 1 57 ? 58.20779 -2.25907 2.55143 1.000 27.86195 45 LEU D O 1
ATOM 3144 N N . SER D 1 58 ? 58.91287 -3.75768 4.08637 1.000 30.58483 46 SER D N 1
ATOM 3145 C CA . SER D 1 58 ? 59.39801 -4.70890 3.08434 1.000 34.01087 46 SER D CA 1
ATOM 3146 C C . SER D 1 58 ? 58.27198 -5.34385 2.28499 1.000 37.31718 46 SER D C 1
ATOM 3147 O O . SER D 1 58 ? 58.53434 -5.93562 1.23162 1.000 28.61180 46 SER D O 1
ATOM 3150 N N . ASN D 1 59 ? 57.03429 -5.25764 2.77285 1.000 25.79822 47 ASN D N 1
ATOM 3151 C CA . ASN D 1 59 ? 55.86264 -5.74268 2.05772 1.000 31.14489 47 ASN D CA 1
ATOM 3152 C C . ASN D 1 59 ? 55.02446 -4.59833 1.49774 1.000 29.17984 47 ASN D C 1
ATOM 3153 O O . ASN D 1 59 ? 53.83433 -4.77851 1.21629 1.000 29.48243 47 ASN D O 1
ATOM 3158 N N . GLY D 1 60 ? 55.61980 -3.41713 1.35725 1.000 24.41514 48 GLY D N 1
ATOM 3159 C CA . GLY D 1 60 ? 55.03125 -2.33636 0.60048 1.000 30.56587 48 GLY D CA 1
ATOM 3160 C C . GLY D 1 60 ? 54.10424 -1.41225 1.35037 1.000 33.63479 48 GLY D C 1
ATOM 3161 O O . GLY D 1 60 ? 53.38958 -0.63249 0.70456 1.000 27.10762 48 GLY D O 1
ATOM 3162 N N . PHE D 1 61 ? 54.09145 -1.46141 2.68020 1.000 23.74942 49 PHE D N 1
ATOM 3163 C CA . PHE D 1 61 ? 53.23705 -0.58780 3.46915 1.000 27.57859 49 PHE D CA 1
ATOM 3164 C C . PHE D 1 61 ? 53.92091 0.74586 3.73068 1.000 27.26673 49 PHE D C 1
ATOM 3165 O O . PHE D 1 61 ? 55.14691 0.87754 3.66911 1.000 28.94131 49 PHE D O 1
ATOM 3173 N N . GLU D 1 62 ? 53.09792 1.74315 4.02034 1.000 20.98228 50 GLU D N 1
ATOM 3174 C CA . GLU D 1 62 ? 53.53524 3.02683 4.54289 1.000 18.37327 50 GLU D CA 1
ATOM 3175 C C . GLU D 1 62 ? 53.10131 3.11730 6.00267 1.000 27.80904 50 GLU D C 1
ATOM 3176 O O . GLU D 1 62 ? 51.93163 2.88778 6.31038 1.000 26.03915 50 GLU D O 1
ATOM 3182 N N . ILE D 1 63 ? 54.03544 3.43275 6.89556 1.000 27.52135 51 ILE D N 1
ATOM 3183 C CA . ILE D 1 63 ? 53.73646 3.46609 8.32635 1.000 25.76586 51 ILE D CA 1
ATOM 3184 C C . ILE D 1 63 ? 52.97360 4.74449 8.65625 1.000 24.83857 51 ILE D C 1
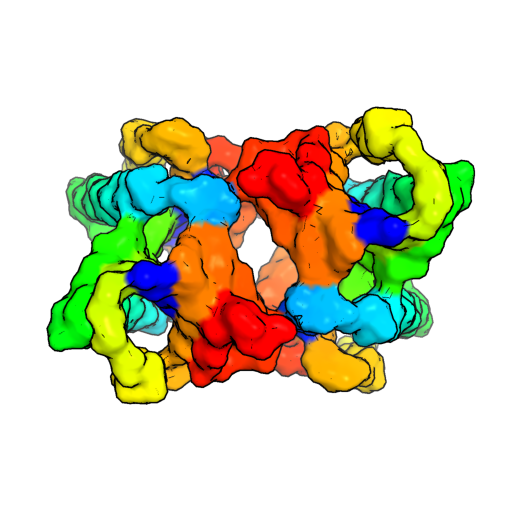ATOM 3185 O O . ILE D 1 63 ? 53.43309 5.84617 8.33591 1.000 24.98430 51 ILE D O 1
ATOM 3190 N N . ILE D 1 64 ? 51.82965 4.60378 9.32493 1.000 22.77217 52 ILE D N 1
ATOM 3191 C CA . ILE D 1 64 ? 51.02700 5.73751 9.77622 1.000 24.53723 52 ILE D CA 1
ATOM 3192 C C . ILE D 1 64 ? 51.33440 6.10607 11.22522 1.000 23.37298 52 ILE D C 1
ATOM 3193 O O . ILE D 1 64 ? 51.33993 7.28533 11.58446 1.000 27.39753 52 ILE D O 1
ATOM 3198 N N . PHE D 1 65 ? 51.59764 5.10234 12.06227 1.000 21.40531 53 PHE D N 1
ATOM 3199 C CA . PHE D 1 65 ? 51.71282 5.25893 13.50496 1.000 23.75052 53 PHE D CA 1
ATOM 3200 C C . PHE D 1 65 ? 52.66045 4.18793 14.02161 1.000 18.84614 53 PHE D C 1
ATOM 3201 O O . PHE D 1 65 ? 52.53780 3.02030 13.64168 1.000 21.98512 53 PHE D O 1
ATOM 3209 N N . GLN D 1 66 ? 53.60676 4.57751 14.87798 1.000 23.49221 54 GLN D N 1
ATOM 3210 C CA . GLN D 1 66 ? 54.51686 3.60608 15.48749 1.000 19.95766 54 GLN D CA 1
ATOM 3211 C C . GLN D 1 66 ? 54.91209 4.15475 16.85427 1.000 27.20720 54 GLN D C 1
ATOM 3212 O O . GLN D 1 66 ? 55.70113 5.09903 16.94344 1.000 30.84295 54 GLN D O 1
ATOM 3218 N N . ALA D 1 67 ? 54.36567 3.56234 17.90811 1.000 28.86849 55 ALA D N 1
ATOM 3219 C CA . ALA D 1 67 ? 54.58197 4.09148 19.24484 1.000 38.66676 55 ALA D CA 1
ATOM 3220 C C . ALA D 1 67 ? 54.16636 3.04018 20.25514 1.000 49.91107 55 ALA D C 1
ATOM 3221 O O . ALA D 1 67 ? 53.12646 2.39463 20.08542 1.000 36.39738 55 ALA D O 1
ATOM 3223 N N . ALA D 1 68 ? 54.98976 2.87951 21.29564 1.000 53.75846 56 ALA D N 1
ATOM 3224 C CA . ALA D 1 68 ? 54.75317 1.94569 22.40178 1.000 58.80841 56 ALA D CA 1
ATOM 3225 C C . ALA D 1 68 ? 54.65841 0.54066 21.81876 1.000 49.12102 56 ALA D C 1
ATOM 3226 O O . ALA D 1 68 ? 55.61586 0.10042 21.15793 1.000 40.83941 56 ALA D O 1
ATOM 3228 N N . ASP D 1 69 ? 53.56140 -0.18835 22.01992 1.000 42.78942 57 ASP D N 1
ATOM 3229 C CA . ASP D 1 69 ? 53.42577 -1.56249 21.55562 1.000 46.23306 57 ASP D CA 1
ATOM 3230 C C . ASP D 1 69 ? 52.57222 -1.67507 20.29552 1.000 37.37537 57 ASP D C 1
ATOM 3231 O O . ASP D 1 69 ? 51.97196 -2.72661 20.05731 1.000 38.56216 57 ASP D O 1
ATOM 3236 N N . GLY D 1 70 ? 52.50055 -0.62459 19.48502 1.000 31.15930 58 GLY D N 1
ATOM 3237 C CA . GLY D 1 70 ? 51.59569 -0.61526 18.34926 1.000 33.04727 58 GLY D CA 1
ATOM 3238 C C . GLY D 1 70 ? 52.24061 -0.05586 17.09153 1.000 32.22563 58 GLY D C 1
ATOM 3239 O O . GLY D 1 70 ? 53.10870 0.81557 17.15146 1.000 28.11519 58 GLY D O 1
ATOM 3240 N N . VAL D 1 71 ? 51.79577 -0.58504 15.95003 1.000 25.48412 59 VAL D N 1
ATOM 3241 C CA . VAL D 1 71 ? 52.18032 -0.09759 14.62351 1.000 23.00481 59 VAL D CA 1
ATOM 3242 C C . VAL D 1 71 ? 50.94818 -0.13826 13.73534 1.000 21.96914 59 VAL D C 1
ATOM 3243 O O . VAL D 1 71 ? 50.26770 -1.16679 13.65962 1.000 24.90052 59 VAL D O 1
ATOM 3247 N N . THR D 1 72 ? 50.66209 0.97074 13.05484 1.000 21.56583 60 THR D N 1
ATOM 3248 C CA . THR D 1 72 ? 49.56301 1.03807 12.09352 1.000 17.87304 60 THR D CA 1
ATOM 3249 C C . THR D 1 72 ? 50.10422 1.49152 10.74509 1.000 21.29008 60 THR D C 1
ATOM 3250 O O . THR D 1 72 ? 50.89686 2.43162 10.68223 1.000 22.59809 60 THR D O 1
ATOM 3254 N N . ALA D 1 73 ? 49.66875 0.82695 9.67561 1.000 24.96638 61 ALA D N 1
ATOM 3255 C CA . ALA D 1 73 ? 50.21720 1.04786 8.33906 1.000 22.87308 61 ALA D CA 1
ATOM 3256 C C . ALA D 1 73 ? 49.11625 0.89545 7.29928 1.000 32.12693 61 ALA D C 1
ATOM 3257 O O . ALA D 1 73 ? 48.07248 0.29337 7.55574 1.000 27.65233 61 ALA D O 1
ATOM 3259 N N . LYS D 1 74 ? 49.36049 1.43632 6.10464 1.000 25.34610 62 LYS D N 1
ATOM 3260 C CA . LYS D 1 74 ? 48.42635 1.27354 5.00215 1.000 25.56307 62 LYS D CA 1
ATOM 3261 C C . LYS D 1 74 ? 49.20020 0.92535 3.73924 1.000 25.24734 62 LYS D C 1
ATOM 3262 O O . LYS D 1 74 ? 50.41837 1.10713 3.66091 1.000 24.42643 62 LYS D O 1
ATOM 3268 N N . THR D 1 75 ? 48.48008 0.40233 2.75316 1.000 30.04084 63 THR D N 1
ATOM 3269 C CA . THR D 1 75 ? 49.10576 0.08945 1.47804 1.000 26.72781 63 THR D CA 1
ATOM 3270 C C . THR D 1 75 ? 48.07142 0.17863 0.36661 1.000 39.94913 63 THR D C 1
ATOM 3271 O O . THR D 1 75 ? 46.90354 -0.17464 0.55975 1.000 33.37028 63 THR D O 1
ATOM 3275 N N . ASP D 1 76 ? 48.50923 0.67773 -0.79003 1.000 33.66156 64 ASP D N 1
ATOM 3276 C CA . ASP D 1 76 ? 47.73178 0.59928 -2.01673 1.000 42.42866 64 ASP D CA 1
ATOM 3277 C C . ASP D 1 76 ? 48.24410 -0.48763 -2.94656 1.000 35.28882 64 ASP D C 1
ATOM 3278 O O . ASP D 1 76 ? 47.65046 -0.71063 -4.00240 1.000 40.87484 64 ASP D O 1
ATOM 3283 N N . ASN D 1 77 ? 49.31621 -1.17794 -2.56546 1.000 32.59856 65 ASN D N 1
ATOM 3284 C CA . ASN D 1 77 ? 49.91436 -2.23346 -3.36118 1.000 39.56056 65 ASN D CA 1
ATOM 3285 C C . ASN D 1 77 ? 49.30030 -3.57801 -2.98233 1.000 45.63377 65 ASN D C 1
ATOM 3286 O O . ASN D 1 77 ? 48.45326 -3.67565 -2.09031 1.000 43.25336 65 ASN D O 1
ATOM 3291 N N . GLU D 1 78 ? 49.73749 -4.63397 -3.66267 1.000 36.86745 66 GLU D N 1
ATOM 3292 C CA . GLU D 1 78 ? 49.21817 -5.97066 -3.40261 1.000 43.66223 66 GLU D CA 1
ATOM 3293 C C . GLU D 1 78 ? 49.90322 -6.57863 -2.18554 1.000 48.66322 66 GLU D C 1
ATOM 3294 O O . GLU D 1 78 ? 51.08388 -6.32262 -1.93071 1.000 41.19611 66 GLU D O 1
ATOM 3300 N N . VAL D 1 79 ? 49.15052 -7.37561 -1.42120 1.000 37.86934 67 VAL D N 1
ATOM 3301 C CA . VAL D 1 79 ? 49.62929 -7.93483 -0.16200 1.000 40.76179 67 VAL D CA 1
ATOM 3302 C C . VAL D 1 79 ? 49.15965 -9.37510 -0.02872 1.000 46.64427 67 VAL D C 1
ATOM 3303 O O . VAL D 1 79 ? 48.06714 -9.73670 -0.47436 1.000 55.23855 67 VAL D O 1
ATOM 3307 N N . ASN D 1 80 ? 49.98957 -10.19204 0.61690 1.000 44.63815 68 ASN D N 1
ATOM 3308 C CA . ASN D 1 80 ? 49.60324 -11.51120 1.10276 1.000 51.09012 68 ASN D CA 1
ATOM 3309 C C . ASN D 1 80 ? 49.45608 -11.40603 2.61676 1.000 60.33719 68 ASN D C 1
ATOM 3310 O O . ASN D 1 80 ? 50.45611 -11.33228 3.33771 1.000 57.67161 68 ASN D O 1
ATOM 3315 N N . LEU D 1 81 ? 48.21397 -11.40385 3.10106 1.000 55.22583 69 LEU D N 1
ATOM 3316 C CA . LEU D 1 81 ? 47.98974 -11.16553 4.52328 1.000 50.79799 69 LEU D CA 1
ATOM 3317 C C . LEU D 1 81 ? 48.45959 -12.33817 5.36999 1.000 52.55355 69 LEU D C 1
ATOM 3318 O O . LEU D 1 81 ? 49.00614 -12.14001 6.46279 1.000 50.18587 69 LEU D O 1
ATOM 3323 N N . ASN D 1 82 ? 48.25413 -13.56498 4.88515 1.000 61.30499 70 ASN D N 1
ATOM 3324 C CA . ASN D 1 82 ? 48.70333 -14.73420 5.63224 1.000 65.14490 70 ASN D CA 1
ATOM 3325 C C . ASN D 1 82 ? 50.20714 -14.68298 5.87123 1.000 53.68959 70 ASN D C 1
ATOM 3326 O O . ASN D 1 82 ? 50.68287 -15.00772 6.96671 1.000 54.19154 70 ASN D O 1
ATOM 3331 N N . PHE D 1 83 ? 50.96830 -14.24118 4.86856 1.000 42.41596 71 PHE D N 1
ATOM 3332 C CA . PHE D 1 83 ? 52.40852 -14.10710 5.04725 1.000 55.17919 71 PHE D CA 1
ATOM 3333 C C . PHE D 1 83 ? 52.74077 -13.00655 6.04735 1.000 39.94602 71 PHE D C 1
ATOM 3334 O O . PHE D 1 83 ? 53.66563 -13.15342 6.85505 1.000 36.95004 71 PHE D O 1
ATOM 3342 N N . VAL D 1 84 ? 51.99937 -11.89677 5.99959 1.000 44.39721 72 VAL D N 1
ATOM 3343 C CA . VAL D 1 84 ? 52.28249 -10.75548 6.86461 1.000 40.27470 72 VAL D CA 1
ATOM 3344 C C . VAL D 1 84 ? 51.98546 -11.08815 8.32272 1.000 35.37997 72 VAL D C 1
ATOM 3345 O O . VAL D 1 84 ? 52.77996 -10.77345 9.21790 1.000 35.84612 72 VAL D O 1
ATOM 3349 N N . PHE D 1 85 ? 50.84669 -11.72357 8.59524 1.000 38.01702 73 PHE D N 1
ATOM 3350 C CA . PHE D 1 85 ? 50.51962 -11.98336 9.99301 1.000 37.03967 73 PHE D CA 1
ATOM 3351 C C . PHE D 1 85 ? 51.24689 -13.20380 10.53835 1.000 39.00744 73 PHE D C 1
ATOM 3352 O O . PHE D 1 85 ? 51.54077 -13.25316 11.73831 1.000 38.43222 73 PHE D O 1
ATOM 3360 N N . ASP D 1 86 ? 51.55252 -14.19267 9.69194 1.000 44.42313 74 ASP D N 1
ATOM 3361 C CA . ASP D 1 86 ? 52.43626 -15.26616 10.14051 1.000 39.24349 74 ASP D CA 1
ATOM 3362 C C . ASP D 1 86 ? 53.79094 -14.71684 10.56312 1.000 32.61555 74 ASP D C 1
ATOM 3363 O O . ASP D 1 86 ? 54.41624 -15.24666 11.49031 1.000 37.28479 74 ASP D O 1
ATOM 3366 N N . LYS D 1 87 ? 54.26002 -13.65954 9.89650 1.000 34.68395 75 LYS D N 1
ATOM 3367 C CA . LYS D 1 87 ? 55.48846 -12.99927 10.32729 1.000 40.42854 75 LYS D CA 1
ATOM 3368 C C . LYS D 1 87 ? 55.29784 -12.31230 11.67444 1.000 46.49320 75 LYS D C 1
ATOM 3369 O O . LYS D 1 87 ? 56.17649 -12.37157 12.54365 1.000 39.84980 75 LYS D O 1
ATOM 3375 N N . ILE D 1 88 ? 54.15594 -11.65311 11.86071 1.000 35.91692 76 ILE D N 1
ATOM 3376 C CA . ILE D 1 88 ? 53.87485 -11.00254 13.13451 1.000 45.17337 76 ILE D CA 1
ATOM 3377 C C . ILE D 1 88 ? 53.85217 -12.02692 14.25812 1.000 43.46644 76 ILE D C 1
ATOM 3378 O O . ILE D 1 88 ? 54.44818 -11.81351 15.32054 1.000 44.85253 76 ILE D O 1
ATOM 3383 N N . LYS D 1 89 ? 53.19400 -13.16810 14.03218 1.000 37.57301 77 LYS D N 1
ATOM 3384 C CA . LYS D 1 89 ? 53.14743 -14.20513 15.05810 1.000 44.02201 77 LYS D CA 1
ATOM 3385 C C . LYS D 1 89 ? 54.54098 -14.73148 15.38794 1.000 45.66810 77 LYS D C 1
ATOM 3386 O O . LYS D 1 89 ? 54.81836 -15.06243 16.54697 1.000 49.64275 77 LYS D O 1
ATOM 3392 N N . SER D 1 90 ? 55.43869 -14.78756 14.39687 1.000 49.07429 78 SER D N 1
ATOM 3393 C CA . SER D 1 90 ? 56.81148 -15.21900 14.64088 1.000 44.14582 78 SER D CA 1
ATOM 3394 C C . SER D 1 90 ? 57.62591 -14.19576 15.42499 1.000 52.29639 78 SER D C 1
ATOM 3395 O O . SER D 1 90 ? 58.76880 -14.49104 15.79531 1.000 48.45198 78 SER D O 1
ATOM 3398 N N . TYR D 1 91 ? 57.07940 -13.00832 15.67552 1.000 50.06232 79 TYR D N 1
ATOM 3399 C CA . TYR D 1 91 ? 57.75639 -11.99161 16.46668 1.000 50.01805 79 TYR D CA 1
ATOM 3400 C C . TYR D 1 91 ? 57.33716 -12.01206 17.93331 1.000 53.17146 79 TYR D C 1
ATOM 3401 O O . TYR D 1 91 ? 57.82158 -11.18299 18.71311 1.000 48.53824 79 TYR D O 1
ATOM 3410 N N . SER D 1 92 ? 56.45670 -12.93628 18.31960 1.000 52.83742 80 SER D N 1
ATOM 3411 C CA . SER D 1 92 ? 56.08280 -13.10266 19.71807 1.000 46.10179 80 SER D CA 1
ATOM 3412 C C . SER D 1 92 ? 57.29578 -13.47542 20.56519 1.000 48.75079 80 SER D C 1
ATOM 3413 O O . SER D 1 92 ? 58.19475 -14.19721 20.12872 1.000 44.23822 80 SER D O 1
ATOM 3416 N N . PHE D 1 93 ? 57.31097 -12.97895 21.79675 1.000 52.30069 81 PHE D N 1
ATOM 3417 C CA . PHE D 1 93 ? 58.39355 -13.25687 22.72868 1.000 56.24547 81 PHE D CA 1
ATOM 3418 C C . PHE D 1 93 ? 57.80995 -13.47551 24.11571 1.000 49.17795 81 PHE D C 1
ATOM 3419 O O . PHE D 1 93 ? 56.87367 -12.77713 24.52117 1.000 45.74833 81 PHE D O 1
ATOM 3427 N N . ASP D 1 94 ? 58.38301 -14.43640 24.84176 1.000 52.79256 82 ASP D N 1
ATOM 3428 C CA . ASP D 1 94 ? 57.88027 -14.87375 26.15183 1.000 44.35102 82 ASP D CA 1
ATOM 3429 C C . ASP D 1 94 ? 56.37024 -15.06468 26.01780 1.000 34.54034 82 ASP D C 1
ATOM 3430 O O . ASP D 1 94 ? 55.92789 -15.74308 25.07944 1.000 41.10477 82 ASP D O 1
ATOM 3435 N N . GLU D 1 95 ? 55.55967 -14.49079 26.90353 1.000 35.32863 83 GLU D N 1
ATOM 3436 C CA . GLU D 1 95 ? 54.11002 -14.57327 26.81081 1.000 46.56206 83 GLU D CA 1
ATOM 3437 C C . GLU D 1 95 ? 53.50464 -13.35086 26.13388 1.000 50.37933 83 GLU D C 1
ATOM 3438 O O . GLU D 1 95 ? 52.28296 -13.17060 26.17917 1.000 48.63704 83 GLU D O 1
ATOM 3440 N N . ILE D 1 96 ? 54.32423 -12.51426 25.50154 1.000 34.94846 84 ILE D N 1
ATOM 3441 C CA . ILE D 1 96 ? 53.85373 -11.29180 24.86174 1.000 51.45737 84 ILE D CA 1
ATOM 3442 C C . ILE D 1 96 ? 53.65826 -11.55863 23.37747 1.000 48.52547 84 ILE D C 1
ATOM 3443 O O . ILE D 1 96 ? 54.58868 -11.98744 22.68278 1.000 41.00161 84 ILE D O 1
ATOM 3448 N N . THR D 1 97 ? 52.44691 -11.29375 22.89473 1.000 45.85436 85 THR D N 1
ATOM 3449 C CA . THR D 1 97 ? 52.06888 -11.48231 21.50387 1.000 35.66680 85 THR D CA 1
ATOM 3450 C C . THR D 1 97 ? 51.42558 -10.20141 20.98647 1.000 31.12724 85 THR D C 1
ATOM 3451 O O . THR D 1 97 ? 51.22593 -9.23280 21.72919 1.000 28.01046 85 THR D O 1
ATOM 3455 N N . PHE D 1 98 ? 51.08142 -10.21726 19.69721 1.000 28.81596 86 PHE D N 1
ATOM 3456 C CA . PHE D 1 98 ? 50.47638 -9.08418 19.01151 1.000 28.38362 86 PHE D CA 1
ATOM 3457 C C . PHE D 1 98 ? 49.22971 -9.54994 18.27958 1.000 25.60928 86 PHE D C 1
ATOM 3458 O O . PHE D 1 98 ? 49.20256 -10.66012 17.73954 1.000 30.94590 86 PHE D O 1
ATOM 3466 N N . SER D 1 99 ? 48.20057 -8.70320 18.26673 1.000 23.62844 87 SER D N 1
ATOM 3467 C CA . SER D 1 99 ? 47.00619 -8.91681 17.46139 1.000 29.91617 87 SER D CA 1
ATOM 3468 C C . SER D 1 99 ? 46.89655 -7.83085 16.39590 1.000 21.25644 87 SER D C 1
ATOM 3469 O O . SER D 1 99 ? 47.57705 -6.80103 16.45683 1.000 25.35848 87 SER D O 1
ATOM 3472 N N . ALA D 1 100 ? 46.01612 -8.05452 15.41794 1.000 24.42890 88 ALA D N 1
ATOM 3473 C CA . ALA D 1 100 ? 45.87890 -7.10351 14.32363 1.000 24.11607 88 ALA D CA 1
ATOM 3474 C C . ALA D 1 100 ? 44.43601 -6.97334 13.86334 1.000 21.00078 88 ALA D C 1
ATOM 3475 O O . ALA D 1 100 ? 43.65175 -7.92320 13.91999 1.000 22.75623 88 ALA D O 1
ATOM 3477 N N . GLY D 1 101 ? 44.10682 -5.78176 13.39215 1.000 17.16792 89 GLY D N 1
ATOM 3478 C CA . GLY D 1 101 ? 42.87875 -5.54858 12.64791 1.000 23.27227 89 GLY D CA 1
ATOM 3479 C C . GLY D 1 101 ? 43.19715 -4.95628 11.28881 1.000 27.84894 89 GLY D C 1
ATOM 3480 O O . GLY D 1 101 ? 44.11585 -4.15002 11.15866 1.000 23.75592 89 GLY D O 1
ATOM 3481 N N . VAL D 1 102 ? 42.42254 -5.35620 10.28276 1.000 23.40471 90 VAL D N 1
ATOM 3482 C CA . VAL D 1 102 ? 42.56792 -4.88690 8.91083 1.000 24.19353 90 VAL D CA 1
ATOM 3483 C C . VAL D 1 102 ? 41.23147 -4.32444 8.45327 1.000 26.93866 90 VAL D C 1
ATOM 3484 O O . VAL D 1 102 ? 40.18236 -4.92217 8.71265 1.000 28.97926 90 VAL D O 1
ATOM 3488 N N . GLY D 1 103 ? 41.27023 -3.18006 7.76885 1.000 25.24705 91 GLY D N 1
ATOM 3489 C CA . GLY D 1 103 ? 40.07752 -2.58476 7.20419 1.000 30.17268 91 GLY D CA 1
ATOM 3490 C C . GLY D 1 103 ? 40.39023 -1.80019 5.94742 1.000 32.18556 91 GLY D C 1
ATOM 3491 O O . GLY D 1 103 ? 41.53308 -1.75499 5.48578 1.000 26.63576 91 GLY D O 1
ATOM 3492 N N . ALA D 1 104 ? 39.34360 -1.18377 5.38620 1.000 30.13134 92 ALA D N 1
ATOM 3493 C CA . ALA D 1 104 ? 39.47881 -0.29376 4.24104 1.000 34.83709 92 ALA D CA 1
ATOM 3494 C C . ALA D 1 104 ? 39.72494 1.15670 4.63565 1.000 29.78869 92 ALA D C 1
ATOM 3495 O O . ALA D 1 104 ? 39.95132 1.99164 3.75577 1.000 29.96986 92 ALA D O 1
ATOM 3497 N N . ASN D 1 105 ? 39.67246 1.47745 5.92593 1.000 27.69704 93 ASN D N 1
ATOM 3498 C CA . ASN D 1 105 ? 40.05280 2.78751 6.43593 1.000 25.34464 93 ASN D CA 1
ATOM 3499 C C . ASN D 1 105 ? 40.50932 2.60328 7.88113 1.000 22.57417 93 ASN D C 1
ATOM 3500 O O . ASN D 1 105 ? 40.51787 1.48533 8.40687 1.000 27.72391 93 ASN D O 1
ATOM 3505 N N . LEU D 1 106 ? 40.89756 3.71150 8.52115 1.000 26.09049 94 LEU D N 1
ATOM 3506 C CA . LEU D 1 106 ? 41.43167 3.64045 9.87991 1.000 25.08203 94 LEU D CA 1
ATOM 3507 C C . LEU D 1 106 ? 40.38607 3.14850 10.86694 1.000 26.91287 94 LEU D C 1
ATOM 3508 O O . LEU D 1 106 ? 40.70576 2.39352 11.79084 1.000 29.25249 94 LEU D O 1
ATOM 3513 N N . ARG D 1 107 ? 39.13317 3.57773 10.70319 1.000 21.78610 95 ARG D N 1
ATOM 3514 C CA . ARG D 1 107 ? 38.11112 3.16782 11.65975 1.000 21.96761 95 ARG D CA 1
ATOM 3515 C C . ARG D 1 107 ? 37.87573 1.66659 11.58999 1.000 21.65850 95 ARG D C 1
ATOM 3516 O O . ARG D 1 107 ? 37.77239 0.99395 12.62424 1.000 23.37969 95 ARG D O 1
ATOM 3524 N N . GLU D 1 108 ? 37.81166 1.11829 10.37579 1.000 23.84417 96 GLU D N 1
ATOM 3525 C CA . GLU D 1 108 ? 37.59737 -0.31493 10.23013 1.000 23.89646 96 GLU D CA 1
ATOM 3526 C C . GLU D 1 108 ? 38.76901 -1.10723 10.78312 1.000 27.66109 96 GLU D C 1
ATOM 3527 O O . GLU D 1 108 ? 38.57262 -2.13539 11.43681 1.000 21.55339 96 GLU D O 1
ATOM 3533 N N . ALA D 1 109 ? 39.99704 -0.65981 10.51761 1.000 24.25415 97 ALA D N 1
ATOM 3534 C CA . ALA D 1 109 ? 41.14855 -1.36336 11.06628 1.000 24.69568 97 ALA D CA 1
ATOM 3535 C C . ALA D 1 109 ? 41.12943 -1.34223 12.59235 1.000 22.28905 97 ALA D C 1
ATOM 3536 O O . ALA D 1 109 ? 41.48501 -2.33474 13.24094 1.000 23.89358 97 ALA D O 1
ATOM 3538 N N . TYR D 1 110 ? 40.70357 -0.22320 13.18237 1.000 22.45478 98 TYR D N 1
ATOM 3539 C CA . TYR D 1 110 ? 40.66715 -0.10673 14.63840 1.000 21.74090 98 TYR D CA 1
ATOM 3540 C C . TYR D 1 110 ? 39.58540 -1.00144 15.23822 1.000 17.15680 98 TYR D C 1
ATOM 3541 O O . TYR D 1 110 ? 39.83289 -1.70940 16.21929 1.000 18.09696 98 TYR D O 1
ATOM 3550 N N . VAL D 1 111 ? 38.39192 -1.00495 14.63894 1.000 21.09371 99 VAL D N 1
ATOM 3551 C CA . VAL D 1 111 ? 37.30384 -1.83843 15.15379 1.000 21.56926 99 VAL D CA 1
ATOM 3552 C C . VAL D 1 111 ? 37.65599 -3.31361 15.01349 1.000 20.19945 99 VAL D C 1
ATOM 3553 O O . VAL D 1 111 ? 37.37256 -4.12703 15.90421 1.000 22.72769 99 VAL D O 1
ATOM 3557 N N . ALA D 1 112 ? 38.30872 -3.68035 13.90802 1.000 25.52509 100 ALA D N 1
ATOM 3558 C CA . ALA D 1 112 ? 38.77272 -5.05370 13.76135 1.000 23.84859 100 ALA D CA 1
ATOM 3559 C C . ALA D 1 112 ? 39.85063 -5.38207 14.78360 1.000 20.33418 100 ALA D C 1
ATOM 3560 O O . ALA D 1 112 ? 39.91665 -6.51395 15.27565 1.000 23.64713 100 ALA D O 1
ATOM 3562 N N . LEU D 1 113 ? 40.71997 -4.41478 15.11118 1.000 20.16080 101 LEU D N 1
ATOM 3563 C CA . LEU D 1 113 ? 41.69390 -4.65545 16.16698 1.000 17.60926 101 LEU D CA 1
ATOM 3564 C C . LEU D 1 113 ? 40.99623 -4.88826 17.50061 1.000 20.78434 101 LEU D C 1
ATOM 3565 O O . LEU D 1 113 ? 41.35160 -5.81407 18.23783 1.000 22.05482 101 LEU D O 1
ATOM 3570 N N . LEU D 1 114 ? 40.00258 -4.05498 17.82358 1.000 21.29570 102 LEU D N 1
ATOM 3571 C CA . LEU D 1 114 ? 39.22107 -4.27117 19.04115 1.000 19.95006 102 LEU D CA 1
ATOM 3572 C C . LEU D 1 114 ? 38.53869 -5.63377 19.02443 1.000 20.71436 102 LEU D C 1
ATOM 3573 O O . LEU D 1 114 ? 38.41795 -6.28608 20.06987 1.000 26.13696 102 LEU D O 1
ATOM 3578 N N . ASN D 1 115 ? 38.09884 -6.08495 17.84767 1.000 24.02930 103 ASN D N 1
ATOM 3579 C CA . ASN D 1 115 ? 37.48605 -7.40608 17.74209 1.000 25.42665 103 ASN D CA 1
ATOM 3580 C C . ASN D 1 115 ? 38.48268 -8.50904 18.07818 1.000 27.16501 103 ASN D C 1
ATOM 3581 O O . ASN D 1 115 ? 38.14497 -9.46727 18.78669 1.000 28.98657 103 ASN D O 1
ATOM 3586 N N . SER D 1 116 ? 39.72140 -8.38461 17.59508 1.000 28.11461 104 SER D N 1
ATOM 3587 C CA . SER D 1 116 ? 40.74514 -9.37109 17.92229 1.000 24.69652 104 SER D CA 1
ATOM 3588 C C . SER D 1 116 ? 41.03937 -9.37417 19.41752 1.000 25.58838 104 SER D C 1
ATOM 3589 O O . SER D 1 116 ? 41.07436 -10.43300 20.05324 1.000 26.58527 104 SER D O 1
ATOM 3592 N N . LYS D 1 117 ? 41.25007 -8.18860 19.99658 1.000 22.86901 105 LYS D N 1
ATOM 3593 C CA . LYS D 1 117 ? 41.66087 -8.10470 21.39087 1.000 23.90995 105 LYS D CA 1
ATOM 3594 C C . LYS D 1 117 ? 40.59149 -8.64662 22.32541 1.000 24.93679 105 LYS D C 1
ATOM 3595 O O . LYS D 1 117 ? 40.91702 -9.21599 23.37311 1.000 26.24426 105 LYS D O 1
ATOM 3601 N N . SER D 1 118 ? 39.32263 -8.48078 21.96525 1.000 27.05469 106 SER D N 1
ATOM 3602 C CA . SER D 1 118 ? 38.23245 -8.89342 22.84178 1.000 26.36032 106 SER D CA 1
ATOM 3603 C C . SER D 1 118 ? 37.91631 -10.37922 22.74373 1.000 34.70434 106 SER D C 1
ATOM 3604 O O . SER D 1 118 ? 37.21460 -10.90205 23.61520 1.000 33.72760 106 SER D O 1
ATOM 3607 N N . ASN D 1 119 ? 38.40936 -11.07429 21.72082 1.000 32.46081 107 ASN D N 1
ATOM 3608 C CA . ASN D 1 119 ? 38.07147 -12.47592 21.51852 1.000 35.55615 107 ASN D CA 1
ATOM 3609 C C . ASN D 1 119 ? 39.23416 -13.42434 21.76876 1.000 45.08218 107 ASN D C 1
ATOM 3610 O O . ASN D 1 119 ? 39.02716 -14.64270 21.77844 1.000 45.29930 107 ASN D O 1
ATOM 3615 N N . GLY D 1 120 ? 40.43440 -12.91026 21.99347 1.000 46.15762 108 GLY D N 1
ATOM 3616 C CA . GLY D 1 120 ? 41.57786 -13.77729 22.23939 1.000 46.84747 108 GLY D CA 1
ATOM 3617 C C . GLY D 1 120 ? 42.87511 -12.98976 22.15465 1.000 38.58554 108 GLY D C 1
ATOM 3618 O O . GLY D 1 120 ? 42.90204 -11.78578 22.40964 1.000 35.20649 108 GLY D O 1
ATOM 3619 N N . LYS D 1 121 ? 43.94506 -13.69888 21.80260 1.000 36.30185 109 LYS D N 1
ATOM 3620 C CA . LYS D 1 121 ? 45.25263 -13.07682 21.67231 1.000 36.64331 109 LYS D CA 1
ATOM 3621 C C . LYS D 1 121 ? 45.96383 -13.64933 20.45827 1.000 38.16777 109 LYS D C 1
ATOM 3622 O O . LYS D 1 121 ? 45.68375 -14.77004 20.02470 1.000 37.88452 109 LYS D O 1
ATOM 3628 N N . ASN D 1 122 ? 46.87622 -12.85197 19.90674 1.000 39.18255 110 ASN D N 1
ATOM 3629 C CA . ASN D 1 122 ? 47.69592 -13.26710 18.77057 1.000 34.06777 110 ASN D CA 1
ATOM 3630 C C . ASN D 1 122 ? 46.82728 -13.62698 17.57126 1.000 33.68921 110 ASN D C 1
ATOM 3631 O O . ASN D 1 122 ? 47.06196 -14.62400 16.88754 1.000 43.45190 110 ASN D O 1
ATOM 3636 N N . MET D 1 123 ? 45.79680 -12.82315 17.32325 1.000 34.17449 111 MET D N 1
ATOM 3637 C CA . MET D 1 123 ? 44.87297 -13.10460 16.23981 1.000 44.78347 111 MET D CA 1
ATOM 3638 C C . MET D 1 123 ? 44.67016 -11.85881 15.38873 1.000 36.83763 111 MET D C 1
ATOM 3639 O O . MET D 1 123 ? 44.97562 -10.73558 15.79784 1.000 30.27076 111 MET D O 1
ATOM 3644 N N . ILE D 1 124 ? 44.16262 -12.07849 14.18242 1.000 26.13903 112 ILE D N 1
ATOM 3645 C CA . ILE D 1 124 ? 43.91134 -11.01573 13.22549 1.000 30.55231 112 ILE D CA 1
ATOM 3646 C C . ILE D 1 124 ? 42.43529 -11.05832 12.87077 1.000 30.18552 112 ILE D C 1
ATOM 3647 O O . ILE D 1 124 ? 41.83578 -12.13584 12.78493 1.000 35.54300 112 ILE D O 1
ATOM 3652 N N . SER D 1 125 ? 41.84070 -9.88557 12.70800 1.000 28.12754 113 SER D N 1
ATOM 3653 C CA . SER D 1 125 ? 40.46793 -9.77680 12.25254 1.000 32.13085 113 SER D CA 1
ATOM 3654 C C . SER D 1 125 ? 40.44116 -8.86076 11.04465 1.000 30.91114 113 SER D C 1
ATOM 3655 O O . SER D 1 125 ? 41.10127 -7.81661 11.03676 1.000 31.27667 113 SER D O 1
ATOM 3658 N N . ILE D 1 126 ? 39.69962 -9.26157 10.02163 1.000 31.59254 114 ILE D N 1
ATOM 3659 C CA . ILE D 1 126 ? 39.40272 -8.40505 8.88366 1.000 30.87465 114 ILE D CA 1
ATOM 3660 C C . ILE D 1 126 ? 38.00111 -7.85426 9.08987 1.000 33.69458 114 ILE D C 1
ATOM 3661 O O . ILE D 1 126 ? 37.07671 -8.61406 9.39705 1.000 34.84324 114 ILE D O 1
ATOM 3666 N N . TYR D 1 127 ? 37.84563 -6.53485 8.92886 1.000 34.38802 115 TYR D N 1
ATOM 3667 C CA . TYR D 1 127 ? 36.59629 -5.86901 9.29636 1.000 26.42359 115 TYR D CA 1
ATOM 3668 C C . TYR D 1 127 ? 35.40300 -6.42818 8.52749 1.000 42.91899 115 TYR D C 1
ATOM 3669 O O . TYR D 1 127 ? 34.32612 -6.63618 9.10370 1.000 32.95362 115 TYR D O 1
ATOM 3678 N N . LYS D 1 128 ? 35.56554 -6.66585 7.22453 1.000 38.14953 116 LYS D N 1
ATOM 3679 C CA . LYS D 1 128 ? 34.44791 -7.15541 6.42471 1.000 39.04827 116 LYS D CA 1
ATOM 3680 C C . LYS D 1 128 ? 34.01640 -8.55976 6.83491 1.000 43.53764 116 LYS D C 1
ATOM 3681 O O . LYS D 1 128 ? 32.88799 -8.96093 6.53381 1.000 44.85165 116 LYS D O 1
ATOM 3687 N N . ASP D 1 129 ? 34.88639 -9.31451 7.51224 1.000 39.74281 117 ASP D N 1
ATOM 3688 C CA . ASP D 1 129 ? 34.54159 -10.64665 7.99608 1.000 42.46483 117 ASP D CA 1
ATOM 3689 C C . ASP D 1 129 ? 33.70469 -10.61503 9.26805 1.000 44.11132 117 ASP D C 1
ATOM 3690 O O . ASP D 1 129 ? 33.16461 -11.65530 9.65884 1.000 52.90411 117 ASP D O 1
ATOM 3695 N N . ILE D 1 130 ? 33.60727 -9.46484 9.93312 1.000 39.24461 118 ILE D N 1
ATOM 3696 C CA . ILE D 1 130 ? 32.86344 -9.35701 11.18823 1.000 50.40552 118 ILE D CA 1
ATOM 3697 C C . ILE D 1 130 ? 31.44512 -8.86960 10.92448 1.000 40.97578 118 ILE D C 1
ATOM 3698 O O . ILE D 1 130 ? 30.53455 -9.66651 10.71454 1.000 56.84995 118 ILE D O 1
#